Protein AF-A0A9Q0RPG6-F1 (afdb_monomer)

Nearest PDB structures (foldseek):
  2rcb-assembly2_B  TM=7.378E-01  e=3.682E-09  unclassified
  8p3w-assembly1_B  TM=7.250E-01  e=2.064E-06  Rattus norvegicus
  7tnp-assembly1_C  TM=8.045E-01  e=1.259E-05  Rattus norvegicus
  7ryz-assembly1_C  TM=7.297E-01  e=8.769E-06  Rattus norvegicus
  5weo-assembly1_C  TM=4.603E-01  e=5.222E-08  Rattus norvegicus

Solvent-accessible surface area (backbone atoms only — not comparable to full-atom values): 25113 Å² total; per-residue (Å²): 137,90,80,92,78,83,87,85,79,89,79,86,79,89,78,87,90,70,92,53,65,76,53,37,64,76,28,75,64,36,48,50,52,50,55,52,40,69,72,28,74,85,85,50,60,40,35,34,35,49,47,73,78,62,94,84,44,71,70,56,57,53,50,53,50,51,51,52,52,54,53,36,56,74,67,72,42,56,66,48,82,36,75,46,72,65,63,59,62,71,42,63,83,63,55,70,82,49,57,46,45,41,44,33,50,34,75,53,94,46,64,69,59,47,46,68,51,49,42,59,53,18,57,60,44,63,69,32,94,73,55,53,57,30,38,35,35,31,61,40,52,55,70,58,50,48,50,48,49,55,74,40,47,87,74,35,48,92,77,36,38,30,39,39,31,22,68,68,44,93,54,99,67,28,42,34,27,32,36,38,24,49,31,8,38,38,76,39,96,47,73,45,69,54,88,45,73,63,45,48,55,28,48,66,30,51,50,89,48,23,48,49,78,60,40,79,38,34,32,31,32,35,77,40,73,58,48,26,41,61,41,55,82,44,100,81,62,50,64,42,77,43,94,78,16,56,52,53,52,52,50,50,56,46,25,67,60,29,34,34,38,77,45,72,38,80,47,77,69,52,66,52,57,64,57,91,89,41,68,45,61,64,96,60,80,81,59,79,67,56,35,36,48,46,89,49,72,85,90,88,58,48,71,40,52,76,78,47,75,45,45,24,23,45,37,33,38,60,55,94,84,57,65,69,38,44,68,66,49,50,41,51,31,30,73,67,62,71,37,48,60,34,40,36,71,85,41,72,62,47,62,48,21,64,66,40,51,78,91,44,53,60,40,25,41,45,19,52,32,37,68,71,68,67,50,58,34,91,50,87,86,58,61,57,53,60,58,20,71,74,35,64,46,26,33,31,50,47,45,41,68,40,52,52,52,44,46,74,77,66,51,90,61,79,68,43,66,27,82,44,69,79,49,78,47,65,25,33,48,36,31,52,81,86,41,52,58,53,64,47,51,53,72,109

Secondary structure (DSSP, 8-state):
---------------SS-TTHHHHHTSHHHHHHHHHHHHHTTT-PEEEE---S-TT-HHHHHHHHHHHHHHHHHTT--EEEES-HHHHHHTTTSTTTS----EEEE---SHHHHHHHHHHHHHHHHT-TTPPPEEEEESS-HHHHHHHHHHHGGGS-TT--EEEEESS--STT-EEEES-EETTTEE-SSEE---SHHHHHHHHS-GGG---TTEEEEEEE--BTTTB-EE--STT-PPEEPTT-HHHHHHHHHHHHHTEEEEEEE-TT----EETTEE-S-S-TTS-EEEEESS--SSSSEE----EEEEEEEEE--BTTB---SHHHHHHHHHTT-SEEEEBTTSTHHHHHHT--TTSHHHHHHHHHHHHH---BS-TTS-HHHHHHH-TTEEEEEEHHHHHHHHHHH-SS--EE-SS-SEEEEE--EE-TT-TTHHHHHT-

Radius of gyration: 30.78 Å; Cα contacts (8 Å, |Δi|>4): 755; chains: 1; bounding box: 64×65×85 Å

Structure (mmCIF, N/CA/C/O backbone):
data_AF-A0A9Q0RPG6-F1
#
_entry.id   AF-A0A9Q0RPG6-F1
#
loop_
_atom_site.group_PDB
_atom_site.id
_atom_site.type_symbol
_atom_site.label_atom_id
_atom_site.label_alt_id
_atom_site.label_comp_id
_atom_site.label_asym_id
_atom_site.label_entity_id
_atom_site.label_seq_id
_atom_site.pdbx_PDB_ins_code
_atom_site.Cartn_x
_atom_site.Cartn_y
_atom_site.Cartn_z
_atom_site.occupancy
_atom_site.B_iso_or_equiv
_atom_site.auth_seq_id
_atom_site.auth_comp_id
_atom_site.auth_asym_id
_atom_site.auth_atom_id
_atom_site.pdbx_PDB_model_num
ATOM 1 N N . MET A 1 1 ? 25.225 -43.931 -5.237 1.00 30.73 1 MET A N 1
ATOM 2 C CA . MET A 1 1 ? 24.472 -44.362 -6.438 1.00 30.73 1 MET A CA 1
ATOM 3 C C . MET A 1 1 ? 23.625 -43.158 -6.847 1.00 30.73 1 MET A C 1
ATOM 5 O O . MET A 1 1 ? 22.599 -42.943 -6.233 1.00 30.73 1 MET A O 1
ATOM 9 N N . PHE A 1 2 ? 24.098 -42.138 -7.568 1.00 23.91 2 PHE A N 1
ATOM 10 C CA . PHE A 1 2 ? 24.735 -42.045 -8.893 1.00 23.91 2 PHE A CA 1
ATOM 11 C C . PHE A 1 2 ? 23.939 -42.670 -10.045 1.00 23.91 2 PHE A C 1
ATOM 13 O O . PHE A 1 2 ? 23.974 -43.887 -10.209 1.00 23.91 2 PHE A O 1
ATOM 20 N N . ARG A 1 3 ? 23.293 -41.779 -10.818 1.00 20.89 3 ARG A N 1
ATOM 21 C CA . ARG A 1 3 ? 23.078 -41.695 -12.289 1.00 20.89 3 ARG A CA 1
ATOM 22 C C . ARG A 1 3 ? 21.840 -40.797 -12.480 1.00 20.89 3 ARG A C 1
ATOM 24 O O . ARG A 1 3 ? 20.795 -41.134 -11.951 1.00 20.89 3 ARG A O 1
ATOM 31 N N . LEU A 1 4 ? 21.873 -39.574 -13.020 1.00 23.84 4 LEU A N 1
ATOM 32 C CA . LEU A 1 4 ? 22.545 -39.001 -14.197 1.00 23.84 4 LEU A CA 1
ATOM 33 C C . LEU A 1 4 ? 22.118 -39.682 -15.507 1.00 23.84 4 LEU A C 1
ATOM 35 O O . LEU A 1 4 ? 22.546 -40.794 -15.797 1.00 23.84 4 LEU A O 1
ATOM 39 N N . THR A 1 5 ? 21.257 -38.977 -16.244 1.00 22.33 5 THR A N 1
ATOM 40 C CA . THR A 1 5 ? 20.940 -39.026 -17.690 1.00 22.33 5 THR A CA 1
ATOM 41 C C . THR A 1 5 ? 20.112 -37.749 -17.919 1.00 22.33 5 THR A C 1
ATOM 43 O O . THR A 1 5 ? 19.009 -37.643 -17.405 1.00 22.33 5 THR A O 1
ATOM 46 N N . MET A 1 6 ? 20.669 -36.594 -18.295 1.00 22.53 6 MET A N 1
ATOM 47 C CA . MET A 1 6 ? 21.209 -36.153 -19.593 1.00 22.53 6 MET A CA 1
ATOM 48 C C . MET A 1 6 ? 20.828 -36.929 -20.862 1.00 22.53 6 MET A C 1
ATOM 50 O O . MET A 1 6 ? 20.834 -38.156 -20.862 1.00 22.53 6 MET A O 1
ATOM 54 N N . PHE A 1 7 ? 20.647 -36.125 -21.927 1.00 19.91 7 PHE A N 1
ATOM 55 C CA . PHE A 1 7 ? 20.151 -36.356 -23.299 1.00 19.91 7 PHE A CA 1
ATOM 56 C C . PHE A 1 7 ? 18.627 -36.253 -23.440 1.00 19.91 7 PHE A C 1
ATOM 58 O O . PHE A 1 7 ? 17.900 -36.840 -22.656 1.00 19.91 7 PHE A O 1
ATOM 65 N N . SER A 1 8 ? 18.041 -35.540 -24.404 1.00 19.81 8 SER A N 1
ATOM 66 C CA . SER A 1 8 ? 18.488 -34.824 -25.616 1.00 19.81 8 SER A CA 1
ATOM 67 C C . SER A 1 8 ? 17.253 -34.006 -26.063 1.00 19.81 8 SER A C 1
ATOM 69 O O . SER A 1 8 ? 16.136 -34.453 -25.827 1.00 19.81 8 SER A O 1
ATOM 71 N N . LEU A 1 9 ? 17.338 -32.801 -26.623 1.00 19.16 9 LEU A N 1
ATOM 72 C CA . LEU A 1 9 ? 17.483 -32.637 -28.070 1.00 19.16 9 LEU A CA 1
ATOM 73 C C . LEU A 1 9 ? 17.815 -31.177 -28.397 1.00 19.16 9 LEU A C 1
ATOM 75 O O . LEU A 1 9 ? 16.971 -30.290 -28.285 1.00 19.16 9 LEU A O 1
ATOM 79 N N . CYS A 1 10 ? 19.041 -30.963 -28.875 1.00 20.25 10 CYS A N 1
ATOM 80 C CA . CYS A 1 10 ? 19.288 -29.972 -29.912 1.00 20.25 10 CYS A CA 1
ATOM 81 C C . CYS A 1 10 ? 18.420 -30.346 -31.114 1.00 20.25 10 CYS A C 1
ATOM 83 O O . CYS A 1 10 ? 18.601 -31.424 -31.682 1.00 20.25 10 CYS A O 1
ATOM 85 N N . PHE A 1 11 ? 17.517 -29.462 -31.524 1.00 19.53 11 PHE A N 1
ATOM 86 C CA . PHE A 1 11 ? 16.996 -29.491 -32.882 1.00 19.53 11 PHE A CA 1
ATOM 87 C C . PHE A 1 11 ? 17.799 -28.504 -33.719 1.00 19.53 11 PHE A C 1
ATOM 89 O O . PHE A 1 11 ? 17.553 -27.303 -33.721 1.00 19.53 11 PHE A O 1
ATOM 96 N N . THR A 1 12 ? 18.778 -29.041 -34.441 1.00 21.41 12 THR A N 1
ATOM 97 C CA . THR A 1 12 ? 19.196 -28.471 -35.717 1.00 21.41 12 THR A CA 1
ATOM 98 C C . THR A 1 12 ? 18.293 -29.114 -36.764 1.00 21.41 12 THR A C 1
ATOM 100 O O . THR A 1 12 ? 18.516 -30.259 -37.151 1.00 21.41 12 THR A O 1
ATOM 103 N N . LEU A 1 13 ? 17.235 -28.415 -37.177 1.00 19.92 13 LEU A N 1
ATOM 104 C CA . LEU A 1 13 ? 16.495 -28.762 -38.387 1.00 19.92 13 LEU A CA 1
ATOM 105 C C . LEU A 1 13 ? 16.868 -27.734 -39.454 1.00 19.92 13 LEU A C 1
ATOM 107 O O . LEU A 1 13 ? 16.465 -26.576 -39.385 1.00 19.92 13 LEU A O 1
ATOM 111 N N . ALA A 1 14 ? 17.689 -28.161 -40.408 1.00 23.17 14 ALA A N 1
ATOM 112 C CA . ALA A 1 14 ? 17.950 -27.419 -41.627 1.00 23.17 14 ALA A CA 1
ATOM 113 C C . ALA A 1 14 ? 16.848 -27.743 -42.642 1.00 23.17 14 ALA A C 1
ATOM 115 O O . ALA A 1 14 ? 16.722 -28.894 -43.058 1.00 23.17 14 ALA A O 1
ATOM 116 N N . ILE A 1 15 ? 16.091 -26.729 -43.064 1.00 21.31 15 ILE A N 1
ATOM 117 C CA . ILE A 1 15 ? 15.502 -26.664 -44.405 1.00 21.31 15 ILE A CA 1
ATOM 118 C C . ILE A 1 15 ? 15.856 -25.291 -44.981 1.00 21.31 15 ILE A C 1
ATOM 120 O O . ILE A 1 15 ? 15.800 -24.269 -44.300 1.00 21.31 15 ILE A O 1
ATOM 124 N N . VAL A 1 16 ? 16.335 -25.355 -46.216 1.00 27.12 16 VAL A N 1
ATOM 125 C CA . VAL A 1 16 ? 16.981 -24.325 -47.027 1.00 27.12 16 VAL A CA 1
ATOM 126 C C . VAL A 1 16 ? 15.962 -23.284 -47.514 1.00 27.12 16 VAL A C 1
ATOM 128 O O . VAL A 1 16 ? 14.807 -23.618 -47.758 1.00 27.12 16 VAL A O 1
ATOM 131 N N . ASP A 1 17 ? 16.452 -22.047 -47.653 1.00 26.31 17 ASP A N 1
ATOM 132 C CA . ASP A 1 17 ? 15.816 -20.815 -48.155 1.00 26.31 17 ASP A CA 1
ATOM 133 C C . ASP A 1 17 ? 14.812 -20.094 -47.234 1.00 26.31 17 ASP A C 1
ATOM 135 O O . ASP A 1 17 ? 13.597 -20.145 -47.394 1.00 26.31 17 ASP A O 1
ATOM 139 N N . GLY A 1 18 ? 15.365 -19.332 -46.278 1.00 27.44 18 GLY A N 1
ATOM 140 C CA . GLY A 1 18 ? 14.621 -18.427 -45.390 1.00 27.44 18 GLY A CA 1
ATOM 141 C C . GLY A 1 18 ? 15.477 -17.883 -44.239 1.00 27.44 18 GLY A C 1
ATOM 142 O O . GLY A 1 18 ? 15.157 -18.073 -43.069 1.00 27.44 18 GLY A O 1
ATOM 143 N N . THR A 1 19 ? 16.604 -17.244 -44.549 1.00 26.98 19 THR A N 1
ATOM 144 C CA . THR A 1 19 ? 17.726 -16.916 -43.639 1.00 26.98 19 THR A CA 1
ATOM 145 C C . THR A 1 19 ? 17.467 -15.884 -42.527 1.00 26.98 19 THR A C 1
ATOM 147 O O . THR A 1 19 ? 18.423 -15.386 -41.942 1.00 26.98 19 THR A O 1
ATOM 150 N N . TRP A 1 20 ? 16.219 -15.582 -42.160 1.00 34.59 20 TRP A N 1
ATOM 151 C CA . TRP A 1 20 ? 15.928 -14.562 -41.137 1.00 34.59 20 TRP A CA 1
ATOM 152 C C . TRP A 1 20 ? 15.271 -15.087 -39.851 1.00 34.59 20 TRP A C 1
ATOM 154 O O . TRP A 1 20 ? 15.563 -14.560 -38.779 1.00 34.59 20 TRP A O 1
ATOM 164 N N . ILE A 1 21 ? 14.488 -16.172 -39.891 1.00 35.56 21 ILE A N 1
ATOM 165 C CA . ILE A 1 21 ? 13.749 -16.661 -38.704 1.00 35.56 21 ILE A CA 1
ATOM 166 C C . ILE A 1 21 ? 14.701 -17.219 -37.628 1.00 35.56 21 ILE A C 1
ATOM 168 O O . ILE A 1 21 ? 14.525 -16.943 -36.443 1.00 35.56 21 ILE A O 1
ATOM 172 N N . GLY A 1 22 ? 15.778 -17.907 -38.031 1.00 36.59 22 GLY A N 1
ATOM 173 C CA . GLY A 1 22 ? 16.827 -18.357 -37.105 1.00 36.59 22 GLY A CA 1
ATOM 174 C C . GLY A 1 22 ? 17.590 -17.203 -36.439 1.00 36.59 22 GLY A C 1
ATOM 175 O O . GLY A 1 22 ? 17.973 -17.312 -35.282 1.00 36.59 22 GLY A O 1
ATOM 176 N N . SER A 1 23 ? 17.747 -16.067 -37.132 1.00 51.50 23 SER A N 1
ATOM 177 C CA . SER A 1 23 ? 18.406 -14.879 -36.569 1.00 51.50 23 SER A CA 1
ATOM 178 C C . SER A 1 23 ? 17.528 -14.115 -35.579 1.00 51.50 23 SER A C 1
ATOM 180 O O . SER A 1 23 ? 18.055 -13.434 -34.705 1.00 51.50 23 SER A O 1
ATOM 182 N N . PHE A 1 24 ? 16.199 -14.237 -35.686 1.00 52.72 24 PHE A N 1
ATOM 183 C CA . PHE A 1 24 ? 15.280 -13.518 -34.809 1.00 52.72 24 PHE A CA 1
ATOM 184 C C . PHE A 1 24 ? 15.227 -14.136 -33.408 1.00 52.72 24 PHE A C 1
ATOM 186 O O . PHE A 1 24 ? 15.252 -13.385 -32.435 1.00 52.72 24 PHE A O 1
ATOM 193 N N . HIS A 1 25 ? 15.250 -15.474 -33.295 1.00 53.44 25 HIS A N 1
ATOM 194 C CA . HIS A 1 25 ? 15.317 -16.191 -32.009 1.00 53.44 25 HIS A CA 1
ATOM 195 C C . HIS A 1 25 ? 16.505 -15.752 -31.140 1.00 53.44 25 HIS A C 1
ATOM 197 O O . HIS A 1 25 ? 16.341 -15.577 -29.935 1.00 53.44 25 HIS A O 1
ATOM 203 N N . ASP A 1 26 ? 17.660 -15.519 -31.766 1.00 50.88 26 ASP A N 1
ATOM 204 C CA . ASP A 1 26 ? 18.897 -15.107 -31.090 1.00 50.88 26 ASP A CA 1
ATOM 205 C C . ASP A 1 26 ? 19.116 -13.584 -31.107 1.00 50.88 26 ASP A C 1
ATOM 207 O O . ASP A 1 26 ? 20.117 -13.077 -30.592 1.00 50.88 26 ASP A O 1
ATOM 211 N N . SER A 1 27 ? 18.187 -12.826 -31.696 1.00 67.88 27 SER A N 1
ATOM 212 C CA . SER A 1 27 ? 18.239 -11.367 -31.679 1.00 67.88 27 SER A CA 1
ATOM 213 C C . SER A 1 27 ? 17.802 -10.826 -30.318 1.00 67.88 27 SER A C 1
ATOM 215 O O . SER A 1 27 ? 16.919 -11.377 -29.659 1.00 67.88 27 SER A O 1
ATOM 217 N N . THR A 1 28 ? 18.350 -9.674 -29.926 1.00 65.25 28 THR A N 1
ATOM 218 C CA . THR A 1 28 ? 17.912 -8.929 -28.733 1.00 65.25 28 THR A CA 1
ATOM 219 C C . THR A 1 28 ? 16.392 -8.717 -28.714 1.00 65.25 28 THR A C 1
ATOM 221 O O . THR A 1 28 ? 15.777 -8.766 -27.654 1.00 65.25 28 THR A O 1
ATOM 224 N N . ILE A 1 29 ? 15.774 -8.534 -29.888 1.00 67.25 29 ILE A N 1
ATOM 225 C CA . ILE A 1 29 ? 14.325 -8.342 -30.039 1.00 67.25 29 ILE A CA 1
ATOM 226 C C . ILE A 1 29 ? 13.562 -9.629 -29.702 1.00 67.25 29 ILE A C 1
ATOM 228 O O . ILE A 1 29 ? 12.609 -9.581 -28.927 1.00 67.25 29 ILE A O 1
ATOM 232 N N . GLY A 1 30 ? 13.987 -10.774 -30.245 1.00 72.38 30 GLY A N 1
ATOM 233 C CA . GLY A 1 30 ? 13.361 -12.071 -29.977 1.00 72.38 30 GLY A CA 1
ATOM 234 C C . GLY A 1 30 ? 13.448 -12.464 -28.505 1.00 72.38 30 GLY A C 1
ATOM 235 O O . GLY A 1 30 ? 12.434 -12.826 -27.910 1.00 72.38 30 GLY A O 1
ATOM 236 N N . ILE A 1 31 ? 14.620 -12.297 -27.882 1.00 72.75 31 ILE A N 1
ATOM 237 C CA . ILE A 1 31 ? 14.824 -12.592 -26.454 1.00 72.75 31 ILE A CA 1
ATOM 238 C C . ILE A 1 31 ? 13.901 -11.733 -25.576 1.00 72.75 31 ILE A C 1
ATOM 240 O O . ILE A 1 31 ? 13.248 -1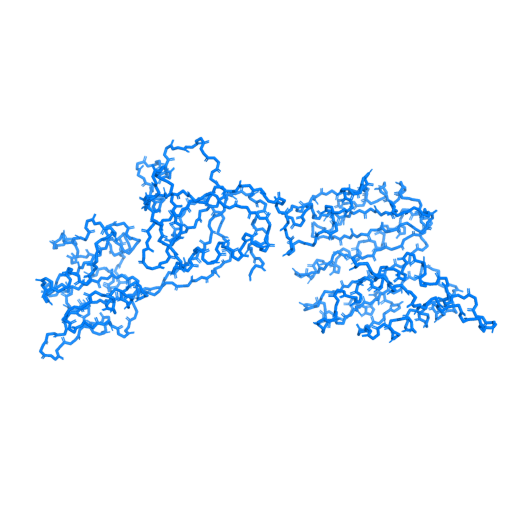2.257 -24.670 1.00 72.75 31 ILE A O 1
ATOM 244 N N . GLU A 1 32 ? 13.802 -10.427 -25.846 1.00 71.06 32 GLU A N 1
ATOM 245 C CA . GLU A 1 32 ? 12.888 -9.550 -25.107 1.00 71.06 32 GLU A CA 1
ATOM 246 C C . GLU A 1 32 ? 11.427 -9.957 -25.333 1.00 71.06 32 GLU A C 1
ATOM 248 O O . GLU A 1 32 ? 10.718 -10.193 -24.356 1.00 71.06 32 GLU A O 1
ATOM 253 N N . LEU A 1 33 ? 10.983 -10.153 -26.580 1.00 74.06 33 LEU A N 1
ATOM 254 C CA . LEU A 1 33 ? 9.620 -10.607 -26.892 1.00 74.06 33 LEU A CA 1
ATOM 255 C C . LEU A 1 33 ? 9.265 -11.922 -26.184 1.00 74.06 33 LEU A C 1
ATOM 257 O O . LEU A 1 33 ? 8.175 -12.040 -25.620 1.00 74.06 33 LEU A O 1
ATOM 261 N N . GLN A 1 34 ? 10.189 -12.882 -26.134 1.00 80.81 34 GLN A N 1
ATOM 262 C CA . GLN A 1 34 ? 10.000 -14.134 -25.404 1.00 80.81 34 GLN A CA 1
ATOM 263 C C . GLN A 1 34 ? 9.856 -13.906 -23.897 1.00 80.81 34 GLN A C 1
ATOM 265 O O . GLN A 1 34 ? 8.977 -14.488 -23.255 1.00 80.81 34 GLN A O 1
ATOM 270 N N . MET A 1 35 ? 10.691 -13.043 -23.310 1.00 74.06 35 MET A N 1
ATOM 271 C CA . MET A 1 35 ? 10.587 -12.685 -21.895 1.00 74.06 35 MET A CA 1
ATOM 272 C C . MET A 1 35 ? 9.275 -11.963 -21.577 1.00 74.06 35 MET A C 1
ATOM 274 O O . MET A 1 35 ? 8.675 -12.234 -20.532 1.00 74.06 35 MET A O 1
ATOM 278 N N . LEU A 1 36 ? 8.814 -11.064 -22.450 1.00 72.06 36 LEU A N 1
ATOM 279 C CA . LEU A 1 36 ? 7.520 -10.393 -22.305 1.00 72.06 36 LEU A CA 1
ATOM 280 C C . LEU A 1 36 ? 6.368 -11.391 -22.399 1.00 72.06 36 LEU A C 1
ATOM 282 O O . LEU A 1 36 ? 5.449 -11.356 -21.577 1.00 72.06 36 LEU A O 1
ATOM 286 N N . CYS A 1 37 ? 6.459 -12.329 -23.336 1.00 75.94 37 CYS A N 1
ATOM 287 C CA . CYS A 1 37 ? 5.462 -13.371 -23.498 1.00 75.94 37 CYS A CA 1
ATOM 288 C C . CYS A 1 37 ? 5.354 -14.271 -22.261 1.00 75.94 37 CYS A C 1
ATOM 290 O O . CYS A 1 37 ? 4.281 -14.455 -21.688 1.00 75.94 37 CYS A O 1
ATOM 292 N N . ASN A 1 38 ? 6.493 -14.725 -21.740 1.00 76.88 38 ASN A N 1
ATOM 293 C CA . ASN A 1 38 ? 6.533 -15.531 -20.521 1.00 76.88 38 ASN A CA 1
ATOM 294 C C . ASN A 1 38 ? 6.005 -14.772 -19.289 1.00 76.88 38 ASN A C 1
ATOM 296 O O . ASN A 1 38 ? 5.443 -15.375 -18.375 1.00 76.88 38 ASN A O 1
ATOM 300 N N . LYS A 1 39 ? 6.151 -13.440 -19.243 1.00 68.25 39 LYS A N 1
ATOM 301 C CA . LYS A 1 39 ? 5.589 -12.600 -18.169 1.00 68.25 39 LYS A CA 1
ATOM 302 C C . LYS A 1 39 ? 4.067 -12.424 -18.271 1.00 68.25 39 LYS A C 1
ATOM 304 O O . LYS A 1 39 ? 3.440 -12.115 -17.257 1.00 68.25 39 LYS A O 1
ATOM 309 N N . THR A 1 40 ? 3.479 -12.601 -19.454 1.00 63.66 40 THR A N 1
ATOM 310 C CA . THR A 1 40 ? 2.063 -12.310 -19.753 1.00 63.66 40 THR A CA 1
ATOM 311 C C . THR A 1 40 ? 1.165 -13.547 -19.850 1.00 63.66 40 THR A C 1
ATOM 313 O O . THR A 1 40 ? -0.048 -13.387 -19.998 1.00 63.66 40 THR A O 1
ATOM 316 N N . LEU A 1 41 ? 1.717 -14.751 -19.626 1.00 57.34 41 LEU A N 1
ATOM 317 C CA . LEU A 1 41 ? 1.027 -16.058 -19.619 1.00 57.34 41 LEU A CA 1
ATOM 318 C C . LEU A 1 41 ? -0.284 -16.114 -18.796 1.00 57.34 41 LEU A C 1
ATOM 320 O O . LEU A 1 41 ? -1.123 -16.974 -19.045 1.00 57.34 41 LEU A O 1
ATOM 324 N N . ASN A 1 42 ? -0.524 -15.167 -17.882 1.00 55.38 42 ASN A N 1
ATOM 325 C CA . ASN A 1 42 ? -1.796 -14.999 -17.167 1.00 55.38 42 ASN A CA 1
ATOM 326 C C . ASN A 1 42 ? -2.752 -13.981 -17.841 1.00 55.38 42 ASN A C 1
ATOM 328 O O . ASN A 1 42 ? -3.228 -13.054 -17.186 1.00 55.38 42 ASN A O 1
ATOM 332 N N . GLN A 1 43 ? -3.068 -14.183 -19.128 1.00 52.19 43 GLN A N 1
ATOM 333 C CA . GLN A 1 43 ? -4.161 -13.521 -19.878 1.00 52.19 43 GLN A CA 1
ATOM 334 C C . GLN A 1 43 ? -4.006 -12.022 -20.222 1.00 52.19 43 GLN A C 1
ATOM 336 O O . GLN A 1 43 ? -5.010 -11.317 -20.337 1.00 52.19 43 GLN A O 1
ATOM 341 N N . LYS A 1 44 ? -2.792 -11.495 -20.428 1.00 65.38 44 LYS A N 1
ATOM 342 C CA . LYS A 1 44 ? -2.626 -10.092 -20.870 1.00 65.38 44 LYS A CA 1
ATOM 343 C C . LYS A 1 44 ? -2.120 -10.012 -22.308 1.00 65.38 44 LYS A C 1
ATOM 345 O O . LYS A 1 44 ? -1.077 -10.567 -22.615 1.00 65.38 44 LYS A O 1
ATOM 350 N N . MET A 1 45 ? -2.858 -9.306 -23.164 1.00 71.25 45 MET A N 1
ATOM 351 C CA . MET A 1 45 ? -2.481 -9.041 -24.555 1.00 71.25 45 MET A CA 1
ATOM 352 C C . MET A 1 45 ? -1.306 -8.051 -24.621 1.00 71.25 45 MET A C 1
ATOM 354 O O . MET A 1 45 ? -1.367 -6.984 -24.004 1.00 71.25 45 MET A O 1
ATOM 358 N N . ILE A 1 46 ? -0.252 -8.391 -25.366 1.00 71.00 46 ILE A N 1
ATOM 359 C CA . ILE A 1 46 ? 0.892 -7.510 -25.648 1.00 71.00 46 ILE A CA 1
ATOM 360 C C . ILE A 1 46 ? 0.529 -6.590 -26.817 1.00 71.00 46 ILE A C 1
ATOM 362 O O . ILE A 1 46 ? 0.134 -7.068 -27.869 1.00 71.00 46 ILE A O 1
ATOM 366 N N . LYS A 1 47 ? 0.689 -5.273 -26.682 1.00 71.56 47 LYS A N 1
ATOM 367 C CA . LYS A 1 47 ? 0.509 -4.347 -27.812 1.00 71.56 47 LYS A CA 1
ATOM 368 C C . LYS A 1 47 ? 1.859 -3.879 -28.337 1.00 71.56 47 LYS A C 1
ATOM 370 O O . LYS A 1 47 ? 2.596 -3.236 -27.595 1.00 71.56 47 LYS A O 1
ATOM 375 N N . LEU A 1 48 ? 2.162 -4.177 -29.593 1.00 69.12 48 LEU A N 1
ATOM 376 C CA . LEU A 1 48 ? 3.430 -3.874 -30.256 1.00 69.12 48 LEU A CA 1
ATOM 377 C C . LEU A 1 48 ? 3.229 -2.765 -31.280 1.00 69.12 48 LEU A C 1
ATOM 379 O O . LEU A 1 48 ? 2.229 -2.767 -31.988 1.00 69.12 48 LEU A O 1
ATOM 383 N N . VAL A 1 49 ? 4.166 -1.821 -31.374 1.00 67.94 49 VAL A N 1
ATOM 384 C CA . VAL A 1 49 ? 4.056 -0.691 -32.307 1.00 67.94 49 VAL A CA 1
ATOM 385 C C . VAL A 1 49 ? 5.351 -0.549 -33.087 1.00 67.94 49 VAL A C 1
ATOM 387 O O . VAL A 1 49 ? 6.318 0.033 -32.601 1.00 67.94 49 VAL A O 1
ATOM 390 N N . LEU A 1 50 ? 5.362 -1.064 -34.309 1.00 68.19 50 LEU A N 1
ATOM 391 C CA . LEU A 1 50 ? 6.514 -0.973 -35.193 1.00 68.19 50 LEU A CA 1
ATOM 392 C C . LEU A 1 50 ? 6.468 0.368 -35.938 1.00 68.19 50 LEU A C 1
ATOM 394 O O . LEU A 1 50 ? 5.523 0.626 -36.678 1.00 68.19 50 LEU A O 1
ATOM 398 N N . ILE A 1 51 ? 7.470 1.228 -35.733 1.00 63.66 51 ILE A N 1
ATOM 399 C CA . ILE A 1 51 ? 7.546 2.553 -36.370 1.00 63.66 51 ILE A CA 1
ATOM 400 C C . ILE A 1 51 ? 8.880 2.683 -37.090 1.00 63.66 51 ILE A C 1
ATOM 402 O O . ILE A 1 51 ? 9.884 3.038 -36.479 1.00 63.66 51 ILE A O 1
ATOM 406 N N . GLU A 1 52 ? 8.887 2.450 -38.397 1.00 62.78 52 GLU A N 1
ATOM 407 C CA . GLU A 1 52 ? 10.050 2.757 -39.226 1.00 62.78 52 GLU A CA 1
ATOM 408 C C . GLU A 1 52 ? 9.982 4.197 -39.736 1.00 62.78 52 GLU A C 1
ATOM 410 O O . GLU A 1 52 ? 8.981 4.645 -40.287 1.00 62.78 52 GLU A O 1
ATOM 415 N N . ASN A 1 53 ? 11.078 4.937 -39.565 1.00 56.38 53 ASN A N 1
ATOM 416 C CA . ASN A 1 53 ? 11.156 6.351 -39.933 1.00 56.38 53 ASN A CA 1
ATOM 417 C C . ASN A 1 53 ? 11.439 6.579 -41.437 1.00 56.38 53 ASN A C 1
ATOM 419 O O . ASN A 1 53 ? 11.471 7.720 -41.891 1.00 56.38 53 ASN A O 1
ATOM 423 N N . ASN A 1 54 ? 11.653 5.512 -42.218 1.00 57.81 54 ASN A N 1
ATOM 424 C CA . ASN A 1 54 ? 11.863 5.596 -43.663 1.00 57.81 54 ASN A CA 1
ATOM 425 C C . ASN A 1 54 ? 10.571 5.259 -44.411 1.00 57.81 54 ASN A C 1
ATOM 427 O O . ASN A 1 54 ? 10.214 4.097 -44.587 1.00 57.81 54 ASN A O 1
ATOM 431 N N . SER A 1 55 ? 9.918 6.293 -44.937 1.00 50.00 55 SER A N 1
ATOM 432 C CA . SER A 1 55 ? 8.726 6.212 -45.794 1.00 50.00 55 SER A CA 1
ATOM 433 C C . SER A 1 55 ? 8.936 5.472 -47.128 1.00 50.00 55 SER A C 1
ATOM 435 O O . SER A 1 55 ? 8.011 5.369 -47.926 1.00 50.00 55 SER A O 1
ATOM 437 N N . SER A 1 56 ? 10.137 4.960 -47.397 1.00 51.53 56 SER A N 1
ATOM 438 C CA . SER A 1 56 ? 10.532 4.363 -48.674 1.00 51.53 56 SER A CA 1
ATOM 439 C C . SER A 1 56 ? 10.576 2.829 -48.692 1.00 51.53 56 SER A C 1
ATOM 441 O O . SER A 1 56 ? 10.889 2.272 -49.740 1.00 51.53 56 SER A O 1
ATOM 443 N N . ASN A 1 57 ? 10.245 2.131 -47.596 1.00 54.38 57 ASN A N 1
ATOM 444 C CA . ASN A 1 57 ? 10.416 0.671 -47.505 1.00 54.38 57 ASN A CA 1
ATOM 445 C C . ASN A 1 57 ? 9.213 -0.082 -46.891 1.00 54.38 57 ASN A C 1
ATOM 447 O O . ASN A 1 57 ? 9.372 -0.919 -46.007 1.00 54.38 57 ASN A O 1
ATOM 451 N N . GLU A 1 58 ? 7.997 0.129 -47.411 1.00 59.25 58 GLU A N 1
ATOM 452 C CA . GLU A 1 58 ? 6.794 -0.631 -46.995 1.00 59.25 58 GLU A CA 1
ATOM 453 C C . GLU A 1 58 ? 6.981 -2.164 -47.015 1.00 59.25 58 GLU A C 1
ATOM 455 O O . GLU A 1 58 ? 6.381 -2.887 -46.220 1.00 59.25 58 GLU A O 1
ATOM 460 N N . LEU A 1 59 ? 7.810 -2.672 -47.932 1.00 57.72 59 LEU A N 1
ATOM 461 C CA . LEU A 1 59 ? 8.152 -4.094 -48.042 1.00 57.72 59 LEU A CA 1
ATOM 462 C C . LEU A 1 59 ? 8.954 -4.608 -46.837 1.00 57.72 59 LEU A C 1
ATOM 464 O O . LEU A 1 59 ? 8.763 -5.756 -46.436 1.00 57.72 59 LEU A O 1
ATOM 468 N N . LEU A 1 60 ? 9.822 -3.775 -46.255 1.00 57.91 60 LEU A N 1
ATOM 469 C CA . LEU A 1 60 ? 10.630 -4.138 -45.091 1.00 57.91 60 LEU A CA 1
ATOM 470 C C . LEU A 1 60 ? 9.738 -4.256 -43.850 1.00 57.91 60 LEU A C 1
ATOM 472 O O . LEU A 1 60 ? 9.728 -5.304 -43.209 1.00 57.91 60 LEU A O 1
ATOM 476 N N . ILE A 1 61 ? 8.885 -3.251 -43.621 1.00 61.31 61 ILE A N 1
ATOM 477 C CA . ILE A 1 61 ? 7.902 -3.225 -42.527 1.00 61.31 61 ILE A CA 1
ATOM 478 C C . ILE A 1 61 ? 6.996 -4.455 -42.586 1.00 61.31 61 ILE A C 1
ATOM 480 O O . ILE A 1 61 ? 6.783 -5.111 -41.569 1.00 61.31 61 ILE A O 1
ATOM 484 N N . LYS A 1 62 ? 6.475 -4.805 -43.772 1.00 68.62 62 LYS A N 1
ATOM 485 C CA . LYS A 1 62 ? 5.619 -5.991 -43.953 1.00 68.62 62 LYS A CA 1
ATOM 486 C C . LYS A 1 62 ? 6.352 -7.290 -43.617 1.00 68.62 62 LYS A C 1
ATOM 488 O O . LYS A 1 62 ? 5.761 -8.168 -42.994 1.00 68.62 62 LYS A O 1
ATOM 493 N N . ASN A 1 63 ? 7.623 -7.408 -43.997 1.00 72.88 63 ASN A N 1
ATOM 494 C CA . ASN A 1 63 ? 8.428 -8.591 -43.703 1.00 72.88 63 ASN A CA 1
ATOM 495 C C . ASN A 1 63 ? 8.751 -8.702 -42.201 1.00 72.88 63 ASN A C 1
ATOM 497 O O . ASN A 1 63 ? 8.581 -9.767 -41.617 1.00 72.88 63 ASN A O 1
ATOM 501 N N . GLU A 1 64 ? 9.144 -7.604 -41.550 1.00 69.12 64 GLU A N 1
ATOM 502 C CA . GLU A 1 64 ? 9.409 -7.586 -40.102 1.00 69.12 64 GLU A CA 1
ATOM 503 C C . GLU A 1 64 ? 8.136 -7.835 -39.284 1.00 69.12 64 GLU A C 1
ATOM 505 O O . GLU A 1 64 ? 8.142 -8.631 -38.348 1.00 69.12 64 GLU A O 1
ATOM 510 N N . THR A 1 65 ? 7.019 -7.232 -39.696 1.00 74.12 65 THR A N 1
ATOM 511 C CA . THR A 1 65 ? 5.679 -7.477 -39.141 1.00 74.12 65 THR A CA 1
ATOM 512 C C . THR A 1 65 ? 5.324 -8.960 -39.216 1.00 74.12 65 THR A C 1
ATOM 514 O O . THR A 1 65 ? 4.957 -9.550 -38.203 1.00 74.12 65 THR A O 1
ATOM 517 N N . TYR A 1 66 ? 5.489 -9.581 -40.388 1.00 79.56 66 TYR A N 1
ATOM 518 C CA . TYR A 1 66 ? 5.214 -11.003 -40.587 1.00 79.56 66 TYR A CA 1
ATOM 519 C C . TYR A 1 66 ? 6.101 -11.900 -39.711 1.00 79.56 66 TYR A C 1
ATOM 521 O O . TYR A 1 66 ? 5.628 -12.893 -39.156 1.00 79.56 66 TYR A O 1
ATOM 529 N N . GLN A 1 67 ? 7.379 -11.552 -39.548 1.00 78.94 67 GLN A N 1
ATOM 530 C CA . GLN A 1 67 ? 8.302 -12.299 -38.690 1.00 78.94 67 GLN A CA 1
ATOM 531 C C . GLN A 1 67 ? 7.921 -12.198 -37.210 1.00 78.94 67 GLN A C 1
ATOM 533 O O . GLN A 1 67 ? 7.899 -13.221 -36.526 1.00 78.94 67 GLN A O 1
ATOM 538 N N . ILE A 1 68 ? 7.582 -10.999 -36.725 1.00 75.88 68 ILE A N 1
ATOM 539 C CA . ILE A 1 68 ? 7.128 -10.772 -35.344 1.00 75.88 68 ILE A CA 1
ATOM 540 C C . ILE A 1 68 ? 5.821 -11.528 -35.075 1.00 75.88 68 ILE A C 1
ATOM 542 O O . ILE A 1 68 ? 5.716 -12.213 -34.057 1.00 75.88 68 ILE A O 1
ATOM 546 N N . ASP A 1 69 ? 4.857 -11.444 -35.995 1.00 81.12 69 ASP A N 1
ATOM 547 C CA . ASP A 1 69 ? 3.571 -12.147 -35.925 1.00 81.12 69 ASP A CA 1
ATOM 548 C C . ASP A 1 69 ? 3.776 -13.667 -35.860 1.00 81.12 69 ASP A C 1
ATOM 550 O O . ASP A 1 69 ? 3.345 -14.330 -34.915 1.00 81.12 69 ASP A O 1
ATOM 554 N N . THR A 1 70 ? 4.558 -14.212 -36.795 1.00 82.81 70 THR A N 1
ATOM 555 C CA . THR A 1 70 ? 4.909 -15.639 -36.822 1.00 82.81 70 THR A CA 1
ATOM 556 C C . THR A 1 70 ? 5.580 -16.079 -35.518 1.00 82.81 70 THR A C 1
ATOM 558 O O . THR A 1 70 ? 5.208 -17.106 -34.949 1.00 82.81 70 THR A O 1
ATOM 561 N N . TYR A 1 71 ? 6.542 -15.300 -35.020 1.00 82.50 71 TYR A N 1
ATOM 562 C CA . TYR A 1 71 ? 7.284 -15.606 -33.798 1.00 82.50 71 TYR A CA 1
ATOM 563 C C . TYR A 1 71 ? 6.390 -15.620 -32.550 1.00 82.50 71 TYR A C 1
ATOM 565 O O . TYR A 1 71 ? 6.450 -16.546 -31.742 1.00 82.50 71 TYR A O 1
ATOM 573 N N . LEU A 1 72 ? 5.525 -14.619 -32.385 1.00 82.25 72 LEU A N 1
ATOM 574 C CA . LEU A 1 72 ? 4.646 -14.526 -31.216 1.00 82.25 72 LEU A CA 1
ATOM 575 C C . LEU A 1 72 ? 3.524 -15.560 -31.240 1.00 82.25 72 LEU A C 1
ATOM 577 O O . LEU A 1 72 ? 3.186 -16.106 -30.186 1.00 82.25 72 LEU A O 1
ATOM 581 N N . ASN A 1 73 ? 3.014 -15.896 -32.426 1.00 85.25 73 ASN A N 1
ATOM 582 C CA . ASN A 1 73 ? 2.072 -16.999 -32.593 1.00 85.25 73 ASN A CA 1
ATOM 583 C C . ASN A 1 73 ? 2.708 -18.343 -32.211 1.00 85.25 73 ASN A C 1
ATOM 585 O O . ASN A 1 73 ? 2.071 -19.142 -31.527 1.00 85.25 73 ASN A O 1
ATOM 589 N N . GLN A 1 74 ? 3.980 -18.582 -32.559 1.00 87.06 74 GLN A N 1
ATOM 590 C CA . GLN A 1 74 ? 4.711 -19.785 -32.126 1.00 87.06 74 GLN A CA 1
ATOM 591 C C . GLN A 1 74 ? 4.862 -19.874 -30.600 1.00 87.06 74 GLN A C 1
ATOM 593 O O . GLN A 1 74 ? 4.855 -20.971 -30.041 1.00 87.06 74 GLN A O 1
ATOM 598 N N . LEU A 1 75 ? 4.970 -18.733 -29.916 1.00 83.56 75 LEU A N 1
ATOM 599 C CA . LEU A 1 75 ? 5.028 -18.660 -28.454 1.00 83.56 75 LEU A CA 1
ATOM 600 C C . LEU A 1 75 ? 3.648 -18.749 -27.775 1.00 83.56 75 LEU A C 1
ATOM 602 O O . LEU A 1 75 ? 3.585 -18.700 -26.546 1.00 83.56 75 LEU A O 1
ATOM 606 N N . ASN A 1 76 ? 2.553 -18.886 -28.536 1.00 86.62 76 ASN A N 1
ATOM 607 C CA . ASN A 1 76 ? 1.171 -18.772 -28.049 1.00 86.62 76 ASN A CA 1
ATOM 608 C C . ASN A 1 76 ? 0.924 -17.465 -27.273 1.00 86.62 76 ASN A C 1
ATOM 610 O O . ASN A 1 76 ? 0.238 -17.446 -26.247 1.00 86.62 76 ASN A O 1
ATOM 614 N N . CYS A 1 77 ? 1.508 -16.368 -27.754 1.00 82.31 77 CYS A N 1
ATOM 615 C CA . CYS A 1 77 ? 1.391 -15.066 -27.123 1.00 82.31 77 CYS A CA 1
ATOM 616 C C . CYS A 1 77 ? 0.183 -14.293 -27.650 1.00 82.31 77 CYS A C 1
ATOM 618 O O . CYS A 1 77 ? 0.140 -14.033 -28.848 1.00 82.31 77 CYS A O 1
ATOM 620 N N . PRO A 1 78 ? -0.774 -13.844 -26.820 1.00 82.81 78 PRO A N 1
ATOM 621 C CA . PRO A 1 78 ? -1.798 -12.921 -27.292 1.00 82.81 78 PRO A CA 1
ATOM 622 C C . PRO A 1 78 ? -1.173 -11.543 -27.541 1.00 82.81 78 PRO A C 1
ATOM 624 O O . PRO A 1 78 ? -0.640 -10.932 -26.610 1.00 82.81 78 PRO A O 1
ATOM 627 N N . PHE A 1 79 ? -1.257 -11.024 -28.768 1.00 82.56 79 PHE A N 1
ATOM 628 C CA . PHE A 1 79 ? -0.739 -9.695 -29.091 1.00 82.56 79 PHE A CA 1
ATOM 629 C C . PHE A 1 79 ? -1.597 -8.929 -30.111 1.00 82.56 79 PHE A C 1
ATOM 631 O O . PHE A 1 79 ? -2.437 -9.503 -30.798 1.00 82.56 79 PHE A O 1
ATOM 638 N N . GLU A 1 80 ? -1.375 -7.619 -30.184 1.00 79.69 80 GLU A N 1
ATOM 639 C CA . GLU A 1 80 ? -1.940 -6.700 -31.173 1.00 79.69 80 GLU A CA 1
ATOM 640 C C . GLU A 1 80 ? -0.796 -5.854 -31.740 1.00 79.69 80 GLU A C 1
ATOM 642 O O . GLU A 1 80 ? -0.022 -5.267 -30.981 1.00 79.69 80 GLU A O 1
ATOM 647 N N . LEU A 1 81 ? -0.652 -5.824 -33.063 1.00 78.62 81 LEU A N 1
ATOM 648 C CA . LEU A 1 81 ? 0.437 -5.127 -33.740 1.00 78.62 81 LEU A CA 1
ATOM 649 C C . LEU A 1 81 ? -0.091 -3.894 -34.471 1.00 78.62 81 LEU A C 1
ATOM 651 O O . LEU A 1 81 ? -1.025 -3.977 -35.264 1.00 78.62 81 LEU A O 1
ATOM 655 N N . PHE A 1 82 ? 0.559 -2.762 -34.231 1.00 74.44 82 PHE A N 1
ATOM 656 C CA . PHE A 1 82 ? 0.290 -1.487 -34.876 1.00 74.44 82 PHE A CA 1
ATOM 657 C C . PHE A 1 82 ? 1.500 -1.078 -35.713 1.00 74.44 82 PHE A C 1
ATOM 659 O O . PHE A 1 82 ? 2.639 -1.178 -35.260 1.00 74.44 82 PHE A O 1
ATOM 666 N N . THR A 1 83 ? 1.254 -0.575 -36.916 1.00 73.75 83 THR A N 1
ATOM 667 C CA . THR A 1 83 ? 2.296 -0.038 -37.810 1.00 73.75 83 THR A CA 1
ATOM 668 C C . THR A 1 83 ? 2.292 1.492 -37.868 1.00 73.75 83 THR A C 1
ATOM 670 O O . THR A 1 83 ? 3.092 2.085 -38.582 1.00 73.75 83 THR A O 1
ATOM 673 N N . ASP A 1 84 ? 1.371 2.142 -37.149 1.00 73.12 84 ASP A N 1
ATOM 674 C CA . ASP A 1 84 ? 1.203 3.596 -37.121 1.00 73.12 84 ASP A CA 1
ATOM 675 C C . ASP A 1 84 ? 0.949 4.077 -35.685 1.00 73.12 84 ASP A C 1
ATOM 677 O O . ASP A 1 84 ? 0.042 3.597 -35.000 1.00 73.12 84 ASP A O 1
ATOM 681 N N . MET A 1 85 ? 1.736 5.061 -35.235 1.00 68.44 85 MET A N 1
ATOM 682 C CA . MET A 1 85 ? 1.576 5.698 -33.925 1.00 68.44 85 MET A CA 1
ATOM 683 C C . MET A 1 85 ? 0.226 6.418 -33.801 1.00 68.44 85 MET A C 1
ATOM 685 O O . MET A 1 85 ? -0.344 6.479 -32.713 1.00 68.44 85 MET A O 1
ATOM 689 N N . THR A 1 86 ? -0.316 6.930 -34.905 1.00 71.94 86 THR A N 1
ATOM 690 C CA . THR A 1 86 ? -1.604 7.632 -34.935 1.00 71.94 86 THR A CA 1
ATOM 691 C C . THR A 1 86 ? -2.748 6.692 -34.579 1.00 71.94 86 THR A C 1
ATOM 693 O O . THR A 1 86 ? -3.594 7.043 -33.758 1.00 71.94 86 THR A O 1
ATOM 696 N N . ALA A 1 87 ? -2.725 5.468 -35.113 1.00 71.25 87 ALA A N 1
ATOM 697 C CA . ALA A 1 87 ? -3.707 4.434 -34.794 1.00 71.25 87 ALA A CA 1
ATOM 698 C C . ALA A 1 87 ? -3.671 4.055 -33.303 1.00 71.25 87 ALA A C 1
ATOM 700 O O . ALA A 1 87 ? -4.708 3.839 -32.679 1.00 71.25 87 ALA A O 1
ATOM 701 N N . VAL A 1 88 ? -2.474 4.046 -32.709 1.00 68.56 88 VAL A N 1
ATOM 702 C CA . VAL A 1 88 ? -2.274 3.785 -31.278 1.00 68.56 88 VAL A CA 1
ATOM 703 C C . VAL A 1 88 ? -2.861 4.917 -30.436 1.00 68.56 88 VAL A C 1
ATOM 705 O O . VAL A 1 88 ? -3.616 4.646 -29.504 1.00 68.56 88 VAL A O 1
ATOM 708 N N . ILE A 1 89 ? -2.564 6.173 -30.784 1.00 65.56 89 ILE A N 1
ATOM 709 C CA . ILE A 1 89 ? -3.060 7.363 -30.073 1.00 65.56 89 ILE A CA 1
ATOM 710 C C . ILE A 1 89 ? -4.585 7.467 -30.171 1.00 65.56 89 ILE A C 1
ATOM 712 O O . ILE A 1 89 ? -5.239 7.747 -29.175 1.00 65.56 89 ILE A O 1
ATOM 716 N N . GLN A 1 90 ? -5.168 7.196 -31.340 1.00 68.81 90 GLN A N 1
ATOM 717 C CA . GLN A 1 90 ? -6.619 7.256 -31.547 1.00 68.81 90 GLN A CA 1
ATOM 718 C C . GLN A 1 90 ? -7.385 6.137 -30.823 1.00 68.81 90 GLN A C 1
ATOM 720 O O . GLN A 1 90 ? -8.593 6.248 -30.630 1.00 68.81 90 GLN A O 1
ATOM 725 N N . SER A 1 91 ? -6.701 5.084 -30.364 1.00 65.75 91 SER A N 1
ATOM 726 C CA . SER A 1 91 ? -7.296 3.977 -29.604 1.00 65.75 91 SER A CA 1
ATOM 727 C C . SER A 1 91 ? -7.475 4.275 -28.099 1.00 65.75 91 SER A C 1
ATOM 729 O O . SER A 1 91 ? -7.419 3.354 -27.284 1.00 65.75 91 SER A O 1
ATOM 731 N N . GLU A 1 92 ? -7.692 5.542 -27.707 1.00 57.53 92 GLU A N 1
ATOM 732 C CA . GLU A 1 92 ? -7.656 6.059 -26.317 1.00 57.53 92 GLU A CA 1
ATOM 733 C C . GLU A 1 92 ? -8.414 5.216 -25.263 1.00 57.53 92 GLU A C 1
ATOM 735 O O . GLU A 1 92 ? -8.029 5.193 -24.090 1.00 57.53 92 GLU A O 1
ATOM 740 N N . GLU A 1 93 ? -9.465 4.481 -25.642 1.00 55.97 93 GLU A N 1
ATOM 741 C CA . GLU A 1 93 ? -10.206 3.593 -24.731 1.00 55.97 93 GLU A CA 1
ATOM 742 C C . GLU A 1 93 ? -9.389 2.379 -24.241 1.00 55.97 93 GLU A C 1
ATOM 744 O O . GLU A 1 93 ? -9.649 1.849 -23.158 1.00 55.97 93 GLU A O 1
ATOM 749 N N . TYR A 1 94 ? -8.353 1.959 -24.973 1.00 53.16 94 TYR A N 1
ATOM 750 C CA . TYR A 1 94 ? -7.662 0.685 -24.745 1.00 53.16 94 TYR A CA 1
ATOM 751 C C . TYR A 1 94 ? -6.406 0.770 -23.862 1.00 53.16 94 TYR A C 1
ATOM 753 O O . TYR A 1 94 ? -5.994 -0.243 -23.289 1.00 53.16 94 TYR A O 1
ATOM 761 N N . PHE A 1 95 ? -5.801 1.954 -23.704 1.00 54.50 95 PHE A N 1
ATOM 762 C CA . PHE A 1 95 ? -4.610 2.150 -22.853 1.00 54.50 95 PHE A CA 1
ATOM 763 C C . PHE A 1 95 ? -4.924 2.204 -21.354 1.00 54.50 95 PHE A C 1
ATOM 765 O O . PHE A 1 95 ? -4.022 2.101 -20.524 1.00 54.50 95 PHE A O 1
ATOM 772 N N . ARG A 1 96 ? -6.205 2.325 -20.988 1.00 50.78 96 ARG A N 1
ATOM 773 C CA . ARG A 1 96 ? -6.622 2.539 -19.598 1.00 50.78 96 ARG A CA 1
ATOM 774 C C . ARG A 1 96 ? -6.468 1.314 -18.690 1.00 50.78 96 ARG A C 1
ATOM 776 O O . ARG A 1 96 ? -6.477 1.486 -17.474 1.00 50.78 96 ARG A O 1
ATOM 783 N N . TYR A 1 97 ? -6.302 0.100 -19.235 1.00 43.78 97 TYR A N 1
ATOM 784 C CA . TYR A 1 97 ? -6.455 -1.125 -18.429 1.00 43.78 97 TYR A CA 1
ATOM 785 C C . TYR A 1 97 ? -5.387 -2.217 -18.593 1.00 43.78 97 TYR A C 1
ATOM 787 O O . TYR A 1 97 ? -5.353 -3.133 -17.772 1.00 43.78 97 TYR A O 1
ATOM 795 N N . ASN A 1 98 ? -4.472 -2.128 -19.565 1.00 47.97 98 ASN A N 1
ATOM 796 C CA . ASN A 1 98 ? -3.490 -3.190 -19.823 1.00 47.97 98 ASN A CA 1
ATOM 797 C C . ASN A 1 98 ? -2.042 -2.684 -19.796 1.00 47.97 98 ASN A C 1
ATOM 799 O O . ASN A 1 98 ? -1.760 -1.548 -20.162 1.00 47.97 98 ASN A O 1
ATOM 803 N N . MET A 1 99 ? -1.112 -3.544 -19.354 1.00 53.25 99 MET A N 1
ATOM 804 C CA . MET A 1 99 ? 0.331 -3.289 -19.438 1.00 53.25 99 MET A CA 1
ATOM 805 C C . MET A 1 99 ? 0.745 -3.299 -20.912 1.00 53.25 99 MET A C 1
ATOM 807 O O . MET A 1 99 ? 1.150 -4.329 -21.441 1.00 53.25 99 MET A O 1
ATOM 811 N N . VAL A 1 100 ? 0.599 -2.166 -21.589 1.00 53.22 100 VAL A N 1
ATOM 812 C CA . VAL A 1 100 ? 1.037 -2.008 -22.973 1.00 53.22 100 VAL A CA 1
ATOM 813 C C . VAL A 1 100 ? 2.557 -1.863 -22.990 1.00 53.22 100 VAL A C 1
ATOM 815 O O . VAL A 1 100 ? 3.109 -0.977 -22.339 1.00 53.22 100 VAL A O 1
ATOM 818 N N . GLN A 1 101 ? 3.235 -2.744 -23.722 1.00 60.72 101 GLN A N 1
ATOM 819 C CA . GLN A 1 101 ? 4.671 -2.663 -23.974 1.00 60.72 101 GLN A CA 1
ATOM 820 C C . GLN A 1 101 ? 4.904 -2.378 -25.448 1.00 60.72 101 GLN A C 1
ATOM 822 O O . GLN A 1 101 ? 5.072 -3.277 -26.261 1.00 60.72 101 GLN A O 1
ATOM 827 N N . VAL A 1 102 ? 4.917 -1.090 -25.766 1.00 59.31 102 VAL A N 1
ATOM 828 C CA . VAL A 1 102 ? 5.274 -0.588 -27.090 1.00 59.31 102 VAL A CA 1
ATOM 829 C C . VAL A 1 102 ? 6.745 -0.929 -27.337 1.00 59.31 102 VAL A C 1
ATOM 831 O O . VAL A 1 102 ? 7.589 -0.436 -26.590 1.00 59.31 102 VAL A O 1
ATOM 834 N N . ILE A 1 103 ? 7.033 -1.767 -28.342 1.00 60.94 103 ILE A N 1
ATOM 835 C CA . ILE A 1 103 ? 8.387 -2.005 -28.869 1.00 60.94 103 ILE A CA 1
ATOM 836 C C . ILE A 1 103 ? 8.563 -1.214 -30.151 1.00 60.94 103 ILE A C 1
ATOM 838 O O . ILE A 1 103 ? 7.952 -1.573 -31.149 1.00 60.94 103 ILE A O 1
ATOM 842 N N . ILE A 1 104 ? 9.418 -0.193 -30.137 1.00 63.25 104 ILE A N 1
ATOM 843 C CA . ILE A 1 104 ? 9.652 0.665 -31.306 1.00 63.25 104 ILE A CA 1
ATOM 844 C C . ILE A 1 104 ? 11.064 0.444 -31.814 1.00 63.25 104 ILE A C 1
ATOM 846 O O . ILE A 1 104 ? 12.007 0.754 -31.093 1.00 63.25 104 ILE A O 1
ATOM 850 N N . LYS A 1 105 ? 11.218 -0.043 -33.044 1.00 65.19 105 LYS A N 1
ATOM 851 C CA . LYS A 1 105 ? 12.510 -0.105 -33.729 1.00 65.19 105 LYS A CA 1
ATOM 852 C C . LYS A 1 105 ? 12.724 1.175 -34.527 1.00 65.19 105 LYS A C 1
ATOM 854 O O . LYS A 1 105 ? 11.923 1.458 -35.403 1.00 65.19 105 LYS A O 1
ATOM 859 N N . ILE A 1 106 ? 13.788 1.927 -34.252 1.00 65.19 106 ILE A N 1
ATOM 860 C CA . ILE A 1 106 ? 14.030 3.209 -34.921 1.00 65.19 106 ILE A CA 1
ATOM 861 C C . ILE A 1 106 ? 15.436 3.289 -35.498 1.00 65.19 106 ILE A C 1
ATOM 863 O O . ILE A 1 106 ? 16.438 3.230 -34.778 1.00 65.19 106 ILE A O 1
ATOM 867 N N . ASP A 1 107 ? 15.495 3.558 -36.795 1.00 66.56 107 ASP A N 1
ATOM 868 C CA . ASP A 1 107 ? 16.688 4.062 -37.460 1.00 66.56 107 ASP A CA 1
ATOM 869 C C . ASP A 1 107 ? 16.695 5.598 -37.357 1.00 66.56 107 ASP A C 1
ATOM 871 O O . ASP A 1 107 ? 16.293 6.314 -38.275 1.00 66.56 107 ASP A O 1
ATOM 875 N N . THR A 1 108 ? 17.078 6.135 -36.190 1.00 64.12 108 THR A N 1
ATOM 876 C CA . THR A 1 108 ? 17.212 7.592 -35.991 1.00 64.12 108 THR A CA 1
ATOM 877 C C . THR A 1 108 ? 18.621 8.068 -36.351 1.00 64.12 108 THR A C 1
ATOM 879 O O . THR A 1 108 ? 19.550 7.799 -35.586 1.00 64.12 108 THR A O 1
ATOM 882 N N . PRO A 1 109 ? 18.818 8.851 -37.428 1.00 67.56 109 PRO A N 1
ATOM 883 C CA . PRO A 1 109 ? 20.147 9.352 -37.775 1.00 67.56 109 PRO A CA 1
ATOM 884 C C . PRO A 1 109 ? 20.590 10.540 -36.903 1.00 67.56 109 PRO A C 1
ATOM 886 O O . PRO A 1 109 ? 21.768 10.890 -36.901 1.00 67.56 109 PRO A O 1
ATOM 889 N N . ASN A 1 110 ? 19.671 11.205 -36.185 1.00 85.94 110 ASN A N 1
ATOM 890 C CA . ASN A 1 110 ? 19.972 12.417 -35.419 1.00 85.94 110 ASN A CA 1
ATOM 891 C C . ASN A 1 110 ? 19.063 12.629 -34.191 1.00 85.94 110 ASN A C 1
ATOM 893 O O . ASN A 1 110 ? 17.985 12.044 -34.067 1.00 85.94 110 ASN A O 1
ATOM 897 N N . TYR A 1 111 ? 19.501 13.540 -33.315 1.00 88.00 111 TYR A N 1
ATOM 898 C CA . TYR A 1 111 ? 18.815 13.920 -32.078 1.00 88.00 111 TYR A CA 1
ATOM 899 C C . TYR A 1 111 ? 17.402 14.480 -32.296 1.00 88.00 111 TYR A C 1
ATOM 901 O O . TYR A 1 111 ? 16.495 14.141 -31.544 1.00 88.00 111 TYR A O 1
ATOM 909 N N . THR A 1 112 ? 17.192 15.320 -33.315 1.00 88.94 112 THR A N 1
ATOM 910 C CA . THR A 1 112 ? 15.882 15.945 -33.573 1.00 88.94 112 THR A CA 1
ATOM 911 C C . THR A 1 112 ? 14.811 14.892 -33.834 1.00 88.94 112 THR A C 1
ATOM 913 O O . THR A 1 112 ? 13.725 14.953 -33.265 1.00 88.94 112 THR A O 1
ATOM 916 N N . THR A 1 113 ? 15.145 13.887 -34.641 1.00 83.62 113 THR A N 1
ATOM 917 C CA . THR A 1 113 ? 14.261 12.753 -34.938 1.00 83.62 113 THR A CA 1
ATOM 918 C C . THR A 1 113 ? 13.966 11.945 -33.675 1.00 83.62 113 THR A C 1
ATOM 920 O O . THR A 1 113 ? 12.812 11.634 -33.391 1.00 83.62 113 THR A O 1
ATOM 923 N N . PHE A 1 114 ? 15.000 11.657 -32.880 1.00 86.56 114 PHE A N 1
ATOM 924 C CA . PHE A 1 114 ? 14.864 10.949 -31.607 1.00 86.56 114 PHE A CA 1
ATOM 925 C C . PHE A 1 114 ? 13.941 11.687 -30.625 1.00 86.56 114 PHE A C 1
ATOM 927 O O . PHE A 1 114 ? 13.051 11.081 -30.030 1.00 86.56 114 PHE A O 1
ATOM 934 N N . LEU A 1 115 ? 14.099 13.007 -30.494 1.00 87.44 115 LEU A N 1
ATOM 935 C CA . LEU A 1 115 ? 13.264 13.826 -29.620 1.00 87.44 115 LEU A CA 1
ATOM 936 C C . LEU A 1 115 ? 11.807 13.894 -30.099 1.00 87.44 115 LEU A C 1
ATOM 938 O O . LEU A 1 115 ? 10.898 13.721 -29.285 1.00 87.44 115 LEU A O 1
ATOM 942 N N . ASN A 1 116 ? 11.593 14.127 -31.397 1.00 84.62 116 ASN A N 1
ATOM 943 C CA . ASN A 1 116 ? 10.256 14.208 -31.992 1.00 84.62 116 ASN A CA 1
ATOM 944 C C . ASN A 1 116 ? 9.463 12.908 -31.818 1.00 84.62 116 ASN A C 1
ATOM 946 O O . ASN A 1 116 ? 8.237 12.940 -31.823 1.00 84.62 116 ASN A O 1
ATOM 950 N N . LEU A 1 117 ? 10.151 11.781 -31.631 1.00 80.88 117 LEU A N 1
ATOM 951 C CA . LEU A 1 117 ? 9.531 10.501 -31.324 1.00 80.88 117 LEU A CA 1
ATOM 952 C C . LEU A 1 117 ? 9.312 10.289 -29.818 1.00 80.88 117 LEU A C 1
ATOM 954 O O . LEU A 1 117 ? 8.251 9.812 -29.416 1.00 80.88 117 LEU A O 1
ATOM 958 N N . LEU A 1 118 ? 10.275 10.647 -28.963 1.00 86.56 118 LEU A N 1
ATOM 959 C CA . LEU A 1 118 ? 10.124 10.455 -27.516 1.00 86.56 118 LEU A CA 1
ATOM 960 C C . LEU A 1 118 ? 9.006 11.308 -26.905 1.00 86.56 118 LEU A C 1
ATOM 962 O O . LEU A 1 118 ? 8.368 10.869 -25.948 1.00 86.56 118 LEU A O 1
ATOM 966 N N . GLN A 1 119 ? 8.760 12.513 -27.423 1.00 86.75 119 GLN A N 1
ATOM 967 C CA . GLN A 1 119 ? 7.748 13.415 -26.865 1.00 86.75 119 GLN A CA 1
ATOM 968 C C . GLN A 1 119 ? 6.314 12.854 -26.971 1.00 86.75 119 GLN A C 1
ATOM 970 O O . GLN A 1 119 ? 5.674 12.727 -25.925 1.00 86.75 119 GLN A O 1
ATOM 975 N N . PRO A 1 120 ? 5.811 12.440 -28.152 1.00 82.75 120 PRO A N 1
ATOM 976 C CA . PRO A 1 120 ? 4.496 11.806 -28.264 1.00 82.75 120 PRO A CA 1
ATOM 977 C C . PRO A 1 120 ? 4.354 10.544 -27.409 1.00 82.75 120 PRO A C 1
ATOM 979 O O . PRO A 1 120 ? 3.334 10.360 -26.750 1.00 82.75 120 PRO A O 1
ATOM 982 N N . LEU A 1 121 ? 5.392 9.701 -27.351 1.00 82.19 121 LEU A N 1
ATOM 983 C CA . LEU A 1 121 ? 5.390 8.503 -26.502 1.00 82.19 121 LEU A CA 1
ATOM 984 C C . LEU A 1 121 ? 5.298 8.848 -25.025 1.00 82.19 121 LEU A C 1
ATOM 986 O O . LEU A 1 121 ? 4.622 8.164 -24.260 1.00 82.19 121 LEU A O 1
ATOM 990 N N . SER A 1 122 ? 5.971 9.921 -24.625 1.00 86.94 122 SER A N 1
ATOM 991 C CA . SER A 1 122 ? 5.880 10.431 -23.273 1.00 86.94 122 SER A CA 1
ATOM 992 C C . SER A 1 122 ? 4.487 10.950 -22.940 1.00 86.94 122 SER A C 1
ATOM 994 O O . SER A 1 122 ? 4.053 10.760 -21.805 1.00 86.94 122 SER A O 1
ATOM 996 N N . SER A 1 123 ? 3.799 11.590 -23.884 1.00 83.69 123 SER A N 1
ATOM 997 C CA . SER A 1 123 ? 2.411 12.025 -23.711 1.00 83.69 123 SER A CA 1
ATOM 998 C C . SER A 1 123 ? 1.448 10.840 -23.646 1.00 83.69 123 SER A C 1
ATOM 1000 O O . SER A 1 123 ? 0.575 10.821 -22.784 1.00 83.69 123 SER A O 1
ATOM 1002 N N . LEU A 1 124 ? 1.645 9.826 -24.494 1.00 76.06 124 LEU A N 1
ATOM 1003 C CA . LEU A 1 124 ? 0.867 8.584 -24.473 1.00 76.06 124 LEU A CA 1
ATOM 1004 C C . LEU A 1 124 ? 1.026 7.848 -23.135 1.00 76.06 124 LEU A C 1
ATOM 1006 O O . LEU A 1 124 ? 0.050 7.380 -22.554 1.00 76.06 124 LEU A O 1
ATOM 1010 N N . TYR A 1 125 ? 2.255 7.777 -22.619 1.00 78.06 125 TYR A N 1
ATOM 1011 C CA . TYR A 1 125 ? 2.549 7.107 -21.354 1.00 78.06 125 TYR A CA 1
ATOM 1012 C C . TYR A 1 125 ? 1.874 7.778 -20.152 1.00 78.06 125 TYR A C 1
ATOM 1014 O O . TYR A 1 125 ? 1.464 7.088 -19.223 1.00 78.06 125 TYR A O 1
ATOM 1022 N N . ASP A 1 126 ? 1.738 9.107 -20.161 1.00 77.25 126 ASP A N 1
ATOM 1023 C CA . ASP A 1 126 ? 1.140 9.855 -19.048 1.00 77.25 126 ASP A CA 1
ATOM 1024 C C . ASP A 1 126 ? -0.338 9.519 -18.817 1.00 77.25 126 ASP A C 1
ATOM 1026 O O . ASP A 1 126 ? -0.844 9.596 -17.700 1.00 77.25 126 ASP A O 1
ATOM 1030 N N . GLN A 1 127 ? -1.028 9.074 -19.866 1.00 70.19 127 GLN A N 1
ATOM 1031 C CA . GLN A 1 127 ? -2.419 8.640 -19.773 1.00 70.19 127 GLN A CA 1
ATOM 1032 C C . GLN A 1 127 ? -2.569 7.253 -19.119 1.00 70.19 127 GLN A C 1
ATOM 1034 O O . GLN A 1 127 ? -3.688 6.815 -18.848 1.00 70.19 127 GLN A O 1
ATOM 1039 N N . CYS A 1 128 ? -1.464 6.553 -18.838 1.00 68.25 128 CYS A N 1
ATOM 1040 C CA . CYS A 1 128 ? -1.473 5.203 -18.296 1.00 68.25 128 CYS A CA 1
ATOM 1041 C C . CYS A 1 128 ? -1.105 5.157 -16.806 1.00 68.25 128 CYS A C 1
ATOM 1043 O O . CYS A 1 128 ? 0.036 5.390 -16.410 1.00 68.25 128 CYS A O 1
ATOM 1045 N N . SER A 1 129 ? -2.053 4.753 -15.956 1.00 58.47 129 SER A N 1
ATOM 1046 C CA . SER A 1 129 ? -1.846 4.715 -14.499 1.00 58.47 129 SER A CA 1
ATOM 1047 C C . SER A 1 129 ? -0.987 3.537 -14.003 1.00 58.47 129 SER A C 1
ATOM 1049 O O . SER A 1 129 ? -0.480 3.591 -12.884 1.00 58.47 129 SER A O 1
ATOM 1051 N N . PHE A 1 130 ? -0.801 2.478 -14.809 1.00 61.72 130 PHE A N 1
ATOM 1052 C CA . PHE A 1 130 ? -0.110 1.238 -14.399 1.00 61.72 130 PHE A CA 1
ATOM 1053 C C . PHE A 1 130 ? 0.779 0.612 -15.486 1.00 61.72 130 PHE A C 1
ATOM 1055 O O . PHE A 1 130 ? 0.987 -0.606 -15.502 1.00 61.72 130 PHE A O 1
ATOM 1062 N N . CYS A 1 131 ? 1.306 1.417 -16.407 1.00 69.19 131 CYS A N 1
ATOM 1063 C CA . CYS A 1 131 ? 2.125 0.888 -17.493 1.00 69.19 131 CYS A CA 1
ATOM 1064 C C . CYS A 1 131 ? 3.477 0.359 -16.998 1.00 69.19 131 CYS A C 1
ATOM 1066 O O . CYS A 1 131 ? 4.100 0.891 -16.073 1.00 69.19 131 CYS A O 1
ATOM 1068 N N . SER A 1 132 ? 3.927 -0.717 -17.642 1.00 72.62 132 SER A N 1
ATOM 1069 C CA . SER A 1 132 ? 5.333 -1.117 -17.580 1.00 72.62 132 SER A CA 1
ATOM 1070 C C . SER A 1 132 ? 6.167 -0.117 -18.391 1.00 72.62 132 SER A C 1
ATOM 1072 O O . SER A 1 132 ? 5.617 0.496 -19.306 1.00 72.62 132 SER A O 1
ATOM 1074 N N . PRO A 1 133 ? 7.471 0.058 -18.098 1.00 79.62 133 PRO A N 1
ATOM 1075 C CA . PRO A 1 133 ? 8.345 0.889 -18.924 1.00 79.62 133 PRO A CA 1
ATOM 1076 C C . PRO A 1 133 ? 8.233 0.511 -20.406 1.00 79.62 133 PRO A C 1
ATOM 1078 O O . PRO A 1 133 ? 8.191 -0.679 -20.730 1.00 79.62 133 PRO A O 1
ATOM 1081 N N . LEU A 1 134 ? 8.186 1.510 -21.294 1.00 82.69 134 LEU A N 1
ATOM 1082 C CA . LEU A 1 134 ? 8.202 1.255 -22.738 1.00 82.69 134 LEU A CA 1
ATOM 1083 C C . LEU A 1 134 ? 9.546 0.667 -23.152 1.00 82.69 134 LEU A C 1
ATOM 1085 O O . LEU A 1 134 ? 10.574 1.067 -22.613 1.00 82.69 134 LEU A O 1
ATOM 1089 N N . ILE A 1 135 ? 9.554 -0.224 -24.135 1.00 82.06 135 ILE A N 1
ATOM 1090 C CA . ILE A 1 135 ? 10.789 -0.795 -24.668 1.00 82.06 135 ILE A CA 1
ATOM 1091 C C . ILE A 1 135 ? 11.064 -0.120 -26.008 1.00 82.06 135 ILE A C 1
ATOM 1093 O O . ILE A 1 135 ? 10.304 -0.232 -26.956 1.00 82.06 135 ILE A O 1
ATOM 1097 N N . ILE A 1 136 ? 12.145 0.632 -26.108 1.00 83.75 136 ILE A N 1
ATOM 1098 C CA . ILE A 1 136 ? 12.512 1.338 -27.337 1.00 83.75 136 ILE A CA 1
ATOM 1099 C C . ILE A 1 136 ? 13.790 0.697 -27.842 1.00 83.75 136 ILE A C 1
ATOM 1101 O O . ILE A 1 136 ? 14.690 0.427 -27.064 1.00 83.75 136 ILE A O 1
ATOM 1105 N N . ILE A 1 137 ? 13.887 0.427 -29.130 1.00 79.81 137 ILE A N 1
ATOM 1106 C CA . ILE A 1 137 ? 15.028 -0.230 -29.751 1.00 79.81 137 ILE A CA 1
ATOM 1107 C C . ILE A 1 137 ? 15.530 0.703 -30.841 1.00 79.81 137 ILE A C 1
ATOM 1109 O O . ILE A 1 137 ? 14.799 1.050 -31.761 1.00 79.81 137 ILE A O 1
ATOM 1113 N N . VAL A 1 138 ? 16.773 1.155 -30.746 1.00 82.88 138 VAL A N 1
ATOM 1114 C CA . VAL A 1 138 ? 17.330 2.122 -31.693 1.00 82.88 138 VAL A CA 1
ATOM 1115 C C . VAL A 1 138 ? 18.660 1.652 -32.245 1.00 82.88 138 VAL A C 1
ATOM 1117 O O . VAL A 1 138 ? 19.481 1.042 -31.556 1.00 82.88 138 VAL A O 1
ATOM 1120 N N . ASN A 1 139 ? 18.895 1.972 -33.508 1.00 82.25 139 ASN A N 1
ATOM 1121 C CA . ASN A 1 139 ? 20.124 1.628 -34.206 1.00 82.25 139 ASN A CA 1
ATOM 1122 C C . ASN A 1 139 ? 21.199 2.713 -34.030 1.00 82.25 139 ASN A C 1
ATOM 1124 O O . ASN A 1 139 ? 21.673 3.321 -34.986 1.00 82.25 139 ASN A O 1
ATOM 1128 N N . VAL A 1 140 ? 21.533 3.015 -32.773 1.00 84.62 140 VAL A N 1
ATOM 1129 C CA . VAL A 1 140 ? 22.454 4.095 -32.387 1.00 84.62 140 VAL A CA 1
ATOM 1130 C C . VAL A 1 140 ? 23.358 3.612 -31.242 1.00 84.62 140 VAL A C 1
ATOM 1132 O O . VAL A 1 140 ? 22.872 2.871 -30.383 1.00 84.62 140 VAL A O 1
ATOM 1135 N N . PRO A 1 141 ? 24.643 4.023 -31.165 1.00 88.50 141 PRO A N 1
ATOM 1136 C CA . PRO A 1 141 ? 25.520 3.678 -30.045 1.00 88.50 141 PRO A CA 1
ATOM 1137 C C . PRO A 1 141 ? 24.954 4.092 -28.686 1.00 88.50 141 PRO A C 1
ATOM 1139 O O . PRO A 1 141 ? 24.388 5.176 -28.536 1.00 88.50 141 PRO A O 1
ATOM 1142 N N . ILE A 1 142 ? 25.164 3.257 -27.665 1.00 89.00 142 ILE A N 1
ATOM 1143 C CA . ILE A 1 142 ? 24.578 3.457 -26.332 1.00 89.00 142 ILE A CA 1
ATOM 1144 C C . ILE A 1 142 ? 24.967 4.791 -25.677 1.00 89.00 142 ILE A C 1
ATOM 1146 O O . ILE A 1 142 ? 24.141 5.423 -25.023 1.00 89.00 142 ILE A O 1
ATOM 1150 N N . SER A 1 143 ? 26.198 5.259 -25.898 1.00 90.00 143 SER A N 1
ATOM 1151 C CA . SER A 1 143 ? 26.685 6.554 -25.405 1.00 90.00 143 SER A CA 1
ATOM 1152 C C . SER A 1 143 ? 25.902 7.723 -26.003 1.00 90.00 143 SER A C 1
ATOM 1154 O O . SER A 1 143 ? 25.523 8.653 -25.290 1.00 90.00 143 SER A O 1
ATOM 1156 N N . THR A 1 144 ? 25.600 7.648 -27.298 1.00 91.81 144 THR A N 1
ATOM 1157 C CA . THR A 1 144 ? 24.790 8.634 -28.012 1.00 91.81 144 THR A CA 1
ATOM 1158 C C . THR A 1 144 ? 23.343 8.604 -27.533 1.00 91.81 144 THR A C 1
ATOM 1160 O O . THR A 1 144 ? 22.791 9.665 -27.249 1.00 91.81 144 THR A O 1
ATOM 1163 N N . ILE A 1 145 ? 22.751 7.415 -27.346 1.00 91.25 145 ILE A N 1
ATOM 1164 C CA . ILE A 1 145 ? 21.404 7.276 -26.765 1.00 91.25 145 ILE A CA 1
ATOM 1165 C C . ILE A 1 145 ? 21.361 7.915 -25.379 1.00 91.25 145 ILE A C 1
ATOM 1167 O O . ILE A 1 145 ? 20.472 8.719 -25.106 1.00 91.25 145 ILE A O 1
ATOM 1171 N N . ALA A 1 146 ? 22.316 7.589 -24.505 1.00 92.94 146 ALA A N 1
ATOM 1172 C CA . ALA A 1 146 ? 22.372 8.122 -23.148 1.00 92.94 146 ALA A CA 1
ATOM 1173 C C . ALA A 1 146 ? 22.446 9.654 -23.156 1.00 92.94 146 ALA A C 1
ATOM 1175 O O . ALA A 1 146 ? 21.685 10.316 -22.448 1.00 92.94 146 ALA A O 1
ATOM 1176 N N . HIS A 1 147 ? 23.308 10.217 -24.007 1.00 94.50 147 HIS A N 1
ATOM 1177 C CA . HIS A 1 147 ? 23.452 11.660 -24.167 1.00 94.50 147 HIS A CA 1
ATOM 1178 C C . HIS A 1 147 ? 22.165 12.320 -24.685 1.00 94.50 147 HIS A C 1
ATOM 1180 O O . HIS A 1 147 ? 21.666 13.260 -24.068 1.00 94.50 147 HIS A O 1
ATOM 1186 N N . TRP A 1 148 ? 21.583 11.809 -25.771 1.00 95.06 148 TRP A N 1
ATOM 1187 C CA . TRP A 1 148 ? 20.336 12.332 -26.339 1.00 95.06 148 TRP A CA 1
ATOM 1188 C C . TRP A 1 148 ? 19.170 12.238 -25.359 1.00 95.06 148 TRP A C 1
ATOM 1190 O O . TRP A 1 148 ? 18.405 13.186 -25.207 1.00 95.06 148 TRP A O 1
ATOM 1200 N N . THR A 1 149 ? 19.060 11.123 -24.644 1.00 93.94 149 THR A N 1
ATOM 1201 C CA . THR A 1 149 ? 18.018 10.916 -23.637 1.00 93.94 149 THR A CA 1
ATOM 1202 C C . THR A 1 149 ? 18.176 11.893 -22.476 1.00 93.94 149 THR A C 1
ATOM 1204 O O . THR A 1 149 ? 17.184 12.437 -22.000 1.00 93.94 149 THR A O 1
ATOM 1207 N N . HIS A 1 150 ? 19.412 12.176 -22.052 1.00 94.31 150 HIS A N 1
ATOM 1208 C CA . HIS A 1 150 ? 19.686 13.186 -21.032 1.00 94.31 150 HIS A CA 1
ATOM 1209 C C . HIS A 1 150 ? 19.294 14.597 -21.498 1.00 94.31 150 HIS A C 1
ATOM 1211 O O . HIS A 1 150 ? 18.714 15.351 -20.723 1.00 94.31 150 HIS A O 1
ATOM 1217 N N . LEU A 1 151 ? 19.569 14.964 -22.755 1.00 94.56 151 LEU A N 1
ATOM 1218 C CA . LEU A 1 151 ? 19.152 16.258 -23.319 1.00 94.56 151 LEU A CA 1
ATOM 1219 C C . LEU A 1 151 ? 17.627 16.378 -23.465 1.00 94.56 151 LEU A C 1
ATOM 1221 O O . LEU A 1 151 ? 17.069 17.465 -23.311 1.00 94.56 151 LEU A O 1
ATOM 1225 N N . ALA A 1 152 ? 16.955 15.266 -23.761 1.00 93.06 152 ALA A N 1
ATOM 1226 C CA . ALA A 1 152 ? 15.506 15.213 -23.894 1.00 93.06 152 ALA A CA 1
ATOM 1227 C C . ALA A 1 152 ? 14.779 15.184 -22.540 1.00 93.06 152 ALA A C 1
ATOM 1229 O O . ALA A 1 152 ? 13.603 15.530 -22.496 1.00 93.06 152 ALA A O 1
ATOM 1230 N N . PHE A 1 153 ? 15.451 14.781 -21.456 1.00 93.88 153 PHE A N 1
ATOM 1231 C CA . PHE A 1 153 ? 14.839 14.363 -20.190 1.00 93.88 153 PHE A CA 1
ATOM 1232 C C . PHE A 1 153 ? 13.827 15.362 -19.610 1.00 93.88 153 PHE A C 1
ATOM 1234 O O . PHE A 1 153 ? 12.716 14.968 -19.257 1.00 93.88 153 PHE A O 1
ATOM 1241 N N . ASP A 1 154 ? 14.178 16.649 -19.586 1.00 91.50 154 ASP A N 1
ATOM 1242 C CA . ASP A 1 154 ? 13.327 17.719 -19.041 1.00 91.50 154 ASP A CA 1
ATOM 1243 C C . ASP A 1 154 ? 12.109 18.038 -19.923 1.00 91.50 154 ASP A C 1
ATOM 1245 O O . ASP A 1 154 ? 11.162 18.683 -19.479 1.00 91.50 154 ASP A O 1
ATOM 1249 N N . ARG A 1 155 ? 12.120 17.588 -21.184 1.00 92.75 155 ARG A N 1
ATOM 1250 C CA . ARG A 1 155 ? 10.997 17.721 -22.125 1.00 92.75 155 ARG A CA 1
ATOM 1251 C C . ARG A 1 155 ? 10.039 16.533 -22.068 1.00 92.75 155 ARG A C 1
ATOM 1253 O O . ARG A 1 155 ? 8.989 16.586 -22.704 1.00 92.75 155 ARG A O 1
ATOM 1260 N N . LEU A 1 156 ? 10.411 15.460 -21.370 1.00 91.88 156 LEU A N 1
ATOM 1261 C CA . LEU A 1 156 ? 9.571 14.282 -21.175 1.00 91.88 156 LEU A CA 1
ATOM 1262 C C . LEU A 1 156 ? 8.698 14.492 -19.941 1.00 91.88 156 LEU A C 1
ATOM 1264 O O . LEU A 1 156 ? 9.146 15.044 -18.937 1.00 91.88 156 LEU A O 1
ATOM 1268 N N . ASN A 1 157 ? 7.477 13.972 -19.981 1.00 89.44 157 ASN A N 1
ATOM 1269 C CA . ASN A 1 157 ? 6.599 13.918 -18.823 1.00 89.44 157 ASN A CA 1
ATOM 1270 C C . ASN A 1 157 ? 7.323 13.273 -17.631 1.00 89.44 157 ASN A C 1
ATOM 1272 O O . ASN A 1 157 ? 8.048 12.290 -17.791 1.00 89.44 157 ASN A O 1
ATOM 1276 N N . ASN A 1 158 ? 7.102 13.802 -16.430 1.00 86.38 158 ASN A N 1
ATOM 1277 C CA . ASN A 1 158 ? 7.692 13.322 -15.182 1.00 86.38 158 ASN A CA 1
ATOM 1278 C C . ASN A 1 158 ? 7.343 11.862 -14.848 1.00 86.38 158 ASN A C 1
ATOM 1280 O O . ASN A 1 158 ? 8.070 11.224 -14.085 1.00 86.38 158 ASN A O 1
ATOM 1284 N N . THR A 1 159 ? 6.259 11.326 -15.410 1.00 83.31 159 THR A N 1
ATOM 1285 C CA . THR A 1 159 ? 5.829 9.933 -15.234 1.00 83.31 159 THR A CA 1
ATOM 1286 C C . THR A 1 159 ? 6.437 8.983 -16.265 1.00 83.31 159 THR A C 1
ATOM 1288 O O . THR A 1 159 ? 6.410 7.774 -16.047 1.00 83.31 159 THR A O 1
ATOM 1291 N N . PHE A 1 160 ? 7.022 9.500 -17.354 1.00 87.75 160 PHE A N 1
ATOM 1292 C CA . PHE A 1 160 ? 7.512 8.692 -18.469 1.00 87.75 160 PHE A CA 1
ATOM 1293 C C . PHE A 1 160 ? 8.681 7.793 -18.074 1.00 87.75 160 PHE A C 1
ATOM 1295 O O . PHE A 1 160 ? 9.689 8.266 -17.530 1.00 87.75 160 PHE A O 1
ATOM 1302 N N . ARG A 1 161 ? 8.545 6.503 -18.396 1.00 87.44 161 ARG A N 1
ATOM 1303 C CA . ARG A 1 161 ? 9.530 5.456 -18.120 1.00 87.44 161 ARG A CA 1
ATOM 1304 C C . ARG A 1 161 ? 9.772 4.617 -19.363 1.00 87.44 161 ARG A C 1
ATOM 1306 O O . ARG A 1 161 ? 8.823 4.188 -20.021 1.00 87.44 161 ARG A O 1
ATOM 1313 N N . SER A 1 162 ? 11.036 4.321 -19.637 1.00 89.25 162 SER A N 1
ATOM 1314 C CA . SER A 1 162 ? 11.410 3.460 -20.756 1.00 89.25 162 SER A CA 1
ATOM 1315 C C . SER A 1 162 ? 12.732 2.727 -20.536 1.00 89.25 162 SER A C 1
ATOM 1317 O O . SER A 1 162 ? 13.558 3.113 -19.706 1.00 89.25 162 SER A O 1
ATOM 1319 N N . GLU A 1 163 ? 12.916 1.657 -21.299 1.00 89.56 163 GLU A N 1
ATOM 1320 C CA . GLU A 1 163 ? 14.158 0.924 -21.506 1.00 89.56 163 GLU A CA 1
ATOM 1321 C C . GLU A 1 163 ? 14.535 1.072 -22.985 1.00 89.56 163 GLU A C 1
ATOM 1323 O O . GLU A 1 163 ? 13.813 0.592 -23.854 1.00 89.56 163 GLU A O 1
ATOM 1328 N N . ILE A 1 164 ? 15.628 1.773 -23.284 1.00 89.69 164 ILE A N 1
ATOM 1329 C CA . ILE A 1 164 ? 16.067 2.072 -24.651 1.00 89.69 164 ILE A CA 1
ATOM 1330 C C . ILE A 1 164 ? 17.284 1.212 -24.995 1.00 89.69 164 ILE A C 1
ATOM 1332 O O . ILE A 1 164 ? 18.364 1.438 -24.458 1.00 89.69 164 ILE A O 1
ATOM 1336 N N . TYR A 1 165 ? 17.115 0.246 -25.889 1.00 85.94 165 TYR A N 1
ATOM 1337 C CA . TYR A 1 165 ? 18.118 -0.704 -26.351 1.00 85.94 165 TYR A CA 1
ATOM 1338 C C . TYR A 1 165 ? 18.858 -0.183 -27.587 1.00 85.94 165 TYR A C 1
ATOM 1340 O O . TYR A 1 165 ? 18.253 0.384 -28.493 1.00 85.94 165 TYR A O 1
ATOM 1348 N N . SER A 1 166 ? 20.165 -0.418 -27.644 1.00 85.81 166 SER A N 1
ATOM 1349 C CA . SER A 1 166 ? 21.031 -0.150 -28.794 1.00 85.81 166 SER A CA 1
ATOM 1350 C C . SER A 1 166 ? 21.219 -1.423 -29.621 1.00 85.81 166 SER A C 1
ATOM 1352 O O . SER A 1 166 ? 21.665 -2.435 -29.084 1.00 85.81 166 SER A O 1
ATOM 1354 N N . LEU A 1 167 ? 20.938 -1.374 -30.928 1.00 77.62 167 LEU A N 1
ATOM 1355 C CA . LEU A 1 167 ? 21.221 -2.482 -31.859 1.00 77.62 167 LEU A CA 1
ATOM 1356 C C . LEU A 1 167 ? 22.680 -2.520 -32.333 1.00 77.62 167 LEU A C 1
ATOM 1358 O O . LEU A 1 167 ? 23.162 -3.558 -32.778 1.00 77.62 167 LEU A O 1
ATOM 1362 N N . THR A 1 168 ? 23.404 -1.402 -32.240 1.00 74.31 168 THR A N 1
ATOM 1363 C CA . THR A 1 168 ? 24.787 -1.299 -32.737 1.00 74.31 168 THR A CA 1
ATOM 1364 C C . THR A 1 168 ? 25.802 -1.986 -31.829 1.00 74.31 168 THR A C 1
ATOM 1366 O O . THR A 1 168 ? 26.948 -2.195 -32.218 1.00 74.31 168 THR A O 1
ATOM 1369 N N . THR A 1 169 ? 25.404 -2.303 -30.600 1.00 65.75 169 THR A N 1
ATOM 1370 C CA . THR A 1 169 ? 26.297 -2.790 -29.554 1.00 65.75 169 THR A CA 1
ATOM 1371 C C . THR A 1 169 ? 25.918 -4.246 -29.267 1.00 65.75 169 THR A C 1
ATOM 1373 O O . THR A 1 169 ? 24.807 -4.520 -28.831 1.00 65.75 169 THR A O 1
ATOM 1376 N N . ARG A 1 170 ? 26.809 -5.204 -29.571 1.00 60.94 170 ARG A N 1
ATOM 1377 C CA . ARG A 1 170 ? 26.524 -6.655 -29.448 1.00 60.94 170 ARG A CA 1
ATOM 1378 C C . ARG A 1 170 ? 26.524 -7.174 -28.004 1.00 60.94 170 ARG A C 1
ATOM 1380 O O . ARG A 1 170 ? 26.255 -8.350 -27.779 1.00 60.94 170 ARG A O 1
ATOM 1387 N N . ASP A 1 171 ? 26.824 -6.317 -27.037 1.00 59.25 171 ASP A N 1
ATOM 1388 C CA . ASP A 1 171 ? 26.901 -6.699 -25.635 1.00 59.25 171 ASP A CA 1
ATOM 1389 C C . ASP A 1 171 ? 25.527 -6.659 -24.954 1.00 59.25 171 ASP A C 1
ATOM 1391 O O . ASP A 1 171 ? 24.668 -5.836 -25.264 1.00 59.25 171 ASP A O 1
ATOM 1395 N N . GLN A 1 172 ? 25.337 -7.495 -23.932 1.00 53.09 172 GLN A N 1
ATOM 1396 C CA . GLN A 1 172 ? 24.131 -7.503 -23.085 1.00 53.09 172 GLN A CA 1
ATOM 1397 C C . GLN A 1 172 ? 23.934 -6.191 -22.282 1.00 53.09 172 GLN A C 1
ATOM 1399 O O . GLN A 1 172 ? 22.905 -5.997 -21.639 1.00 53.09 172 GLN A O 1
ATOM 1404 N N . TRP A 1 173 ? 24.906 -5.271 -22.342 1.00 57.00 173 TRP A N 1
ATOM 1405 C CA . TRP A 1 173 ? 24.969 -3.973 -21.647 1.00 57.00 173 TRP A CA 1
ATOM 1406 C C . TRP A 1 173 ? 24.309 -2.815 -22.402 1.00 57.00 173 TRP A C 1
ATOM 1408 O O . TRP A 1 173 ? 24.468 -1.647 -22.053 1.00 57.00 173 TRP A O 1
ATOM 1418 N N . SER A 1 174 ? 23.567 -3.123 -23.455 1.00 72.56 174 SER A N 1
ATOM 1419 C CA . SER A 1 174 ? 23.204 -2.159 -24.491 1.00 72.56 174 SER A CA 1
ATOM 1420 C C . SER A 1 174 ? 21.884 -1.451 -24.226 1.00 72.56 174 SER A C 1
ATOM 1422 O O . SER A 1 174 ? 21.116 -1.259 -25.163 1.00 72.56 174 SER A O 1
ATOM 1424 N N . LYS A 1 175 ? 21.586 -1.067 -22.976 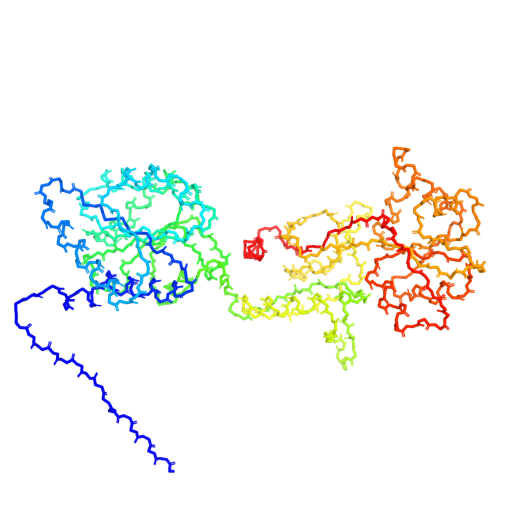1.00 86.94 175 LYS A N 1
AT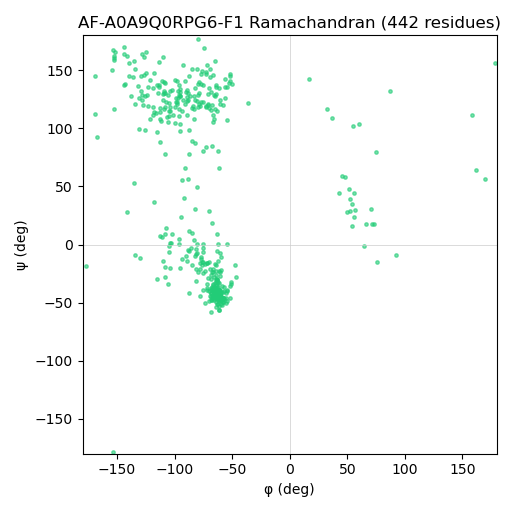OM 1425 C CA . LYS A 1 175 ? 20.351 -0.326 -22.680 1.00 86.94 175 LYS A CA 1
ATOM 1426 C C . LYS A 1 175 ? 20.496 0.859 -21.738 1.00 86.94 175 LYS A C 1
ATOM 1428 O O . LYS A 1 175 ? 21.262 0.839 -20.782 1.00 86.94 175 LYS A O 1
ATOM 1433 N N . VAL A 1 176 ? 19.712 1.891 -22.025 1.00 91.31 176 VAL A N 1
ATOM 1434 C CA . VAL A 1 176 ? 19.533 3.104 -21.230 1.00 91.31 176 VAL A CA 1
ATOM 1435 C C . VAL A 1 176 ? 18.170 3.030 -20.559 1.00 91.31 176 VAL A C 1
ATOM 1437 O O . VAL A 1 176 ? 17.154 2.834 -21.217 1.00 91.31 176 VAL A O 1
ATOM 1440 N N . TYR A 1 177 ? 18.131 3.229 -19.251 1.00 92.50 177 TYR A N 1
ATOM 1441 C CA . TYR A 1 177 ? 16.890 3.326 -18.501 1.00 92.50 177 TYR A CA 1
ATOM 1442 C C . TYR A 1 177 ? 16.486 4.785 -18.310 1.00 92.50 177 TYR A C 1
ATOM 1444 O O . TYR A 1 177 ? 17.260 5.585 -17.780 1.00 92.50 177 TYR A O 1
ATOM 1452 N N . VAL A 1 178 ? 15.245 5.116 -18.656 1.00 92.94 178 VAL A N 1
ATOM 1453 C CA . VAL A 1 178 ? 14.611 6.400 -18.343 1.00 92.94 178 VAL A CA 1
ATOM 1454 C C . VAL A 1 178 ? 13.711 6.215 -17.140 1.00 92.94 178 VAL A C 1
ATOM 1456 O O . VAL A 1 178 ? 12.760 5.433 -17.171 1.00 92.94 178 VAL A O 1
ATOM 1459 N N . ARG A 1 179 ? 14.032 6.937 -16.068 1.00 91.06 179 ARG A N 1
ATOM 1460 C CA . ARG A 1 179 ? 13.362 6.845 -14.770 1.00 91.06 179 ARG A CA 1
ATOM 1461 C C . ARG A 1 179 ? 13.190 5.398 -14.273 1.00 91.06 179 ARG A C 1
ATOM 1463 O O . ARG A 1 179 ? 12.063 4.937 -14.046 1.00 91.06 179 ARG A O 1
ATOM 1470 N N . PRO A 1 180 ? 14.291 4.635 -14.120 1.00 90.62 180 PRO A N 1
ATOM 1471 C CA . PRO A 1 180 ? 14.198 3.264 -13.641 1.00 90.62 180 PRO A CA 1
ATOM 1472 C C . PRO A 1 180 ? 13.692 3.197 -12.200 1.00 90.62 180 PRO A C 1
ATOM 1474 O O . PRO A 1 180 ? 13.847 4.131 -11.409 1.00 90.62 180 PRO A O 1
ATOM 1477 N N . THR A 1 181 ? 13.155 2.035 -11.832 1.00 84.38 181 THR A N 1
ATOM 1478 C CA . THR A 1 181 ? 12.906 1.693 -10.431 1.00 84.38 181 THR A CA 1
ATOM 1479 C C . THR A 1 181 ? 14.057 0.869 -9.889 1.00 84.38 181 THR A C 1
ATOM 1481 O O . THR A 1 181 ? 14.235 -0.281 -10.269 1.00 84.38 181 THR A O 1
ATOM 1484 N N . SER A 1 182 ? 14.840 1.458 -8.991 1.00 86.19 182 SER A N 1
ATOM 1485 C CA . SER A 1 182 ? 15.918 0.774 -8.281 1.00 86.19 182 SER A CA 1
ATOM 1486 C C . SER A 1 182 ? 15.329 -0.212 -7.273 1.00 86.19 182 SER A C 1
ATOM 1488 O O . SER A 1 182 ? 14.542 0.174 -6.396 1.00 86.19 182 SER A O 1
ATOM 1490 N N . SER A 1 183 ? 15.668 -1.489 -7.463 1.00 82.44 183 SER A N 1
ATOM 1491 C CA . SER A 1 183 ? 15.175 -2.643 -6.703 1.00 82.44 183 SER A CA 1
ATOM 1492 C C . SER A 1 183 ? 13.650 -2.698 -6.628 1.00 82.44 183 SER A C 1
ATOM 1494 O O . SER A 1 183 ? 13.095 -3.121 -5.625 1.00 82.44 183 SER A O 1
ATOM 1496 N N . GLY A 1 184 ? 12.942 -2.163 -7.626 1.00 78.00 184 GLY A N 1
ATOM 1497 C CA . GLY A 1 184 ? 11.481 -2.034 -7.595 1.00 78.00 184 GLY A CA 1
ATOM 1498 C C . GLY A 1 184 ? 10.909 -1.102 -6.511 1.00 78.00 184 GLY A C 1
ATOM 1499 O O . GLY A 1 184 ? 9.700 -0.924 -6.457 1.00 78.00 184 GLY A O 1
ATOM 1500 N N . CYS A 1 185 ? 11.721 -0.478 -5.655 1.00 80.06 185 CYS A N 1
ATOM 1501 C CA . CYS A 1 185 ? 11.224 0.325 -4.527 1.00 80.06 185 CYS A CA 1
ATOM 1502 C C . CYS A 1 185 ? 11.364 1.831 -4.761 1.00 80.06 185 CYS A C 1
ATOM 1504 O O . CYS A 1 185 ? 10.555 2.626 -4.286 1.00 80.06 185 CYS A O 1
ATOM 1506 N N . ARG A 1 186 ? 12.418 2.255 -5.469 1.00 83.44 186 ARG A N 1
ATOM 1507 C CA . ARG A 1 186 ? 12.742 3.675 -5.639 1.00 83.44 186 ARG A CA 1
ATOM 1508 C C . ARG A 1 186 ? 12.709 4.065 -7.104 1.00 83.44 186 ARG A C 1
ATOM 1510 O O . ARG A 1 186 ? 13.602 3.690 -7.855 1.00 83.44 186 ARG A O 1
ATOM 1517 N N . LEU A 1 187 ? 11.735 4.884 -7.485 1.00 84.19 187 LEU A N 1
ATOM 1518 C CA . LEU A 1 187 ? 11.771 5.564 -8.775 1.00 84.19 187 LEU A CA 1
ATOM 1519 C C . LEU A 1 187 ? 12.913 6.591 -8.766 1.00 84.19 187 LEU A C 1
ATOM 1521 O O . LEU A 1 187 ? 12.954 7.481 -7.912 1.00 84.19 187 LEU A O 1
ATOM 1525 N N . LEU A 1 188 ? 13.864 6.438 -9.680 1.00 89.44 188 LEU A N 1
ATOM 1526 C CA . LEU A 1 188 ? 14.930 7.408 -9.899 1.00 89.44 188 LEU A CA 1
ATOM 1527 C C . LEU A 1 188 ? 14.452 8.414 -10.941 1.00 89.44 188 LEU A C 1
ATOM 1529 O O . LEU A 1 188 ? 13.956 8.015 -11.983 1.00 89.44 188 LEU A O 1
ATOM 1533 N N . ASN A 1 189 ? 14.597 9.713 -10.686 1.00 90.00 189 ASN A N 1
ATOM 1534 C CA . ASN A 1 189 ? 14.315 10.734 -11.695 1.00 90.00 189 ASN A CA 1
ATOM 1535 C C . ASN A 1 189 ? 15.593 11.043 -12.484 1.00 90.00 189 ASN A C 1
ATOM 1537 O O . ASN A 1 189 ? 16.172 12.115 -12.335 1.00 90.00 189 ASN A O 1
ATOM 1541 N N . SER A 1 190 ? 16.079 10.061 -13.242 1.00 94.06 190 SER A N 1
ATOM 1542 C CA . SER A 1 190 ? 17.326 10.166 -14.000 1.00 94.06 190 SER A CA 1
ATOM 1543 C C . SER A 1 190 ? 17.334 9.247 -15.219 1.00 94.06 190 SER A C 1
ATOM 1545 O O . SER A 1 190 ? 16.511 8.335 -15.341 1.00 94.06 190 SER A O 1
ATOM 1547 N N . VAL A 1 191 ? 18.313 9.472 -16.092 1.00 94.12 191 VAL A N 1
ATOM 1548 C CA . VAL A 1 191 ? 18.719 8.549 -17.155 1.00 94.12 191 VAL A CA 1
ATOM 1549 C C . VAL A 1 191 ? 19.885 7.717 -16.630 1.00 94.12 191 VAL A C 1
ATOM 1551 O O . VAL A 1 191 ? 20.844 8.282 -16.105 1.00 94.12 191 VAL A O 1
ATOM 1554 N N . VAL A 1 192 ? 19.799 6.390 -16.715 1.00 93.94 192 VAL A N 1
ATOM 1555 C CA . VAL A 1 192 ? 20.821 5.488 -16.162 1.00 93.94 192 VAL A CA 1
ATOM 1556 C C . VAL A 1 192 ? 21.289 4.494 -17.212 1.00 93.94 192 VAL A C 1
ATOM 1558 O O . VAL A 1 192 ? 20.481 3.793 -17.814 1.00 93.94 192 VAL A O 1
ATOM 1561 N N . VAL A 1 193 ? 22.606 4.404 -17.384 1.00 92.06 193 VAL A N 1
ATOM 1562 C CA . VAL A 1 193 ? 23.261 3.313 -18.109 1.00 92.06 193 VAL A CA 1
ATOM 1563 C C . VAL A 1 193 ? 23.775 2.317 -17.063 1.00 92.06 193 VAL A C 1
ATOM 1565 O O . VAL A 1 193 ? 24.505 2.736 -16.162 1.00 92.06 193 VAL A O 1
ATOM 1568 N N . PRO A 1 194 ? 23.369 1.038 -17.103 1.00 88.25 194 PRO A N 1
ATOM 1569 C CA . PRO A 1 194 ? 23.884 0.015 -16.199 1.00 88.25 194 PRO A CA 1
ATOM 1570 C C . PRO A 1 194 ? 25.376 -0.195 -16.436 1.00 88.25 194 PRO A C 1
ATOM 1572 O O . PRO A 1 194 ? 25.789 -0.443 -17.566 1.00 88.25 194 PRO A O 1
ATOM 1575 N N . ASN A 1 195 ? 26.168 -0.160 -15.368 1.00 86.94 195 ASN A N 1
ATOM 1576 C CA . ASN A 1 195 ? 27.614 -0.374 -15.448 1.00 86.94 195 ASN A CA 1
ATOM 1577 C C . ASN A 1 195 ? 28.021 -1.763 -14.929 1.00 86.94 195 ASN A C 1
ATOM 1579 O O . ASN A 1 195 ? 29.191 -2.133 -14.993 1.00 86.94 195 ASN A O 1
ATOM 1583 N N . SER A 1 196 ? 27.075 -2.522 -14.366 1.00 86.12 196 SER A N 1
ATOM 1584 C CA . SER A 1 196 ? 27.318 -3.822 -13.739 1.00 86.12 196 SER A CA 1
ATOM 1585 C C . SER A 1 196 ? 26.095 -4.742 -13.784 1.00 86.12 196 SER A C 1
ATOM 1587 O O . SER A 1 196 ? 24.955 -4.296 -13.936 1.00 86.12 196 SER A O 1
ATOM 1589 N N . THR A 1 197 ? 26.304 -6.049 -13.586 1.00 82.81 197 THR A N 1
ATOM 1590 C CA . THR A 1 197 ? 25.219 -7.064 -13.593 1.00 82.81 197 THR A CA 1
ATOM 1591 C C . THR A 1 197 ? 24.228 -6.812 -12.475 1.00 82.81 197 THR A C 1
ATOM 1593 O O . THR A 1 197 ? 23.031 -7.059 -12.623 1.00 82.81 197 THR A O 1
ATOM 1596 N N . ASN A 1 198 ? 24.724 -6.249 -11.379 1.00 83.44 198 ASN A N 1
ATOM 1597 C CA . ASN A 1 198 ? 23.913 -5.809 -10.264 1.00 83.44 198 ASN A CA 1
ATOM 1598 C C . ASN A 1 198 ? 23.007 -4.637 -10.645 1.00 83.44 198 ASN A C 1
ATOM 1600 O O . ASN A 1 198 ? 21.846 -4.658 -10.249 1.00 83.44 198 ASN A O 1
ATOM 1604 N N . ASP A 1 199 ? 23.474 -3.671 -11.443 1.00 83.56 199 ASP A N 1
ATOM 1605 C CA . ASP A 1 199 ? 22.628 -2.568 -11.919 1.00 83.56 199 ASP A CA 1
ATOM 1606 C C . ASP A 1 199 ? 21.495 -3.089 -12.807 1.00 83.56 199 ASP A C 1
ATOM 1608 O O . ASP A 1 199 ? 20.334 -2.733 -12.603 1.00 83.56 199 ASP A O 1
ATOM 1612 N N . LEU A 1 200 ? 21.807 -3.997 -13.741 1.00 81.50 200 LEU A N 1
ATOM 1613 C CA . LEU A 1 200 ? 20.795 -4.648 -14.580 1.00 81.50 200 LEU A CA 1
ATOM 1614 C C . LEU A 1 200 ? 19.762 -5.389 -13.733 1.00 81.50 200 LEU A C 1
ATOM 1616 O O . LEU A 1 200 ? 18.559 -5.187 -13.904 1.00 81.50 200 LEU A O 1
ATOM 1620 N N . LYS A 1 201 ? 20.220 -6.207 -12.778 1.00 81.31 201 LYS A N 1
ATOM 1621 C CA . LYS A 1 201 ? 19.330 -6.923 -11.861 1.00 81.31 201 LYS A CA 1
ATOM 1622 C C . LYS A 1 201 ? 18.463 -5.938 -11.077 1.00 81.31 201 LYS A C 1
ATOM 1624 O O . LYS A 1 201 ? 17.249 -6.104 -11.035 1.00 81.31 201 LYS A O 1
ATOM 1629 N N . MET A 1 202 ? 19.061 -4.888 -10.526 1.00 82.19 202 MET A N 1
ATOM 1630 C CA . MET A 1 202 ? 18.386 -3.875 -9.720 1.00 82.19 202 MET A CA 1
ATOM 1631 C C . MET A 1 202 ? 17.293 -3.133 -10.497 1.00 82.19 202 MET A C 1
ATOM 1633 O O . MET A 1 202 ? 16.219 -2.902 -9.942 1.00 82.19 202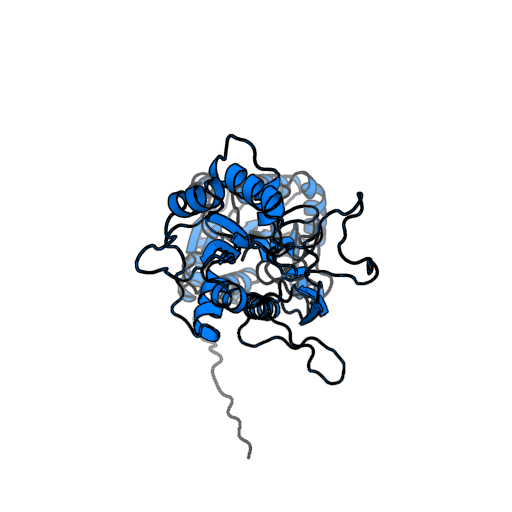 MET 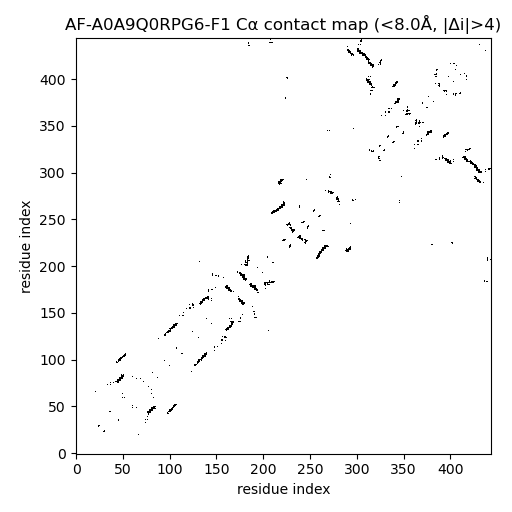A O 1
ATOM 1637 N N . PHE A 1 203 ? 17.541 -2.765 -11.754 1.00 83.31 203 PHE A N 1
ATOM 1638 C CA . PHE A 1 203 ? 16.573 -2.035 -12.581 1.00 83.31 203 PHE A CA 1
ATOM 1639 C C . PHE A 1 203 ? 15.566 -2.937 -13.300 1.00 83.31 203 PHE A C 1
ATOM 1641 O O . PHE A 1 203 ? 14.508 -2.458 -13.698 1.00 83.31 203 PHE A O 1
ATOM 1648 N N . SER A 1 204 ? 15.852 -4.237 -13.424 1.00 76.31 204 SER A N 1
ATOM 1649 C CA . SER A 1 204 ? 14.915 -5.228 -13.974 1.00 76.31 204 SER A CA 1
ATOM 1650 C C . SER A 1 204 ? 13.763 -5.586 -13.027 1.00 76.31 204 SER A C 1
ATOM 1652 O O . SER A 1 204 ? 12.758 -6.153 -13.462 1.00 76.31 204 SER A O 1
ATOM 1654 N N . ILE A 1 205 ? 13.896 -5.273 -11.731 1.00 75.25 205 ILE A N 1
ATOM 1655 C CA . ILE A 1 205 ? 12.867 -5.563 -10.732 1.00 75.25 205 ILE A CA 1
ATOM 1656 C C . ILE A 1 205 ? 11.699 -4.587 -10.940 1.00 75.25 205 ILE A C 1
ATOM 1658 O O . ILE A 1 205 ? 11.872 -3.369 -10.798 1.00 75.25 205 ILE A O 1
ATOM 1662 N N . PRO A 1 206 ? 10.493 -5.091 -11.260 1.00 69.62 206 PRO A N 1
ATOM 1663 C CA . PRO A 1 206 ? 9.347 -4.234 -11.491 1.00 69.62 206 PRO A CA 1
ATOM 1664 C C . PRO A 1 206 ? 8.901 -3.590 -10.178 1.00 69.62 206 PRO A C 1
ATOM 1666 O O . PRO A 1 206 ? 9.046 -4.150 -9.092 1.00 69.62 206 PRO A O 1
ATOM 1669 N N . PHE A 1 207 ? 8.314 -2.402 -10.280 1.00 69.38 207 PHE A N 1
ATOM 1670 C CA . PHE A 1 207 ? 7.957 -1.584 -9.119 1.00 69.38 207 PHE A CA 1
ATOM 1671 C C . PHE A 1 207 ? 6.945 -2.243 -8.162 1.00 69.38 207 PHE A C 1
ATOM 1673 O O . PHE A 1 207 ? 6.879 -1.919 -6.981 1.00 69.38 207 PHE A O 1
ATOM 1680 N N . ASN A 1 208 ? 6.158 -3.199 -8.662 1.00 68.06 208 ASN A N 1
ATOM 1681 C CA . ASN A 1 208 ? 5.201 -3.977 -7.875 1.00 68.06 208 ASN A CA 1
ATOM 1682 C C . ASN A 1 208 ? 5.837 -5.156 -7.110 1.00 68.06 208 ASN A C 1
ATOM 1684 O O . ASN A 1 208 ? 5.153 -5.778 -6.293 1.00 68.06 208 ASN A O 1
ATOM 1688 N N . ARG A 1 209 ? 7.119 -5.457 -7.363 1.00 74.88 209 ARG A N 1
ATOM 1689 C CA . ARG A 1 209 ? 7.933 -6.485 -6.694 1.00 74.88 209 ARG A CA 1
ATOM 1690 C C . ARG A 1 209 ? 9.134 -5.866 -5.972 1.00 74.88 209 ARG A C 1
ATOM 1692 O O . ARG A 1 209 ? 10.213 -6.444 -6.009 1.00 74.88 209 ARG A O 1
ATOM 1699 N N . CYS A 1 210 ? 8.953 -4.677 -5.386 1.00 83.94 210 CYS A N 1
ATOM 1700 C CA . CYS A 1 210 ? 9.963 -4.006 -4.560 1.00 83.94 210 CYS A CA 1
ATOM 1701 C C . CYS A 1 210 ? 10.758 -5.025 -3.731 1.00 83.94 210 CYS A C 1
ATOM 1703 O O . CYS A 1 210 ? 10.171 -5.791 -2.984 1.00 83.94 210 CYS A O 1
ATOM 1705 N N . ASP A 1 211 ? 12.074 -5.047 -3.897 1.00 86.19 211 ASP A N 1
ATOM 1706 C CA . ASP A 1 211 ? 12.987 -5.965 -3.235 1.00 86.19 211 ASP A CA 1
ATOM 1707 C C . ASP A 1 211 ? 13.853 -5.172 -2.258 1.00 86.19 211 ASP A C 1
ATOM 1709 O O . ASP A 1 211 ? 14.762 -4.428 -2.640 1.00 86.19 211 ASP A O 1
ATOM 1713 N N . LEU A 1 212 ? 13.563 -5.324 -0.970 1.00 85.38 212 LEU A N 1
ATOM 1714 C CA . LEU A 1 212 ? 14.343 -4.711 0.095 1.00 85.38 212 LEU A CA 1
ATOM 1715 C C . LEU A 1 212 ? 15.563 -5.547 0.498 1.00 85.38 212 LEU A C 1
ATOM 1717 O O . LEU A 1 212 ? 16.214 -5.213 1.488 1.00 85.38 212 LEU A O 1
ATOM 1721 N N . ASN A 1 213 ? 15.906 -6.597 -0.249 1.00 87.00 213 ASN A N 1
ATOM 1722 C CA . ASN A 1 213 ? 17.110 -7.403 -0.073 1.00 87.00 213 ASN A CA 1
ATOM 1723 C C . 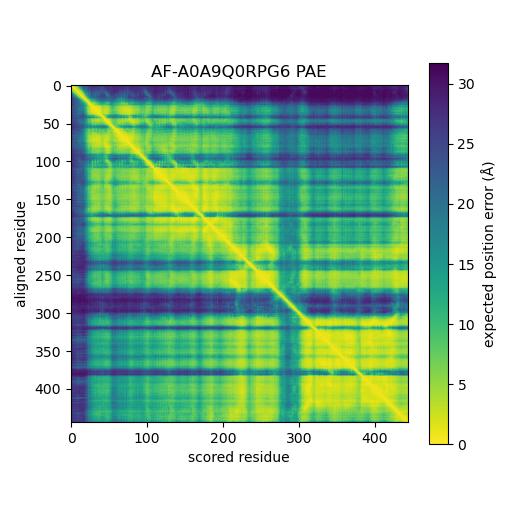ASN A 1 213 ? 17.295 -7.900 1.373 1.00 87.00 213 ASN A C 1
ATOM 1725 O O . ASN A 1 213 ? 18.347 -7.724 1.989 1.00 87.00 213 ASN A O 1
ATOM 1729 N N . SER A 1 214 ? 16.227 -8.450 1.954 1.00 87.75 214 SER A N 1
ATOM 1730 C CA . SER A 1 214 ? 16.166 -8.918 3.344 1.00 87.75 214 SER A CA 1
ATOM 1731 C C . SER A 1 214 ? 16.521 -7.855 4.399 1.00 87.75 214 SER A C 1
ATOM 1733 O O . SER A 1 214 ? 16.897 -8.197 5.524 1.00 87.75 214 SER A O 1
ATOM 1735 N N . THR A 1 215 ? 16.382 -6.562 4.076 1.00 86.88 215 THR A N 1
ATOM 1736 C CA . THR A 1 215 ? 16.637 -5.464 5.023 1.00 86.88 215 THR A CA 1
ATOM 1737 C C . THR A 1 215 ? 15.776 -5.633 6.274 1.00 86.88 215 THR A C 1
ATOM 1739 O O . THR A 1 215 ? 14.576 -5.887 6.187 1.00 86.88 215 THR A O 1
ATOM 1742 N N . MET A 1 216 ? 16.374 -5.447 7.452 1.00 87.81 216 MET A N 1
ATOM 1743 C CA . MET A 1 216 ? 15.632 -5.434 8.710 1.00 87.81 216 MET A CA 1
ATOM 1744 C C . MET A 1 216 ? 14.939 -4.079 8.915 1.00 87.81 216 MET A C 1
ATOM 1746 O O . MET A 1 216 ? 15.592 -3.034 8.960 1.00 87.81 216 MET A O 1
ATOM 1750 N N . LEU A 1 217 ? 13.613 -4.086 9.043 1.00 85.81 217 LEU A N 1
ATOM 1751 C CA . LEU A 1 217 ? 12.782 -2.911 9.292 1.00 85.81 217 LEU A CA 1
ATOM 1752 C C . LEU A 1 217 ? 12.222 -2.938 10.710 1.00 85.81 217 LEU A C 1
ATOM 1754 O O . LEU A 1 217 ? 11.629 -3.924 11.129 1.00 85.81 217 LEU A O 1
ATOM 1758 N N . ASN A 1 218 ? 12.341 -1.824 11.427 1.00 84.19 218 ASN A N 1
ATOM 1759 C CA . ASN A 1 218 ? 11.647 -1.649 12.698 1.00 84.19 218 ASN A CA 1
ATOM 1760 C C . ASN A 1 218 ? 10.179 -1.302 12.441 1.00 84.19 218 ASN A C 1
ATOM 1762 O O . ASN A 1 218 ? 9.890 -0.266 11.823 1.00 84.19 218 ASN A O 1
ATOM 1766 N N . VAL A 1 219 ? 9.287 -2.162 12.927 1.00 84.06 219 VAL A N 1
ATOM 1767 C CA . VAL A 1 219 ? 7.837 -2.043 12.791 1.00 84.06 219 VAL A CA 1
ATOM 1768 C C . VAL A 1 219 ? 7.241 -1.795 14.166 1.00 84.06 219 VAL A C 1
ATOM 1770 O O . VAL A 1 219 ? 7.221 -2.690 15.006 1.00 84.06 219 VAL A O 1
ATOM 1773 N N . ALA A 1 220 ? 6.775 -0.577 14.415 1.00 82.69 220 ALA A N 1
ATOM 1774 C CA . ALA A 1 220 ? 6.087 -0.287 15.663 1.00 82.69 220 ALA A CA 1
ATOM 1775 C C . ALA A 1 220 ? 4.643 -0.791 15.571 1.00 82.69 220 ALA A C 1
ATOM 1777 O O . ALA A 1 220 ? 3.955 -0.474 14.601 1.00 82.69 220 ALA A O 1
ATOM 1778 N N . VAL A 1 221 ? 4.198 -1.566 16.554 1.00 80.88 221 VAL A N 1
ATOM 1779 C CA . VAL A 1 221 ? 2.855 -2.149 16.615 1.00 80.88 221 VAL A CA 1
ATOM 1780 C C . VAL A 1 221 ? 2.193 -1.807 17.938 1.00 80.88 221 VAL A C 1
ATOM 1782 O O . VAL A 1 221 ? 2.858 -1.738 18.969 1.00 80.88 221 VAL A O 1
ATOM 1785 N N . ASN A 1 222 ? 0.879 -1.615 17.937 1.00 79.19 222 ASN A N 1
ATOM 1786 C CA . ASN A 1 222 ? 0.123 -1.491 19.179 1.00 79.19 222 ASN A CA 1
ATOM 1787 C C . ASN A 1 222 ? -0.458 -2.847 19.573 1.00 79.19 222 ASN A C 1
ATOM 1789 O O . ASN A 1 222 ? -1.150 -3.478 18.782 1.00 79.19 222 ASN A O 1
ATOM 1793 N N . ASN A 1 223 ? -0.219 -3.279 20.810 1.00 79.69 223 ASN A N 1
ATOM 1794 C CA . ASN A 1 223 ? -0.777 -4.522 21.336 1.00 79.69 223 ASN A CA 1
ATOM 1795 C C . ASN A 1 223 ? -2.289 -4.357 21.617 1.00 79.69 223 ASN A C 1
ATOM 1797 O O . ASN A 1 223 ? -2.684 -4.012 22.729 1.00 79.69 223 ASN A O 1
ATOM 1801 N N . ILE A 1 224 ? -3.139 -4.518 20.596 1.00 79.50 224 ILE A N 1
ATOM 1802 C CA . ILE A 1 224 ? -4.604 -4.571 20.708 1.00 79.50 224 ILE A CA 1
ATOM 1803 C C . ILE A 1 224 ? -5.113 -5.898 20.154 1.00 79.50 224 ILE A C 1
ATOM 1805 O O . ILE A 1 224 ? -5.243 -6.086 18.944 1.00 79.50 224 ILE A O 1
ATOM 1809 N N . PHE A 1 225 ? -5.561 -6.773 21.044 1.00 77.69 225 PHE A N 1
ATOM 1810 C CA . PHE A 1 225 ? -6.304 -7.964 20.654 1.00 77.69 225 PHE A CA 1
ATOM 1811 C C . PHE A 1 225 ? -7.714 -7.604 20.122 1.00 77.69 225 PHE A C 1
ATOM 1813 O O . PHE A 1 225 ? -8.410 -6.806 20.762 1.00 77.69 225 PHE A O 1
ATOM 1820 N N . PRO A 1 226 ? -8.180 -8.175 18.989 1.00 76.94 226 PRO A N 1
ATOM 1821 C CA . PRO A 1 226 ? -7.561 -9.236 18.178 1.00 76.94 226 PRO A CA 1
ATOM 1822 C C . PRO A 1 226 ? -6.745 -8.746 16.961 1.00 76.94 226 PRO A C 1
ATOM 1824 O O . PRO A 1 226 ? -6.282 -9.563 16.171 1.00 76.94 226 PRO A O 1
ATOM 1827 N N . TYR A 1 227 ? -6.576 -7.436 16.770 1.00 80.62 227 TYR A N 1
ATOM 1828 C CA . TYR A 1 227 ? -5.901 -6.873 15.591 1.00 80.62 227 TYR A CA 1
ATOM 1829 C C . TYR A 1 227 ? -4.406 -7.200 15.575 1.00 80.62 227 TYR A C 1
ATOM 1831 O O . TYR A 1 227 ? -3.913 -7.864 14.658 1.00 80.62 227 TYR A O 1
ATOM 1839 N N . CYS A 1 228 ? -3.704 -6.797 16.632 1.00 82.12 228 CYS A N 1
ATOM 1840 C CA . CYS A 1 228 ? -2.289 -7.041 16.843 1.00 82.12 228 CYS A CA 1
ATOM 1841 C C . CYS A 1 228 ? -2.049 -7.520 18.267 1.00 82.12 228 CYS A C 1
ATOM 1843 O O . CYS A 1 228 ? -2.376 -6.828 19.226 1.00 82.12 228 CYS A O 1
ATOM 1845 N N . SER A 1 229 ? -1.479 -8.716 18.407 1.00 81.31 229 SER A N 1
ATOM 1846 C CA . SER A 1 229 ? -1.089 -9.247 19.706 1.00 81.31 229 SER A CA 1
ATOM 1847 C C . SER A 1 229 ? 0.360 -9.695 19.676 1.00 81.31 229 SER A C 1
ATOM 1849 O O . SER A 1 229 ? 0.738 -10.563 18.888 1.00 81.31 229 SER A O 1
ATOM 1851 N N . ILE A 1 230 ? 1.159 -9.085 20.544 1.00 79.56 230 ILE A N 1
ATOM 1852 C CA . ILE A 1 230 ? 2.548 -9.456 20.796 1.00 79.56 230 ILE A CA 1
ATOM 1853 C C . ILE A 1 230 ? 2.655 -9.972 22.232 1.00 79.56 230 ILE A C 1
ATOM 1855 O O . ILE A 1 230 ? 2.147 -9.352 23.167 1.00 79.56 230 ILE A O 1
ATOM 1859 N N . ARG A 1 231 ? 3.283 -11.135 22.408 1.00 76.06 231 ARG A N 1
ATOM 1860 C CA . ARG A 1 231 ? 3.625 -11.703 23.718 1.00 76.06 231 ARG A CA 1
ATOM 1861 C C . ARG A 1 231 ? 5.054 -11.311 24.048 1.00 76.06 231 ARG A C 1
ATOM 1863 O O . ARG A 1 231 ? 5.925 -11.465 23.205 1.00 76.06 231 ARG A O 1
ATOM 1870 N N . THR A 1 232 ? 5.328 -10.846 25.256 1.00 66.69 232 THR A N 1
ATOM 1871 C CA . THR A 1 232 ? 6.696 -10.513 25.702 1.00 66.69 232 THR A CA 1
ATOM 1872 C C . THR A 1 232 ? 7.357 -11.677 26.442 1.00 66.69 232 THR A C 1
ATOM 1874 O O . THR A 1 232 ? 8.244 -11.466 27.259 1.00 66.69 232 THR A O 1
ATOM 1877 N N . ASP A 1 233 ? 6.898 -12.903 26.190 1.00 61.41 233 ASP A N 1
ATOM 1878 C CA . ASP A 1 233 ? 7.167 -14.071 27.038 1.00 61.41 233 ASP A CA 1
ATOM 1879 C C . ASP A 1 233 ? 8.514 -14.747 26.748 1.00 61.41 233 ASP A C 1
ATOM 1881 O O . ASP A 1 233 ? 8.814 -15.797 27.316 1.00 61.41 233 ASP A O 1
ATOM 1885 N N . ASP A 1 234 ? 9.326 -14.195 25.846 1.00 63.72 234 ASP A N 1
ATOM 1886 C CA . ASP A 1 234 ? 10.668 -14.718 25.635 1.00 63.72 234 ASP A CA 1
ATOM 1887 C C . ASP A 1 234 ? 11.568 -14.332 26.830 1.00 63.72 234 ASP A C 1
ATOM 1889 O O . ASP A 1 234 ? 11.410 -13.278 27.450 1.00 63.72 234 ASP A O 1
ATOM 1893 N N . ALA A 1 235 ? 12.521 -15.198 27.186 1.00 58.81 235 ALA A N 1
ATOM 1894 C CA . ALA A 1 235 ? 13.427 -14.979 28.321 1.00 58.81 235 ALA A CA 1
ATOM 1895 C C . ALA A 1 235 ? 14.294 -13.703 28.192 1.00 58.81 235 ALA A C 1
ATOM 1897 O O . ALA A 1 235 ? 14.987 -13.327 29.134 1.00 58.81 235 ALA A O 1
ATOM 1898 N N . ASN A 1 236 ? 14.248 -13.039 27.033 1.00 64.31 236 ASN A N 1
ATOM 1899 C CA . ASN A 1 236 ? 14.998 -11.842 26.678 1.00 64.31 236 ASN A CA 1
ATOM 1900 C C . ASN A 1 236 ? 14.092 -10.597 26.510 1.00 64.31 236 ASN A C 1
ATOM 1902 O O . ASN A 1 236 ? 14.577 -9.559 26.055 1.00 64.31 236 ASN A O 1
ATOM 1906 N N . GLY A 1 237 ? 12.795 -10.684 26.839 1.00 66.38 237 GLY A N 1
ATOM 1907 C CA . GLY A 1 237 ? 11.800 -9.620 26.678 1.00 66.38 237 GLY A CA 1
ATOM 1908 C C . GLY A 1 237 ? 11.467 -9.211 25.234 1.00 66.38 237 GLY A C 1
ATOM 1909 O O . GLY A 1 237 ? 10.934 -8.118 25.027 1.00 66.38 237 GLY A O 1
ATOM 1910 N N . ARG A 1 238 ? 11.782 -10.020 24.215 1.00 64.81 238 ARG A N 1
ATOM 1911 C CA . ARG A 1 238 ? 11.447 -9.726 22.814 1.00 64.81 238 ARG A CA 1
ATOM 1912 C C . ARG A 1 238 ? 9.979 -10.054 22.521 1.00 64.81 238 ARG A C 1
ATOM 1914 O O . ARG A 1 238 ? 9.471 -11.089 22.956 1.00 64.81 238 ARG A O 1
ATOM 1921 N N . PRO A 1 239 ? 9.295 -9.202 21.742 1.00 65.12 239 PRO A N 1
ATOM 1922 C CA . PRO A 1 239 ? 7.917 -9.442 21.347 1.00 65.12 239 PRO A CA 1
ATOM 1923 C C . PRO A 1 239 ? 7.825 -10.610 20.355 1.00 65.12 239 PRO A C 1
ATOM 1925 O O . PRO A 1 239 ? 8.332 -10.541 19.236 1.00 65.12 239 PRO A O 1
ATOM 1928 N N . ILE A 1 240 ? 7.134 -11.672 20.759 1.00 69.44 240 ILE A N 1
ATOM 1929 C CA . ILE A 1 240 ? 6.756 -12.809 19.923 1.00 69.44 240 ILE A CA 1
ATOM 1930 C C . ILE A 1 240 ? 5.360 -12.538 19.337 1.00 69.44 240 ILE A C 1
ATOM 1932 O O . ILE A 1 240 ? 4.413 -12.307 20.098 1.00 69.44 240 ILE A O 1
ATOM 1936 N N . PRO A 1 241 ? 5.192 -12.580 18.005 1.00 69.31 241 PRO A N 1
ATOM 1937 C CA . PRO A 1 241 ? 3.884 -12.437 17.380 1.00 69.31 241 PRO A CA 1
ATOM 1938 C C . PRO A 1 241 ? 2.925 -13.553 17.809 1.00 69.31 241 PRO A C 1
ATOM 1940 O O . PRO A 1 241 ? 3.280 -14.732 17.787 1.00 69.31 241 PRO A O 1
ATOM 1943 N N . HIS A 1 242 ? 1.684 -13.207 18.149 1.00 72.88 242 HIS A N 1
ATOM 1944 C CA . HIS A 1 242 ? 0.633 -14.202 18.343 1.00 72.88 242 HIS A CA 1
ATOM 1945 C C . HIS A 1 242 ? 0.086 -14.661 16.981 1.00 72.88 242 HIS A C 1
ATOM 1947 O O . HIS A 1 242 ? -0.327 -13.834 16.169 1.00 72.88 242 HIS A O 1
ATOM 1953 N N . TYR A 1 243 ? -0.008 -15.976 16.754 1.00 66.81 243 TYR A N 1
ATOM 1954 C CA . TYR A 1 243 ? -0.413 -16.577 15.466 1.00 66.81 243 TYR A CA 1
ATOM 1955 C C . TYR A 1 243 ? -1.812 -16.189 14.946 1.00 66.81 243 TYR A C 1
ATOM 1957 O O . TYR A 1 243 ? -2.132 -16.469 13.799 1.00 66.81 243 TYR A O 1
ATOM 1965 N N . PHE A 1 244 ? -2.647 -15.540 15.762 1.00 69.81 244 PHE A N 1
ATOM 1966 C CA . PHE A 1 244 ? -4.028 -15.172 15.415 1.00 69.81 244 PHE A CA 1
ATOM 1967 C C . PHE A 1 244 ? -4.217 -13.669 15.165 1.00 69.81 244 PHE A C 1
ATOM 1969 O O . PHE A 1 244 ? -5.343 -13.179 15.160 1.00 69.81 244 PHE A O 1
ATOM 1976 N N . SER A 1 245 ? -3.130 -12.916 14.988 1.00 80.31 245 SER A N 1
ATOM 1977 C CA . SER A 1 245 ? -3.205 -11.485 14.698 1.00 80.31 245 SER A CA 1
ATOM 1978 C C . SER A 1 245 ? -3.340 -11.215 13.198 1.00 80.31 245 SER A C 1
ATOM 1980 O O . SER A 1 245 ? -2.524 -11.659 12.382 1.00 80.31 245 SER A O 1
ATOM 1982 N N . VAL A 1 246 ? -4.353 -10.417 12.855 1.00 81.38 246 VAL A N 1
ATOM 1983 C CA . VAL A 1 246 ? -4.608 -9.957 11.483 1.00 81.38 246 VAL A CA 1
ATOM 1984 C C . VAL A 1 246 ? -3.451 -9.094 10.974 1.00 81.38 246 VAL A C 1
ATOM 1986 O O . VAL A 1 246 ? -2.949 -9.329 9.877 1.00 81.38 246 VAL A O 1
ATOM 1989 N N . GLU A 1 247 ? -2.982 -8.134 11.776 1.00 83.50 247 GLU A N 1
ATOM 1990 C CA . GLU A 1 247 ? -1.897 -7.228 11.373 1.00 83.50 247 GLU A CA 1
ATOM 1991 C C . GLU A 1 247 ? -0.553 -7.954 11.218 1.00 83.50 247 GLU A C 1
ATOM 1993 O O . GLU A 1 247 ? 0.192 -7.660 10.286 1.00 83.50 247 GLU A O 1
ATOM 1998 N N . ILE A 1 248 ? -0.257 -8.946 12.065 1.00 84.88 248 ILE A N 1
ATOM 1999 C CA . ILE A 1 248 ? 0.947 -9.782 11.928 1.00 84.88 248 ILE A CA 1
ATOM 2000 C C . ILE A 1 248 ? 0.882 -10.622 10.651 1.00 84.88 248 ILE A C 1
ATOM 2002 O O . ILE A 1 248 ? 1.876 -10.732 9.937 1.00 84.88 248 ILE A O 1
ATOM 2006 N N . SER A 1 249 ? -0.285 -11.187 10.330 1.00 85.38 249 SER A N 1
ATOM 2007 C CA . SER A 1 249 ? -0.468 -11.953 9.091 1.00 85.38 249 SER A CA 1
ATOM 2008 C C . SER A 1 249 ? -0.248 -11.070 7.860 1.00 85.38 249 SER A C 1
ATOM 2010 O O . SER A 1 249 ? 0.467 -11.461 6.938 1.00 85.38 249 SER A O 1
ATOM 2012 N N . LEU A 1 250 ? -0.790 -9.847 7.874 1.00 85.31 250 LEU A N 1
ATOM 2013 C CA . LEU A 1 250 ? -0.537 -8.844 6.839 1.00 85.31 250 LEU A CA 1
ATOM 2014 C C . LEU A 1 250 ? 0.949 -8.479 6.746 1.00 85.31 250 LEU A C 1
ATOM 2016 O O . LEU A 1 250 ? 1.499 -8.427 5.646 1.00 85.31 250 LEU A O 1
ATOM 2020 N N . LEU A 1 251 ? 1.615 -8.272 7.883 1.00 86.44 251 LEU A N 1
ATOM 2021 C CA . LEU A 1 251 ? 3.043 -7.970 7.929 1.00 86.44 251 LEU A CA 1
ATOM 2022 C C . LEU A 1 251 ? 3.893 -9.105 7.342 1.00 86.44 251 LEU A C 1
ATOM 2024 O O . LEU A 1 251 ? 4.829 -8.821 6.601 1.00 86.44 251 LEU A O 1
ATOM 2028 N N . ASN A 1 252 ? 3.564 -10.366 7.622 1.00 87.31 252 ASN A N 1
ATOM 2029 C CA . ASN A 1 252 ? 4.272 -11.519 7.058 1.00 87.31 252 ASN A CA 1
ATOM 2030 C C . ASN A 1 252 ? 4.094 -11.594 5.535 1.00 87.31 252 ASN A C 1
ATOM 2032 O O . ASN A 1 252 ? 5.079 -11.694 4.811 1.00 87.31 252 ASN A O 1
ATOM 2036 N N . MET A 1 253 ? 2.864 -11.421 5.032 1.00 86.75 253 MET A N 1
ATOM 2037 C CA . MET A 1 253 ? 2.620 -11.352 3.582 1.00 86.75 253 MET A CA 1
ATOM 2038 C C . MET A 1 253 ? 3.435 -10.236 2.914 1.00 86.75 253 MET A C 1
ATOM 2040 O O . MET A 1 253 ? 3.915 -10.386 1.792 1.00 86.75 253 MET A O 1
ATOM 2044 N N . LEU A 1 254 ? 3.603 -9.107 3.602 1.00 86.62 254 LEU A N 1
ATOM 2045 C CA . LEU A 1 254 ? 4.406 -7.985 3.130 1.00 86.62 254 LEU A CA 1
ATOM 2046 C C . LEU A 1 254 ? 5.908 -8.258 3.166 1.00 86.62 254 LEU A C 1
ATOM 2048 O O . LEU A 1 254 ? 6.605 -7.849 2.239 1.00 86.62 254 LEU A O 1
ATOM 2052 N N . GLN A 1 255 ? 6.403 -8.930 4.205 1.00 87.94 255 GLN A N 1
ATOM 2053 C CA . GLN A 1 255 ? 7.796 -9.376 4.287 1.00 87.94 255 GLN A CA 1
ATOM 2054 C C . GLN A 1 255 ? 8.149 -10.285 3.119 1.00 87.94 255 GLN A C 1
ATOM 2056 O O . GLN A 1 255 ? 9.169 -10.057 2.470 1.00 87.94 255 GLN A O 1
ATOM 2061 N N . ASP A 1 256 ? 7.277 -11.248 2.821 1.00 87.31 256 ASP A N 1
ATOM 2062 C CA . ASP A 1 256 ? 7.455 -12.178 1.711 1.00 87.31 256 ASP A CA 1
ATOM 2063 C C . ASP A 1 256 ? 7.385 -11.444 0.370 1.00 87.31 256 ASP A C 1
ATOM 2065 O O . ASP A 1 256 ? 8.262 -11.598 -0.482 1.00 87.31 256 ASP A O 1
ATOM 2069 N N . ARG A 1 257 ? 6.371 -10.585 0.189 1.00 84.88 257 ARG A N 1
ATOM 2070 C CA . ARG A 1 257 ? 6.168 -9.842 -1.062 1.00 84.88 257 ARG A CA 1
ATOM 2071 C C . ARG A 1 257 ? 7.299 -8.862 -1.360 1.00 84.88 257 ARG A C 1
ATOM 2073 O O . ARG A 1 257 ? 7.643 -8.700 -2.529 1.00 84.88 257 ARG A O 1
ATOM 2080 N N . TYR A 1 258 ? 7.831 -8.192 -0.336 1.00 85.81 258 TYR A N 1
ATOM 2081 C CA . TYR A 1 258 ? 8.829 -7.131 -0.498 1.00 85.81 258 TYR A CA 1
ATOM 2082 C C . TYR A 1 258 ? 10.245 -7.509 -0.044 1.00 85.81 258 TYR A C 1
ATOM 2084 O O . TYR A 1 258 ? 11.121 -6.645 0.037 1.00 85.81 258 TYR A O 1
ATOM 2092 N N . ASN A 1 259 ? 10.469 -8.790 0.261 1.00 87.38 259 ASN A N 1
ATOM 2093 C CA . ASN A 1 259 ? 11.735 -9.354 0.728 1.00 87.38 259 ASN A CA 1
ATOM 2094 C C . ASN A 1 259 ? 12.404 -8.497 1.821 1.00 87.38 259 ASN A C 1
ATOM 2096 O O . ASN A 1 259 ? 13.528 -8.016 1.662 1.00 87.38 259 ASN A O 1
ATOM 2100 N N . PHE A 1 260 ? 11.715 -8.274 2.939 1.00 89.12 260 PHE A N 1
ATOM 2101 C CA . PHE A 1 260 ? 12.294 -7.636 4.128 1.00 89.12 260 PHE A CA 1
ATOM 2102 C C . PHE A 1 260 ? 12.048 -8.478 5.373 1.00 89.12 260 PHE A C 1
ATOM 2104 O O . PHE A 1 260 ? 11.193 -9.355 5.389 1.00 89.12 260 PHE A O 1
ATOM 2111 N N . ARG A 1 261 ? 12.785 -8.194 6.447 1.00 90.19 261 ARG A N 1
ATOM 2112 C CA . ARG A 1 261 ? 12.554 -8.790 7.771 1.00 90.19 261 ARG A CA 1
ATOM 2113 C C . ARG A 1 261 ? 12.029 -7.718 8.710 1.00 90.19 261 ARG A C 1
ATOM 2115 O O . ARG A 1 261 ? 12.533 -6.600 8.665 1.00 90.19 261 ARG A O 1
ATOM 2122 N N . SER A 1 262 ? 11.068 -8.012 9.582 1.00 86.88 262 SER A N 1
ATOM 2123 C CA . SER A 1 262 ? 10.654 -7.039 10.604 1.00 86.88 262 SER A CA 1
ATOM 2124 C C . SER A 1 262 ? 11.279 -7.314 11.964 1.00 86.88 262 SER A C 1
ATOM 2126 O O . SER A 1 262 ? 11.316 -8.456 12.414 1.00 86.88 262 SER A O 1
ATOM 2128 N N . ASN A 1 263 ? 11.642 -6.246 12.659 1.00 84.31 263 ASN A N 1
ATOM 2129 C CA . ASN A 1 263 ? 11.800 -6.212 14.102 1.00 84.31 263 ASN A CA 1
ATOM 2130 C C . ASN A 1 263 ? 10.595 -5.467 14.692 1.00 84.31 263 ASN A C 1
ATOM 2132 O O . ASN A 1 263 ? 10.442 -4.266 14.454 1.00 84.31 263 ASN A O 1
ATOM 2136 N N . MET A 1 264 ? 9.714 -6.171 15.402 1.00 82.12 264 MET A N 1
ATOM 2137 C CA . MET A 1 264 ? 8.524 -5.554 15.988 1.00 82.12 264 MET A CA 1
ATOM 2138 C C . MET A 1 264 ? 8.870 -4.815 17.279 1.00 82.12 264 MET A C 1
ATOM 2140 O O . MET A 1 264 ? 9.626 -5.313 18.109 1.00 82.12 264 MET A O 1
ATOM 2144 N N . ILE A 1 265 ? 8.292 -3.632 17.456 1.00 81.81 265 ILE A N 1
ATOM 2145 C CA . ILE A 1 265 ? 8.474 -2.785 18.634 1.00 81.81 265 ILE A CA 1
ATOM 2146 C C . ILE A 1 265 ? 7.090 -2.471 19.192 1.00 81.81 265 ILE A C 1
ATOM 2148 O O . ILE A 1 265 ? 6.232 -1.995 18.456 1.00 81.81 265 ILE A O 1
ATOM 2152 N N . ASP A 1 266 ? 6.864 -2.705 20.482 1.00 79.50 266 ASP A N 1
ATOM 2153 C CA . ASP A 1 266 ? 5.620 -2.278 21.123 1.00 79.50 266 ASP A CA 1
ATOM 2154 C C . ASP A 1 266 ? 5.570 -0.745 21.206 1.00 79.50 266 ASP A C 1
ATOM 2156 O O . ASP A 1 266 ? 6.372 -0.114 21.900 1.00 79.50 266 ASP A O 1
ATOM 2160 N N . ALA A 1 267 ? 4.611 -0.140 20.509 1.00 75.88 267 ALA A N 1
ATOM 2161 C CA . ALA A 1 267 ? 4.345 1.294 20.545 1.00 75.88 267 ALA A CA 1
ATOM 2162 C C . ALA A 1 267 ? 3.622 1.738 21.833 1.00 75.88 267 ALA A C 1
ATOM 2164 O O . ALA A 1 267 ? 3.336 2.927 22.008 1.00 75.88 267 ALA A O 1
ATOM 2165 N N . ARG A 1 268 ? 3.334 0.802 22.751 1.00 75.00 268 ARG A N 1
ATOM 2166 C CA . ARG A 1 268 ? 2.714 1.029 24.065 1.00 75.00 268 ARG A CA 1
ATOM 2167 C C . ARG A 1 268 ? 1.397 1.792 23.974 1.00 75.00 268 ARG A C 1
ATOM 2169 O O . ARG A 1 268 ? 1.099 2.625 24.831 1.00 75.00 268 ARG A O 1
ATOM 2176 N N . GLN A 1 269 ? 0.634 1.550 22.905 1.00 64.75 269 GLN A N 1
ATOM 2177 C CA . GLN A 1 269 ? -0.666 2.182 22.670 1.00 64.75 269 GLN A CA 1
ATOM 2178 C C . GLN A 1 269 ? -0.578 3.720 22.652 1.00 64.75 269 GLN A C 1
ATOM 2180 O O . GLN A 1 269 ? -1.528 4.421 23.007 1.00 64.75 269 GLN A O 1
ATOM 2185 N N . GLN A 1 270 ? 0.566 4.279 22.240 1.00 65.06 270 GLN A N 1
ATOM 2186 C CA . GLN A 1 270 ? 0.700 5.715 22.015 1.00 65.06 270 GLN A CA 1
ATOM 2187 C C . GLN A 1 270 ? 0.158 6.066 20.628 1.00 65.06 270 GLN A C 1
ATOM 2189 O O . GLN A 1 270 ? 0.896 6.150 19.651 1.00 65.06 270 GLN A O 1
ATOM 2194 N N . TRP A 1 271 ? -1.152 6.318 20.559 1.00 62.88 271 TRP A N 1
ATOM 2195 C CA . TRP A 1 271 ? -1.902 6.648 19.337 1.00 62.88 271 TRP A CA 1
ATOM 2196 C C . TRP A 1 271 ? -1.596 8.047 18.750 1.00 62.88 271 TRP A C 1
ATOM 2198 O O . TRP A 1 271 ? -2.444 8.650 18.103 1.00 62.88 271 TRP A O 1
ATOM 2208 N N . GLY A 1 272 ? -0.389 8.593 18.951 1.00 56.06 272 GLY A N 1
ATOM 2209 C CA . GLY A 1 272 ? 0.045 9.850 18.323 1.00 56.06 272 GLY A CA 1
ATOM 2210 C C . GLY A 1 272 ? -0.599 11.118 18.897 1.00 56.06 272 GLY A C 1
ATOM 2211 O O . GLY A 1 272 ? -0.551 12.179 18.270 1.00 56.06 272 GLY A O 1
ATOM 2212 N N . VAL A 1 273 ? -1.187 11.042 20.096 1.00 54.00 273 VAL A N 1
ATOM 2213 C CA . VAL A 1 273 ? -1.817 12.190 20.761 1.00 54.00 273 VAL A CA 1
ATOM 2214 C C . VAL A 1 273 ? -0.772 13.286 21.007 1.00 54.00 273 VAL A C 1
ATOM 2216 O O . VAL A 1 273 ? 0.221 13.082 21.708 1.00 54.00 273 VAL A O 1
ATOM 2219 N N . LYS A 1 274 ? -1.001 14.485 20.458 1.00 49.34 274 LYS A N 1
ATOM 2220 C CA . LYS A 1 274 ? -0.233 15.682 20.831 1.00 49.34 274 LYS A CA 1
ATOM 2221 C C . LYS A 1 274 ? -0.538 16.026 22.291 1.00 49.34 274 LYS A C 1
ATOM 2223 O O . LYS A 1 274 ? -1.620 16.531 22.583 1.00 49.34 274 LYS A O 1
ATOM 2228 N N . LYS A 1 275 ? 0.410 15.795 23.199 1.00 46.91 275 LYS A N 1
ATOM 2229 C CA . LYS A 1 275 ? 0.370 16.353 24.558 1.00 46.91 275 LYS A CA 1
ATOM 2230 C C . LYS A 1 275 ? 1.255 17.599 24.578 1.00 46.91 275 LYS A C 1
ATOM 2232 O O . LYS A 1 275 ? 2.438 17.516 24.278 1.00 46.91 275 LYS A O 1
ATOM 2237 N N . ASN A 1 276 ? 0.674 18.753 24.912 1.00 38.81 276 ASN A N 1
ATOM 2238 C CA . ASN A 1 276 ? 1.389 20.026 25.102 1.00 38.81 276 ASN A CA 1
ATOM 2239 C C . ASN A 1 276 ? 2.236 20.476 23.892 1.00 38.81 276 ASN A C 1
ATOM 2241 O O . ASN A 1 276 ? 3.389 20.862 24.040 1.00 38.81 276 ASN A O 1
ATOM 2245 N N . GLY A 1 277 ? 1.697 20.379 22.672 1.00 38.16 277 GLY A N 1
ATOM 2246 C CA . GLY A 1 277 ? 2.407 20.794 21.449 1.00 38.16 277 GLY A CA 1
ATOM 2247 C C . GLY A 1 277 ? 3.500 19.826 20.973 1.00 38.16 277 GLY A C 1
ATOM 2248 O O . GLY A 1 277 ? 3.868 19.865 19.799 1.00 38.16 277 GLY A O 1
ATOM 2249 N N . VAL A 1 278 ? 3.937 18.892 21.821 1.00 39.38 278 VAL A N 1
ATOM 2250 C CA . VAL A 1 278 ? 4.850 17.804 21.462 1.00 39.38 278 VAL A CA 1
ATOM 2251 C C . VAL A 1 278 ? 4.027 16.614 20.971 1.00 39.38 278 VAL A C 1
ATOM 2253 O O . VAL A 1 278 ? 3.114 16.128 21.645 1.00 39.38 278 VAL A O 1
ATOM 2256 N N . LYS A 1 279 ? 4.316 16.137 19.756 1.00 45.44 279 LYS A N 1
ATOM 2257 C CA . LYS A 1 279 ? 3.771 14.859 19.281 1.00 45.44 279 LYS A CA 1
ATOM 2258 C C . LYS A 1 279 ? 4.389 13.757 20.137 1.00 45.44 279 LYS A C 1
ATOM 2260 O O . LYS A 1 279 ? 5.562 13.448 19.969 1.00 45.44 279 LYS A O 1
ATOM 2265 N N . SER A 1 280 ? 3.610 13.190 21.057 1.00 40.81 280 SER A N 1
ATOM 2266 C CA . SER A 1 280 ? 4.024 12.021 21.829 1.00 40.81 280 SER A CA 1
ATOM 2267 C C . SER A 1 280 ? 3.933 10.793 20.930 1.00 40.81 280 SER A C 1
ATOM 2269 O O . SER A 1 280 ? 2.957 10.050 20.961 1.00 40.81 280 SER A O 1
ATOM 2271 N N . MET A 1 281 ? 4.944 10.608 20.097 1.00 46.31 281 MET A N 1
ATOM 2272 C CA . MET A 1 281 ? 5.332 9.296 19.606 1.00 46.31 281 MET A CA 1
ATOM 2273 C C . MET A 1 281 ? 6.714 9.084 20.187 1.00 46.31 281 MET A C 1
ATOM 2275 O O . MET A 1 281 ? 7.640 9.691 19.669 1.00 46.31 281 MET A O 1
ATOM 2279 N N . THR A 1 282 ? 6.802 8.366 21.313 1.00 40.72 282 THR A N 1
ATOM 2280 C CA . THR A 1 282 ? 8.043 7.872 21.939 1.00 40.72 282 THR A CA 1
ATOM 2281 C C . THR A 1 282 ? 9.250 8.820 21.835 1.00 40.72 282 THR A C 1
ATOM 2283 O O . THR A 1 282 ? 9.883 8.917 20.788 1.00 40.72 282 THR A O 1
ATOM 2286 N N . ASN A 1 283 ? 9.668 9.432 22.949 1.00 36.06 283 ASN A N 1
ATOM 2287 C CA . ASN A 1 283 ? 10.930 10.191 23.057 1.00 36.06 283 ASN A CA 1
ATOM 2288 C C . ASN A 1 283 ? 12.204 9.406 22.631 1.00 36.06 283 ASN A C 1
ATOM 2290 O O . ASN A 1 283 ? 13.292 9.973 22.635 1.00 36.06 283 ASN A O 1
ATOM 2294 N N . ASP A 1 284 ? 12.084 8.149 22.198 1.00 36.97 284 ASP A N 1
ATOM 2295 C CA . ASP A 1 284 ? 13.117 7.336 21.552 1.0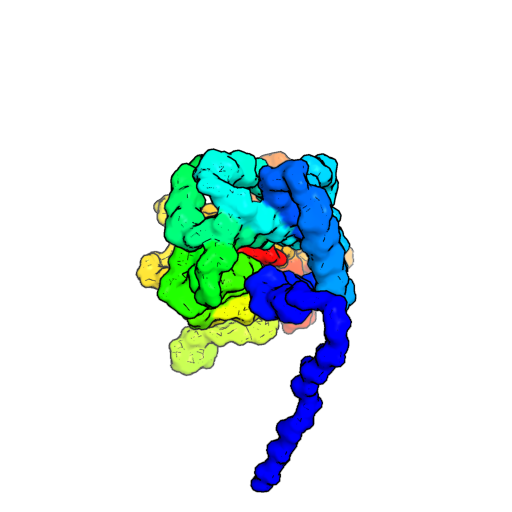0 36.97 284 ASP A CA 1
ATOM 2296 C C . ASP A 1 284 ? 13.284 7.652 20.053 1.00 36.97 284 ASP A C 1
ATOM 2298 O O . ASP A 1 284 ? 13.380 6.767 19.200 1.00 36.97 284 ASP A O 1
ATOM 2302 N N . THR A 1 285 ? 13.414 8.936 19.715 1.00 35.28 285 THR A N 1
ATOM 2303 C CA . THR A 1 285 ? 13.744 9.439 18.364 1.00 35.28 285 THR A CA 1
ATOM 2304 C C . THR A 1 285 ? 15.132 9.010 17.851 1.00 35.28 285 THR A C 1
ATOM 2306 O O . THR A 1 285 ? 15.568 9.464 16.794 1.00 35.28 285 THR A O 1
ATOM 2309 N N . LYS A 1 286 ? 15.825 8.100 18.550 1.00 33.41 286 LYS A N 1
ATOM 2310 C CA . LYS A 1 286 ? 17.049 7.429 18.082 1.00 33.41 286 LYS A CA 1
ATOM 2311 C C . LYS A 1 286 ? 16.807 6.080 17.401 1.00 33.41 286 LYS A C 1
ATOM 2313 O O . LYS A 1 286 ? 17.722 5.577 16.752 1.00 33.41 286 LYS A O 1
ATOM 2318 N N . ILE A 1 287 ? 15.609 5.501 17.489 1.00 34.78 287 ILE A N 1
ATOM 2319 C CA . ILE A 1 287 ? 15.285 4.277 16.751 1.00 34.78 287 ILE A CA 1
ATOM 2320 C C . ILE A 1 287 ? 14.638 4.698 15.433 1.00 34.78 287 ILE A C 1
ATOM 2322 O O . ILE A 1 287 ? 13.563 5.287 15.411 1.00 34.78 287 ILE A O 1
ATOM 2326 N N . SER A 1 288 ? 15.306 4.410 14.313 1.00 36.56 288 SER A N 1
ATOM 2327 C CA . SER A 1 288 ? 14.753 4.547 12.959 1.00 36.56 288 SER A CA 1
ATOM 2328 C C . SER A 1 288 ? 13.545 3.604 12.812 1.00 36.56 288 SER A C 1
ATOM 2330 O O . SER A 1 288 ? 13.681 2.499 12.280 1.00 36.56 288 SER A O 1
ATOM 2332 N N . ILE A 1 289 ? 12.377 4.011 13.310 1.00 44.38 289 ILE A N 1
ATOM 2333 C CA . ILE A 1 289 ? 11.089 3.348 13.087 1.00 44.38 289 ILE A CA 1
ATOM 2334 C C . ILE A 1 289 ? 10.691 3.631 11.637 1.00 44.38 289 ILE A C 1
ATOM 2336 O O . ILE A 1 289 ? 10.588 4.788 11.229 1.00 44.38 289 ILE A O 1
ATOM 2340 N N . ARG A 1 290 ? 10.537 2.573 10.834 1.00 45.47 290 ARG A N 1
ATOM 2341 C CA . ARG A 1 290 ? 10.337 2.687 9.377 1.00 45.47 290 ARG A CA 1
ATOM 2342 C C . ARG A 1 290 ? 8.920 2.345 8.933 1.00 45.47 290 ARG A C 1
ATOM 2344 O O . ARG A 1 290 ? 8.533 2.764 7.847 1.00 45.47 290 ARG A O 1
ATOM 2351 N N . ILE A 1 291 ? 8.155 1.637 9.759 1.00 40.12 291 ILE A N 1
ATOM 2352 C CA . ILE A 1 291 ? 6.736 1.345 9.541 1.00 40.12 291 ILE A CA 1
ATOM 2353 C C . ILE A 1 291 ? 6.039 1.380 10.902 1.00 40.12 291 ILE A C 1
ATOM 2355 O O . ILE A 1 291 ? 6.588 0.878 11.883 1.00 40.12 291 ILE A O 1
ATOM 2359 N N . ILE A 1 292 ? 4.850 1.970 10.975 1.00 48.91 292 ILE A N 1
ATOM 2360 C CA . ILE A 1 292 ? 3.985 1.871 12.152 1.00 48.91 292 ILE A CA 1
ATOM 2361 C C . ILE A 1 292 ? 2.690 1.200 11.708 1.00 48.91 292 ILE A C 1
ATOM 2363 O O . ILE A 1 292 ? 1.982 1.709 10.836 1.00 48.91 292 ILE A O 1
ATOM 2367 N N . TYR A 1 293 ? 2.417 0.046 12.303 1.00 40.59 293 TYR A N 1
ATOM 2368 C CA . TYR A 1 293 ? 1.161 -0.675 12.190 1.00 40.59 293 TYR A CA 1
ATOM 2369 C C . TYR A 1 293 ? 0.303 -0.354 13.405 1.00 40.59 293 TYR A C 1
ATOM 2371 O O . TYR A 1 293 ? 0.699 -0.531 14.557 1.00 40.59 293 TYR A O 1
ATOM 2379 N N . GLY A 1 294 ? -0.880 0.169 13.140 1.00 44.31 294 GLY A N 1
ATOM 2380 C CA . GLY A 1 294 ? -1.888 0.325 14.160 1.00 44.31 294 GLY A CA 1
ATOM 2381 C C . GLY A 1 294 ? -3.123 0.995 13.596 1.00 44.31 294 GLY A C 1
ATOM 2382 O O . GLY A 1 294 ? -3.065 1.751 12.629 1.00 44.31 294 GLY A O 1
ATOM 2383 N N . THR A 1 295 ? -4.237 0.747 14.264 1.00 41.50 295 THR A N 1
ATOM 2384 C CA . THR A 1 295 ? -5.513 1.461 14.160 1.00 41.50 295 THR A CA 1
ATOM 2385 C C . THR A 1 295 ? -5.365 2.946 14.547 1.00 41.50 295 THR A C 1
ATOM 2387 O O . THR A 1 295 ? -5.822 3.366 15.607 1.00 41.50 295 THR A O 1
ATOM 2390 N N . MET A 1 296 ? -4.612 3.734 13.774 1.00 44.16 296 MET A N 1
ATOM 2391 C CA . MET A 1 296 ? -4.313 5.142 14.066 1.00 44.16 296 MET A CA 1
ATOM 2392 C C . MET A 1 296 ? -5.053 6.095 13.121 1.00 44.16 296 MET A C 1
ATOM 2394 O O . MET A 1 296 ? -4.905 6.009 11.905 1.00 44.16 296 MET A O 1
ATOM 2398 N N . MET A 1 297 ? -5.721 7.100 13.701 1.00 37.09 297 MET A N 1
ATOM 2399 C CA . MET A 1 297 ? -6.175 8.307 13.003 1.00 37.09 297 MET A CA 1
ATOM 2400 C C . MET A 1 297 ? -5.167 9.461 13.163 1.00 37.09 297 MET A C 1
ATOM 2402 O O . MET A 1 297 ? -4.745 9.794 14.266 1.00 37.09 297 MET A O 1
ATOM 2406 N N . PHE A 1 298 ? -4.835 10.072 12.023 1.00 35.75 298 PHE A N 1
ATOM 2407 C CA . PHE A 1 298 ? -4.297 11.418 11.759 1.00 35.75 298 PHE A CA 1
ATOM 2408 C C . PHE A 1 298 ? -3.358 12.100 12.778 1.00 35.75 298 PHE A C 1
ATOM 2410 O O . PHE A 1 298 ? -3.783 12.571 13.828 1.00 35.75 298 PHE A O 1
ATOM 2417 N N . ALA A 1 299 ? -2.108 12.353 12.340 1.00 31.73 299 ALA A N 1
ATOM 2418 C CA . ALA A 1 299 ? -1.555 13.714 12.146 1.00 31.73 299 ALA A CA 1
ATOM 2419 C C . ALA A 1 299 ? -0.007 13.752 12.069 1.00 31.73 299 ALA A C 1
ATOM 2421 O O . ALA A 1 299 ? 0.609 14.396 12.913 1.00 31.73 299 ALA A O 1
ATOM 2422 N N . ALA A 1 300 ? 0.670 13.152 11.074 1.00 32.44 300 ALA A N 1
ATOM 2423 C CA . ALA A 1 300 ? 2.085 13.486 10.752 1.00 32.44 300 ALA A CA 1
ATOM 2424 C C . ALA A 1 300 ? 2.699 12.762 9.538 1.00 32.44 300 ALA A C 1
ATOM 2426 O O . ALA A 1 300 ? 3.763 13.176 9.080 1.00 32.44 300 ALA A O 1
ATOM 2427 N N . LEU A 1 301 ? 2.105 11.657 9.090 1.00 49.62 301 LEU A N 1
ATOM 2428 C CA . LEU A 1 301 ? 2.729 10.666 8.205 1.00 49.62 301 LEU A CA 1
ATOM 2429 C C . LEU A 1 301 ? 1.857 10.426 6.964 1.00 49.62 301 LEU A C 1
ATOM 2431 O O . LEU A 1 301 ? 0.676 10.773 6.979 1.00 49.62 301 LEU A O 1
ATOM 2435 N N . ILE A 1 302 ? 2.445 9.870 5.898 1.00 50.56 302 ILE A N 1
ATOM 2436 C CA . ILE A 1 302 ? 1.698 9.487 4.691 1.00 50.56 302 ILE A CA 1
ATOM 2437 C C . ILE A 1 302 ? 0.966 8.181 5.015 1.00 50.56 302 ILE A C 1
ATOM 2439 O O . ILE A 1 302 ? 1.599 7.210 5.438 1.00 50.56 302 ILE A O 1
ATOM 2443 N N . LEU A 1 303 ? -0.360 8.189 4.872 1.00 52.44 303 LEU A N 1
ATOM 2444 C CA . LEU A 1 303 ? -1.173 6.980 4.960 1.00 52.44 303 LEU A CA 1
ATOM 2445 C C . LEU A 1 303 ? -1.031 6.200 3.658 1.00 52.44 303 LEU A C 1
ATOM 2447 O O . LEU A 1 303 ? -1.023 6.788 2.575 1.00 52.44 303 LEU A O 1
ATOM 2451 N N . THR A 1 304 ? -0.903 4.888 3.794 1.00 63.31 304 THR A N 1
ATOM 2452 C CA . THR A 1 304 ? -0.984 3.966 2.660 1.00 63.31 304 THR A CA 1
ATOM 2453 C C . THR A 1 304 ? -2.440 3.696 2.278 1.00 63.31 304 THR A C 1
ATOM 2455 O O . THR A 1 304 ? -3.355 4.190 2.946 1.00 63.31 304 THR A O 1
ATOM 2458 N N . THR A 1 305 ? -2.672 2.927 1.210 1.00 65.81 305 THR A N 1
ATOM 2459 C CA . THR A 1 305 ? -4.014 2.449 0.852 1.00 65.81 305 THR A CA 1
ATOM 2460 C C . THR A 1 305 ? -4.684 1.760 2.045 1.00 65.81 305 THR A C 1
ATOM 2462 O O . THR A 1 305 ? -4.059 1.040 2.827 1.00 65.81 305 THR A O 1
ATOM 2465 N N . ILE A 1 306 ? -5.977 2.033 2.202 1.00 71.25 306 ILE A N 1
ATOM 2466 C CA . ILE A 1 306 ? -6.829 1.477 3.251 1.00 71.25 306 ILE A CA 1
ATOM 2467 C C . ILE A 1 306 ? -6.867 -0.042 3.103 1.00 71.25 306 ILE A C 1
ATOM 2469 O O . ILE A 1 306 ? -7.270 -0.532 2.052 1.00 71.25 306 ILE A O 1
ATOM 2473 N N . TYR A 1 307 ? -6.511 -0.779 4.156 1.00 74.44 307 TYR A N 1
ATOM 2474 C CA . TYR A 1 307 ? -6.570 -2.246 4.130 1.00 74.44 307 TYR A CA 1
ATOM 2475 C C . TYR A 1 307 ? -7.678 -2.826 5.017 1.00 74.44 307 TYR A C 1
ATOM 2477 O O . TYR A 1 307 ? -7.996 -4.008 4.907 1.00 74.44 307 TYR A O 1
ATOM 2485 N N . CYS A 1 308 ? -8.259 -2.030 5.921 1.00 79.25 308 CYS A N 1
ATOM 2486 C CA . CYS A 1 308 ? -9.329 -2.478 6.809 1.00 79.25 308 CYS A CA 1
ATOM 2487 C C . CYS A 1 308 ? -10.208 -1.303 7.263 1.00 79.25 308 CYS A C 1
ATOM 2489 O O . CYS A 1 308 ? -9.733 -0.177 7.413 1.00 79.25 308 CYS A O 1
ATOM 2491 N N . SER A 1 309 ? -11.485 -1.581 7.522 1.00 83.44 309 SER A N 1
ATOM 2492 C CA . SER A 1 309 ? -12.410 -0.660 8.185 1.00 83.44 309 SER A CA 1
ATOM 2493 C C . SER A 1 309 ? -12.815 -1.220 9.544 1.00 83.44 309 SER A C 1
ATOM 2495 O O . SER A 1 309 ? -13.107 -2.409 9.683 1.00 83.44 309 SER A O 1
ATOM 2497 N N . ILE A 1 310 ? -12.854 -0.358 10.554 1.00 85.94 310 ILE A N 1
ATOM 2498 C CA . ILE A 1 310 ? -13.282 -0.696 11.907 1.00 85.94 310 ILE A CA 1
ATOM 2499 C C . ILE A 1 310 ? -14.669 -0.127 12.136 1.00 85.94 310 ILE A C 1
ATOM 2501 O O . ILE A 1 310 ? -14.883 1.078 12.107 1.00 85.94 310 ILE A O 1
ATOM 2505 N N . PHE A 1 311 ? -15.604 -1.008 12.452 1.00 91.69 311 PHE A N 1
ATOM 2506 C CA . PHE A 1 311 ? -16.952 -0.629 12.849 1.00 91.69 311 PHE A CA 1
ATOM 2507 C C . PHE A 1 311 ? -17.041 -0.613 14.368 1.00 91.69 311 PHE A C 1
ATOM 2509 O O . PHE A 1 311 ? -16.626 -1.576 15.012 1.00 91.69 311 PHE A O 1
ATOM 2516 N N . TYR A 1 312 ? -17.587 0.445 14.955 1.00 93.38 312 TYR A N 1
ATOM 2517 C CA . TYR A 1 312 ? -17.808 0.548 16.396 1.00 93.38 312 TYR A CA 1
ATOM 2518 C C . TYR A 1 312 ? -19.241 0.185 16.757 1.00 93.38 312 TYR A C 1
ATOM 2520 O O . TYR A 1 312 ? -20.181 0.542 16.052 1.00 93.38 312 TYR A O 1
ATOM 2528 N N . SER A 1 313 ? -19.399 -0.524 17.869 1.00 96.31 313 SER A N 1
ATOM 2529 C CA . SER A 1 313 ? -20.687 -1.026 18.346 1.00 96.31 313 SER A CA 1
ATOM 2530 C C . SER A 1 313 ? -20.745 -0.968 19.870 1.00 96.31 313 SER A C 1
ATOM 2532 O O . SER A 1 313 ? -19.730 -0.727 20.533 1.00 96.31 313 SER A O 1
ATOM 2534 N N . THR A 1 314 ? -21.928 -1.204 20.431 1.00 96.19 314 THR A N 1
ATOM 2535 C CA . THR A 1 314 ? -22.105 -1.416 21.871 1.00 96.19 314 THR A CA 1
ATOM 2536 C C . THR A 1 314 ? -22.049 -2.901 22.234 1.00 96.19 314 THR A C 1
ATOM 2538 O O . THR A 1 314 ? -22.368 -3.765 21.414 1.00 96.19 314 THR A O 1
ATOM 2541 N N . LEU A 1 315 ? -21.672 -3.183 23.481 1.00 95.75 315 LEU A N 1
ATOM 2542 C CA . LEU A 1 315 ? -21.807 -4.469 24.165 1.00 95.75 315 LEU A CA 1
ATOM 2543 C C . LEU A 1 315 ? -22.590 -4.255 25.466 1.00 95.75 315 LEU A C 1
ATOM 2545 O O . LEU A 1 315 ? -22.232 -3.383 26.263 1.00 95.75 315 LEU A O 1
ATOM 2549 N N . THR A 1 316 ? -23.639 -5.048 25.684 1.00 95.19 316 THR A N 1
ATOM 2550 C CA . THR A 1 316 ? -24.539 -4.942 26.848 1.00 95.19 316 THR A CA 1
ATOM 2551 C C . THR A 1 316 ? -24.969 -6.310 27.376 1.00 95.19 316 THR A C 1
ATOM 2553 O O . THR A 1 316 ? -24.869 -7.314 26.671 1.00 95.19 316 THR A O 1
ATOM 2556 N N . ILE A 1 317 ? -25.477 -6.358 28.613 1.00 93.88 317 ILE A N 1
ATOM 2557 C CA . ILE A 1 317 ? -26.320 -7.471 29.076 1.00 93.88 317 ILE A CA 1
ATOM 2558 C C . ILE A 1 317 ? -27.777 -7.117 28.753 1.00 93.88 317 ILE A C 1
ATOM 2560 O O . ILE A 1 317 ? -28.238 -6.063 29.191 1.00 93.88 317 ILE A O 1
ATOM 2564 N N . PRO A 1 318 ? -28.534 -7.978 28.053 1.00 86.44 318 PRO A N 1
ATOM 2565 C CA . PRO A 1 318 ? -29.957 -7.759 27.839 1.00 86.44 318 PRO A CA 1
ATOM 2566 C C . PRO A 1 318 ? -30.704 -7.872 29.178 1.00 86.44 318 PRO A C 1
ATOM 2568 O O . PRO A 1 318 ? -30.800 -8.948 29.769 1.00 86.44 318 PRO A O 1
ATOM 2571 N N . ALA A 1 319 ? -31.239 -6.759 29.680 1.00 73.31 319 ALA A N 1
ATOM 2572 C CA . ALA A 1 319 ? -32.027 -6.749 30.908 1.00 73.31 319 ALA A CA 1
ATOM 2573 C C . ALA A 1 319 ? -33.477 -7.140 30.591 1.00 73.31 319 ALA A C 1
ATOM 2575 O O . ALA A 1 319 ? -34.194 -6.356 29.976 1.00 73.31 319 ALA A O 1
ATOM 2576 N N . GLN A 1 320 ? -33.903 -8.347 30.990 1.00 66.44 320 GLN A N 1
ATOM 2577 C CA . GLN A 1 320 ? -35.313 -8.794 30.978 1.00 66.44 320 GLN A CA 1
ATOM 2578 C C . GLN A 1 320 ? -36.093 -8.393 29.698 1.00 66.44 320 GLN A C 1
ATOM 2580 O O . GLN A 1 320 ? -37.212 -7.895 29.766 1.00 66.44 320 GLN A O 1
ATOM 2585 N N . GLY A 1 321 ? -35.475 -8.562 28.522 1.00 61.88 321 GLY A N 1
ATOM 2586 C CA . GLY A 1 321 ? -36.092 -8.290 27.215 1.00 61.88 321 GLY A CA 1
ATOM 2587 C C . GLY A 1 321 ? -35.883 -6.886 26.625 1.00 61.88 321 GLY A C 1
ATOM 2588 O O . GLY A 1 321 ? -36.178 -6.695 25.449 1.00 61.88 321 GLY A O 1
ATOM 2589 N N . LYS A 1 322 ? -35.328 -5.911 27.360 1.00 77.19 322 LYS A N 1
ATOM 2590 C CA . LYS A 1 322 ? -34.965 -4.593 26.800 1.00 77.19 322 LYS A CA 1
ATOM 2591 C C . LYS A 1 322 ? -33.494 -4.575 26.389 1.00 77.19 322 LYS A C 1
ATOM 2593 O O . LYS A 1 322 ? -32.604 -4.482 27.233 1.00 77.19 322 LYS A O 1
ATOM 2598 N N . MET A 1 323 ? -33.245 -4.678 25.085 1.00 85.38 323 MET A N 1
ATOM 2599 C CA . MET A 1 323 ? -31.900 -4.640 24.502 1.00 85.38 323 MET A CA 1
ATOM 2600 C C . MET A 1 323 ? -31.560 -3.231 24.009 1.00 85.38 323 MET A C 1
ATOM 2602 O O . MET A 1 323 ? -32.375 -2.571 23.358 1.00 85.38 323 MET A O 1
ATOM 2606 N N . ILE A 1 324 ? -30.336 -2.775 24.274 1.00 91.81 324 ILE A N 1
ATOM 2607 C CA . ILE A 1 324 ? -29.789 -1.578 23.626 1.00 91.81 324 ILE A CA 1
ATOM 2608 C C . ILE A 1 324 ? -29.197 -2.023 22.291 1.00 91.81 324 ILE A C 1
ATOM 2610 O O . ILE A 1 324 ? -28.037 -2.424 22.222 1.00 91.81 324 ILE A O 1
ATOM 2614 N N . ASP A 1 325 ? -30.044 -2.018 21.263 1.00 94.50 325 ASP A N 1
ATOM 2615 C CA . ASP A 1 325 ? -29.714 -2.520 19.927 1.00 94.50 325 ASP A CA 1
ATOM 2616 C C . ASP A 1 325 ? -29.545 -1.412 18.878 1.00 94.50 325 ASP A C 1
ATOM 2618 O O . ASP A 1 325 ? -28.762 -1.566 17.946 1.00 94.50 325 ASP A O 1
ATOM 2622 N N . THR A 1 326 ? -30.231 -0.280 19.061 1.00 95.94 326 THR A N 1
ATOM 2623 C CA . THR A 1 326 ? -30.199 0.866 18.144 1.00 95.94 326 THR A CA 1
ATOM 2624 C C . THR A 1 326 ? -29.477 2.067 18.755 1.00 95.94 326 THR A C 1
ATOM 2626 O O . THR A 1 326 ? -29.340 2.190 19.982 1.00 95.94 326 THR A O 1
ATOM 2629 N N . LEU A 1 327 ? -29.049 2.999 17.906 1.00 96.00 327 LEU A N 1
ATOM 2630 C CA . LEU A 1 327 ? -28.458 4.274 18.303 1.00 96.00 327 LEU A CA 1
ATOM 2631 C C . LEU A 1 327 ? -29.442 5.125 19.113 1.00 96.00 327 LEU A C 1
ATOM 2633 O O . LEU A 1 327 ? -29.028 5.797 20.055 1.00 96.00 327 LEU A O 1
ATOM 2637 N N . ASP A 1 328 ? -30.743 5.037 18.829 1.00 96.44 328 ASP A N 1
ATOM 2638 C CA . ASP A 1 328 ? -31.783 5.703 19.620 1.00 96.44 328 ASP A CA 1
ATOM 2639 C C . ASP A 1 328 ? -31.880 5.147 21.043 1.00 96.44 328 ASP A C 1
ATOM 2641 O O . ASP A 1 328 ? -32.032 5.912 21.999 1.00 96.44 328 ASP A O 1
ATOM 2645 N N . HIS A 1 329 ? -31.764 3.826 21.222 1.00 95.69 329 HIS A N 1
ATOM 2646 C CA . HIS A 1 329 ? -31.717 3.231 22.561 1.00 95.69 329 HIS A CA 1
ATOM 2647 C C . HIS A 1 329 ? -30.481 3.711 23.327 1.00 95.69 329 HIS A C 1
ATOM 2649 O O . HIS A 1 329 ? -30.588 4.062 24.504 1.00 95.69 329 HIS A O 1
ATOM 2655 N N . LEU A 1 330 ? -29.327 3.779 22.655 1.00 96.38 330 LEU A N 1
ATOM 2656 C CA . LEU A 1 330 ? -28.093 4.300 23.241 1.00 96.38 330 LEU A CA 1
ATOM 2657 C C . LEU A 1 330 ? -28.227 5.783 23.620 1.00 96.38 330 LEU A C 1
ATOM 2659 O O . LEU A 1 330 ? -27.836 6.169 24.723 1.00 96.38 330 LEU A O 1
ATOM 2663 N N . LYS A 1 331 ? -28.823 6.602 22.745 1.00 97.19 331 LYS A N 1
ATOM 2664 C CA . LYS A 1 331 ? -29.081 8.025 22.993 1.00 97.19 331 LYS A CA 1
ATOM 2665 C C . LYS A 1 331 ? -29.965 8.217 24.219 1.00 97.19 331 LYS A C 1
ATOM 2667 O O . LYS A 1 331 ? -29.575 8.932 25.135 1.00 97.19 331 LYS A O 1
ATOM 2672 N N . ARG A 1 332 ? -31.104 7.519 24.292 1.00 96.50 332 ARG A N 1
ATOM 2673 C CA . ARG A 1 332 ? -32.012 7.590 25.452 1.00 96.50 332 ARG A CA 1
ATOM 2674 C C . ARG A 1 332 ? -31.325 7.137 26.736 1.00 96.50 332 ARG A C 1
ATOM 2676 O O . ARG A 1 332 ? -31.537 7.736 27.790 1.00 96.50 332 ARG A O 1
ATOM 2683 N N . ALA A 1 333 ? -30.490 6.099 26.666 1.00 94.94 333 ALA A N 1
ATOM 2684 C CA . ALA A 1 333 ? -29.718 5.639 27.816 1.00 94.94 333 ALA A CA 1
ATOM 2685 C C . ALA A 1 333 ? -28.751 6.721 28.331 1.00 94.94 333 ALA A C 1
ATOM 2687 O O . ALA A 1 333 ? -28.641 6.907 29.543 1.00 94.94 333 ALA A O 1
ATOM 2688 N N . ALA A 1 334 ? -28.122 7.467 27.418 1.00 96.06 334 ALA A N 1
ATOM 2689 C CA . ALA A 1 334 ? -27.248 8.596 27.726 1.00 96.06 334 ALA A CA 1
ATOM 2690 C C . ALA A 1 334 ? -28.005 9.843 28.228 1.00 96.06 334 ALA A C 1
ATOM 2692 O O . ALA A 1 334 ? -27.509 10.535 29.110 1.00 96.06 334 ALA A O 1
ATOM 2693 N N . GLU A 1 335 ? -29.192 10.151 27.694 1.00 96.81 335 GLU A N 1
ATOM 2694 C CA . GLU A 1 335 ? -30.017 11.298 28.126 1.00 96.81 335 GLU A CA 1
ATOM 2695 C C . GLU A 1 335 ? -30.566 11.110 29.538 1.00 96.81 335 GLU A C 1
ATOM 2697 O O . GLU A 1 335 ? -30.575 12.040 30.338 1.00 96.81 335 GLU A O 1
ATOM 2702 N N . THR A 1 336 ? -31.015 9.892 29.836 1.00 95.69 336 THR A N 1
ATOM 2703 C CA . THR A 1 336 ? -31.650 9.546 31.116 1.00 95.69 336 THR A CA 1
ATOM 2704 C C . THR A 1 336 ? -30.655 9.131 32.193 1.00 95.69 336 THR A C 1
ATOM 2706 O O . THR A 1 336 ? -31.067 8.855 33.318 1.00 95.69 336 THR A O 1
ATOM 2709 N N . ASP A 1 337 ? -29.369 9.010 31.847 1.00 93.50 337 ASP A N 1
ATOM 2710 C CA . ASP A 1 337 ? -28.325 8.423 32.692 1.00 93.50 337 ASP A CA 1
ATOM 2711 C C . ASP A 1 337 ? -28.735 7.048 33.280 1.00 93.50 337 ASP A C 1
ATOM 2713 O O . ASP A 1 337 ? -28.280 6.634 34.348 1.00 93.50 337 ASP A O 1
ATOM 2717 N N . SER A 1 338 ? -29.603 6.305 32.575 1.00 92.69 338 SER A N 1
ATOM 2718 C CA . SER A 1 338 ? -30.112 5.000 33.031 1.00 92.69 338 SER A CA 1
ATOM 2719 C C . SER A 1 338 ? -29.040 3.906 33.021 1.00 92.69 338 SER A C 1
ATOM 2721 O O . SER A 1 338 ? -29.165 2.906 33.735 1.00 92.69 338 SER A O 1
ATOM 2723 N N . HIS A 1 339 ? -27.985 4.114 32.231 1.00 93.75 339 HIS A N 1
ATOM 2724 C CA . HIS A 1 339 ? -26.849 3.218 32.047 1.00 93.75 339 HIS A CA 1
ATOM 2725 C C . HIS A 1 339 ? -25.537 4.004 32.094 1.00 93.75 339 HIS A C 1
ATOM 2727 O O . HIS A 1 339 ? -25.523 5.198 31.821 1.00 93.75 339 HIS A O 1
ATOM 2733 N N . TYR A 1 340 ? -24.428 3.329 32.396 1.00 93.25 340 TYR A N 1
ATOM 2734 C CA . TYR A 1 340 ? -23.087 3.904 32.316 1.00 93.25 340 TYR A CA 1
ATOM 2735 C C . TYR A 1 340 ? -22.438 3.534 30.988 1.00 93.25 340 TYR A C 1
ATOM 2737 O O . TYR A 1 340 ? -22.166 2.358 30.734 1.00 93.25 340 TYR A O 1
ATOM 2745 N N . ILE A 1 341 ? -22.145 4.534 30.160 1.00 94.31 341 ILE A N 1
ATOM 2746 C CA . ILE A 1 341 ? -21.410 4.324 28.912 1.00 94.31 341 ILE A CA 1
ATOM 2747 C C . ILE A 1 341 ? -19.910 4.282 29.207 1.00 94.31 341 ILE A C 1
ATOM 2749 O O . ILE A 1 341 ? -19.339 5.202 29.788 1.00 94.31 341 ILE A O 1
ATOM 2753 N N . LEU A 1 342 ? -19.268 3.198 28.789 1.00 92.50 342 LEU A N 1
ATOM 2754 C CA . LEU A 1 342 ? -17.855 2.923 28.982 1.00 92.50 342 LEU A CA 1
ATOM 2755 C C . LEU A 1 342 ? -17.127 3.027 27.642 1.00 92.50 342 LEU A C 1
ATOM 2757 O O . LEU A 1 342 ? -17.359 2.240 26.726 1.00 92.50 342 LEU A O 1
ATOM 2761 N N . VAL A 1 343 ? -16.209 3.987 27.549 1.00 89.50 343 VAL A N 1
ATOM 2762 C CA . VAL A 1 343 ? -15.307 4.169 26.404 1.00 89.50 343 VAL A CA 1
ATOM 2763 C C . VAL A 1 343 ? -13.868 4.075 26.903 1.00 89.50 343 VAL A C 1
ATOM 2765 O O . VAL A 1 343 ? -13.546 4.542 28.000 1.00 89.50 343 VAL A O 1
ATOM 2768 N N . ASN A 1 344 ? -12.996 3.456 26.108 1.00 84.12 344 ASN A N 1
ATOM 2769 C CA . ASN A 1 344 ? -11.561 3.417 26.381 1.00 84.12 344 ASN A CA 1
ATOM 2770 C C . ASN A 1 344 ? -10.964 4.833 26.317 1.00 84.12 344 ASN A C 1
ATOM 2772 O O . ASN A 1 344 ? -11.136 5.531 25.317 1.00 84.12 344 ASN A O 1
ATOM 2776 N N . SER A 1 345 ? -10.240 5.236 27.363 1.00 80.69 345 SER A N 1
ATOM 2777 C CA . SER A 1 345 ? -9.605 6.554 27.461 1.00 80.69 345 SER A CA 1
ATOM 2778 C C . SER A 1 345 ? -8.572 6.835 26.363 1.00 80.69 345 SER A C 1
ATOM 2780 O O . SER A 1 345 ? -8.366 7.994 26.006 1.00 80.69 345 SER A O 1
ATOM 2782 N N . GLY A 1 346 ? -7.951 5.789 25.808 1.00 74.38 346 GLY A N 1
ATOM 2783 C CA . GLY A 1 346 ? -7.016 5.881 24.683 1.00 74.38 346 GLY A CA 1
ATOM 2784 C C . GLY A 1 346 ? -7.667 5.806 23.298 1.00 74.38 346 GLY A C 1
ATOM 2785 O O . GLY A 1 346 ? -6.964 5.943 22.302 1.00 74.38 346 GLY A O 1
ATOM 2786 N N . SER A 1 347 ? -8.981 5.571 23.211 1.00 78.25 347 SER A N 1
ATOM 2787 C CA . SER A 1 347 ? -9.699 5.488 21.931 1.00 78.25 347 SER A CA 1
ATOM 2788 C C . SER A 1 347 ? -9.945 6.873 21.333 1.00 78.25 347 SER A C 1
ATOM 2790 O O . SER A 1 347 ? -10.243 7.819 22.064 1.00 78.25 347 SER A O 1
ATOM 2792 N N . TYR A 1 348 ? -9.930 6.983 20.000 1.00 80.25 348 TYR A N 1
ATOM 2793 C CA . TYR A 1 348 ? -10.307 8.215 19.295 1.00 80.25 348 TYR A CA 1
ATOM 2794 C C . TYR A 1 348 ? -11.783 8.599 19.515 1.00 80.25 348 TYR A C 1
ATOM 2796 O O . TYR A 1 348 ? -12.143 9.770 19.395 1.00 80.25 348 TYR A O 1
ATOM 2804 N N . LEU A 1 349 ? -12.639 7.634 19.877 1.00 86.75 349 LEU A N 1
ATOM 2805 C CA . LEU A 1 349 ? -14.052 7.892 20.148 1.00 86.75 349 LEU A CA 1
ATOM 2806 C C . LEU A 1 349 ? -14.261 8.829 21.338 1.00 86.75 349 LEU A C 1
ATOM 2808 O O . LEU A 1 349 ? -15.202 9.616 21.340 1.00 86.75 349 LEU A O 1
ATOM 2812 N N . LEU A 1 350 ? -13.391 8.773 22.350 1.00 88.00 350 LEU A N 1
ATOM 2813 C CA . LEU A 1 350 ? -13.540 9.624 23.526 1.00 88.00 350 LEU A CA 1
ATOM 2814 C C . LEU A 1 350 ? -13.462 11.122 23.167 1.00 88.00 350 LEU A C 1
ATOM 2816 O O . LEU A 1 350 ? -14.416 11.843 23.462 1.00 88.00 350 LEU A O 1
ATOM 2820 N N . PRO A 1 351 ? -12.391 11.628 22.521 1.00 87.38 351 PRO A N 1
ATOM 2821 C CA . PRO A 1 351 ? -12.358 13.023 22.099 1.00 87.38 351 PRO A CA 1
ATOM 2822 C C . PRO A 1 351 ? -13.430 13.353 21.054 1.00 87.38 351 PRO A C 1
ATOM 2824 O O . PRO A 1 351 ? -13.891 14.492 21.051 1.00 87.38 351 PRO A O 1
ATOM 2827 N N . LEU A 1 352 ? -13.849 12.397 20.214 1.00 88.75 352 LEU A N 1
ATOM 2828 C CA . LEU A 1 352 ? -14.945 12.593 19.259 1.00 88.75 352 LEU A CA 1
ATOM 2829 C C . LEU A 1 352 ? -16.267 12.912 19.971 1.00 88.75 352 LEU A C 1
ATOM 2831 O O . LEU A 1 352 ? -16.911 13.902 19.639 1.00 88.75 352 LEU A O 1
ATOM 2835 N N . PHE A 1 353 ? -16.643 12.130 20.986 1.00 93.19 353 PHE A N 1
ATOM 2836 C CA . PHE A 1 353 ? -17.859 12.382 21.763 1.00 93.19 353 PHE A CA 1
ATOM 2837 C C . PHE A 1 353 ? -17.752 13.668 22.585 1.00 93.19 353 PHE A C 1
ATOM 2839 O O . PHE A 1 353 ? -18.656 14.499 22.563 1.00 93.19 353 PHE A O 1
ATOM 2846 N N . LEU A 1 354 ? -16.631 13.875 23.284 1.00 91.69 354 LEU A N 1
ATOM 2847 C CA . LEU A 1 354 ? -16.460 15.026 24.180 1.00 91.69 354 LEU A CA 1
ATOM 2848 C C . LEU A 1 354 ? -16.406 16.379 23.456 1.00 91.69 354 LEU A C 1
ATOM 2850 O O . LEU A 1 354 ? -16.671 17.401 24.086 1.00 91.69 354 LEU A O 1
ATOM 2854 N N . LYS A 1 355 ? -16.039 16.402 22.169 1.00 91.69 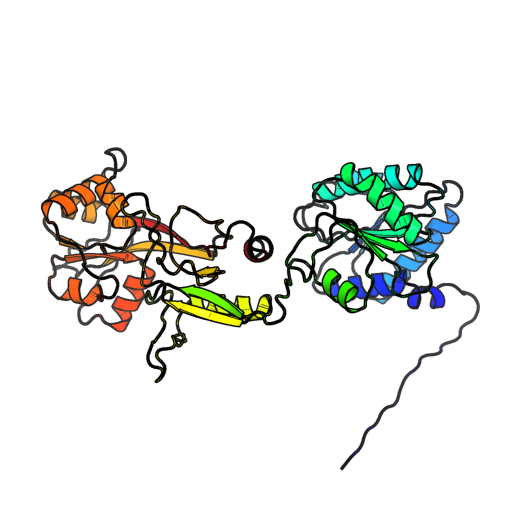355 LYS A N 1
ATOM 2855 C CA . LYS A 1 355 ? -15.901 17.629 21.364 1.00 91.69 355 LYS A CA 1
ATOM 2856 C C . LYS A 1 355 ? -16.967 17.771 20.276 1.00 91.69 355 LYS A C 1
ATOM 2858 O O . LYS A 1 355 ? -16.857 18.672 19.449 1.00 91.69 355 LYS A O 1
ATOM 2863 N N . SER A 1 356 ? -17.962 16.888 20.247 1.00 91.81 356 SER A N 1
ATOM 2864 C CA . SER A 1 356 ? -19.003 16.917 19.221 1.00 91.81 356 SER A CA 1
ATOM 2865 C C . SER A 1 356 ? -19.848 18.191 19.304 1.00 91.81 356 SER A C 1
ATOM 2867 O O . SER A 1 356 ? -20.251 18.607 20.393 1.00 91.81 356 SER A O 1
ATOM 2869 N N . SER A 1 357 ? -20.153 18.782 18.146 1.00 90.44 357 SER A N 1
ATOM 2870 C CA . SER A 1 357 ? -21.120 19.877 18.025 1.00 90.44 357 SER A CA 1
ATOM 2871 C C . SER A 1 357 ? -22.557 19.357 18.146 1.00 90.44 357 SER A C 1
ATOM 2873 O O . SER A 1 357 ? -22.808 18.149 18.096 1.00 90.44 357 SER A O 1
ATOM 2875 N N . SER A 1 358 ? -23.512 20.281 18.274 1.00 89.94 358 SER A N 1
ATOM 2876 C CA . SER A 1 358 ? -24.948 19.976 18.288 1.00 89.94 358 SER A CA 1
ATOM 2877 C C . SER A 1 358 ? -25.484 19.412 16.973 1.00 89.94 358 SER A C 1
ATOM 2879 O O . SER A 1 358 ? -26.560 18.823 16.964 1.00 89.94 358 SER A O 1
ATOM 2881 N N . GLU A 1 359 ? -24.742 19.553 15.872 1.00 88.69 359 GLU A N 1
ATOM 2882 C CA . GLU A 1 359 ? -25.104 18.969 14.574 1.00 88.69 359 GLU A CA 1
ATOM 2883 C C . GLU A 1 359 ? -25.065 17.436 14.610 1.00 88.69 359 GLU A C 1
ATOM 2885 O O . GLU A 1 359 ? -25.829 16.780 13.907 1.00 88.69 359 GLU A O 1
ATOM 2890 N N . ASN A 1 360 ? -24.234 16.850 15.481 1.00 90.75 360 ASN A N 1
ATOM 2891 C CA . ASN A 1 360 ? -24.247 15.419 15.765 1.00 90.75 360 ASN A CA 1
ATOM 2892 C C . ASN A 1 360 ? -24.818 15.173 17.167 1.00 90.75 360 ASN A C 1
ATOM 2894 O O . ASN A 1 360 ? -24.097 14.939 18.143 1.00 90.75 360 ASN A O 1
ATOM 2898 N N . ALA A 1 361 ? -26.150 15.248 17.246 1.00 93.62 361 ALA A N 1
ATOM 2899 C CA . ALA A 1 361 ? -26.901 15.156 18.494 1.00 93.62 361 ALA A CA 1
ATOM 2900 C C . ALA A 1 361 ? -26.577 13.882 19.296 1.00 93.62 361 ALA A C 1
ATOM 2902 O O . ALA A 1 361 ? -26.444 13.949 20.512 1.00 93.62 361 ALA A O 1
ATOM 2903 N N . LEU A 1 362 ? -26.398 12.728 18.638 1.00 95.31 362 LEU A N 1
ATOM 2904 C CA . LEU A 1 362 ? -26.044 11.476 19.317 1.00 95.31 362 LEU A CA 1
ATOM 2905 C C . LEU A 1 362 ? -24.699 11.591 20.044 1.00 95.31 362 LEU A C 1
ATOM 2907 O O . LEU A 1 362 ? -24.606 11.297 21.238 1.00 95.31 362 LEU A O 1
ATOM 2911 N N . TYR A 1 363 ? -23.652 12.016 19.335 1.00 95.81 363 TYR A N 1
ATOM 2912 C CA . TYR A 1 363 ? -22.305 12.099 19.901 1.00 95.81 363 TYR A CA 1
ATOM 2913 C C . TYR A 1 363 ? -22.216 13.167 20.983 1.00 95.81 363 TYR A C 1
ATOM 2915 O O . TYR A 1 363 ? -21.571 12.936 22.007 1.00 95.81 363 TYR A O 1
ATOM 2923 N N . GLN A 1 364 ? -22.899 14.298 20.793 1.00 96.62 364 GLN A N 1
ATOM 2924 C CA . GLN A 1 364 ? -22.987 15.344 21.804 1.00 96.62 364 GLN A CA 1
ATOM 2925 C C . GLN A 1 364 ? -23.645 14.817 23.084 1.00 96.62 364 GLN A C 1
ATOM 2927 O O . GLN A 1 364 ? -23.095 15.002 24.171 1.00 96.62 364 GLN A O 1
ATOM 2932 N N . THR A 1 365 ? -24.778 14.119 22.970 1.00 97.44 365 THR A N 1
ATOM 2933 C CA . THR A 1 365 ? -25.474 13.517 24.113 1.00 97.44 365 THR A CA 1
ATOM 2934 C C . THR A 1 365 ? -24.578 12.522 24.855 1.00 97.44 365 THR A C 1
ATOM 2936 O O . THR A 1 365 ? -24.472 12.586 26.083 1.00 97.44 365 THR A O 1
ATOM 2939 N N . ILE A 1 366 ? -23.879 11.638 24.134 1.00 96.38 366 ILE A N 1
ATOM 2940 C CA . ILE A 1 366 ? -22.920 10.697 24.737 1.00 96.38 366 ILE A CA 1
ATOM 2941 C C . ILE A 1 366 ? -21.780 11.461 25.426 1.00 96.38 366 ILE A C 1
ATOM 2943 O O . ILE A 1 366 ? -21.414 11.139 26.556 1.00 96.38 366 ILE A O 1
ATOM 2947 N N . GLY A 1 367 ? -21.238 12.504 24.795 1.00 95.56 367 GLY A N 1
ATOM 2948 C CA . GLY A 1 367 ? -20.189 13.346 25.370 1.00 95.56 367 GLY A CA 1
ATOM 2949 C C . GLY A 1 367 ? -20.620 14.036 26.665 1.00 95.56 367 GLY A C 1
ATOM 2950 O O . GLY A 1 367 ? -19.879 14.033 27.650 1.00 95.56 367 GLY A O 1
ATOM 2951 N N . GLN A 1 368 ? -21.839 14.577 26.706 1.00 96.25 368 GLN A N 1
ATOM 2952 C CA . GLN A 1 368 ? -22.422 15.158 27.915 1.00 96.25 368 GLN A CA 1
ATOM 2953 C C . GLN A 1 368 ? -22.611 14.104 29.013 1.00 96.25 368 GLN A C 1
ATOM 2955 O O . GLN A 1 368 ? -22.240 14.354 30.158 1.00 96.25 368 GLN A O 1
ATOM 2960 N N . HIS A 1 369 ? -23.111 12.914 28.668 1.00 96.19 369 HIS A N 1
ATOM 2961 C CA . HIS A 1 369 ? -23.239 11.790 29.597 1.00 96.19 369 HIS A CA 1
ATOM 2962 C C . HIS A 1 369 ? -21.886 11.379 30.200 1.00 96.19 369 HIS A C 1
ATOM 2964 O O . HIS A 1 369 ? -21.755 11.260 31.420 1.00 96.19 369 HIS A O 1
ATOM 2970 N N . LEU A 1 370 ? -20.849 11.222 29.372 1.00 94.12 370 LEU A N 1
ATOM 2971 C CA . LEU A 1 370 ? -19.486 10.918 29.826 1.00 94.12 370 LEU A CA 1
ATOM 2972 C C . LEU A 1 370 ? -18.939 12.030 30.734 1.00 94.12 370 LEU A C 1
ATOM 2974 O O . LEU A 1 370 ? -18.301 11.756 31.754 1.00 94.12 370 LEU A O 1
ATOM 2978 N N . ASN A 1 371 ? -19.232 13.292 30.409 1.00 93.69 371 ASN A N 1
ATOM 2979 C CA . ASN A 1 371 ? -18.862 14.436 31.236 1.00 93.69 371 ASN A CA 1
ATOM 2980 C C . ASN A 1 371 ? -19.583 14.463 32.587 1.00 93.69 371 ASN A C 1
ATOM 2982 O O . ASN A 1 371 ? -18.953 14.872 33.563 1.00 93.69 371 ASN A O 1
ATOM 2986 N N . ARG A 1 372 ? -20.852 14.045 32.662 1.00 94.31 372 ARG A N 1
ATOM 2987 C CA . ARG A 1 372 ? -21.614 13.967 33.919 1.00 94.31 372 ARG A CA 1
ATOM 2988 C C . ARG A 1 372 ? -21.165 12.793 34.782 1.00 94.31 372 ARG A C 1
ATOM 2990 O O . ARG A 1 372 ? -20.859 12.972 35.955 1.00 94.31 372 ARG A O 1
ATOM 2997 N N . THR A 1 373 ? -21.086 11.598 34.201 1.00 90.81 373 THR A N 1
ATOM 2998 C CA . THR A 1 373 ? -20.821 10.360 34.953 1.00 90.81 373 THR A CA 1
ATOM 2999 C C . THR A 1 373 ? -19.350 10.151 35.295 1.00 90.81 373 THR A C 1
ATOM 3001 O O . THR A 1 373 ? -19.043 9.403 36.224 1.00 90.81 373 THR A O 1
ATOM 3004 N N . LYS A 1 374 ? -18.430 10.768 34.535 1.00 85.31 374 LYS A N 1
ATOM 3005 C CA . LYS A 1 374 ? -16.968 10.598 34.648 1.00 85.31 374 LYS A CA 1
ATOM 3006 C C . LYS A 1 374 ? -16.501 9.137 34.572 1.00 85.31 374 LYS A C 1
ATOM 3008 O O . LYS A 1 374 ? -15.362 8.826 34.926 1.00 85.31 374 LYS A O 1
ATOM 3013 N N . LYS A 1 375 ? -17.352 8.222 34.100 1.00 78.00 375 LYS A N 1
ATOM 3014 C CA . LYS A 1 375 ? -17.005 6.813 33.919 1.00 78.00 375 LYS A CA 1
ATOM 3015 C C . LYS A 1 375 ? -16.211 6.671 32.626 1.00 78.00 375 LYS A C 1
ATOM 3017 O O . LYS A 1 375 ? -16.697 6.965 31.543 1.00 78.00 375 LYS A O 1
ATOM 3022 N N . THR A 1 376 ? -14.970 6.219 32.746 1.00 67.38 376 THR A N 1
ATOM 3023 C CA . THR A 1 376 ? -14.114 5.861 31.609 1.00 67.38 376 THR A CA 1
ATOM 3024 C C . THR A 1 376 ? -13.439 4.529 31.898 1.00 67.38 376 THR A C 1
ATOM 3026 O O . THR A 1 376 ? -13.215 4.178 33.061 1.00 67.38 376 THR A O 1
ATOM 3029 N N . MET A 1 377 ? -13.118 3.762 30.855 1.00 68.62 377 MET A N 1
ATOM 3030 C CA . MET A 1 377 ? -12.254 2.596 31.028 1.00 68.62 377 MET A CA 1
ATOM 3031 C C . MET A 1 377 ? -10.804 3.071 31.013 1.00 68.62 377 MET A C 1
ATOM 3033 O O . MET A 1 377 ? -10.329 3.617 30.020 1.00 68.62 377 MET A O 1
ATOM 3037 N N . VAL A 1 378 ? -10.117 2.874 32.137 1.00 56.41 378 VAL A N 1
ATOM 3038 C CA . VAL A 1 378 ? -8.787 3.447 32.399 1.00 56.41 378 VAL A CA 1
ATOM 3039 C C . VAL A 1 378 ? -7.658 2.705 31.659 1.00 56.41 378 VAL A C 1
ATOM 3041 O O . VAL A 1 378 ? -6.548 3.217 31.586 1.00 56.41 378 VAL A O 1
ATOM 3044 N N . SER A 1 379 ? -7.914 1.540 31.054 1.00 62.75 379 SER A N 1
ATOM 3045 C CA . SER A 1 379 ? -6.892 0.783 30.314 1.00 62.75 379 SER A CA 1
ATOM 3046 C C . SER A 1 379 ? -7.461 0.091 29.077 1.00 62.75 379 SER A C 1
ATOM 3048 O O . SER A 1 379 ? -8.507 -0.557 29.171 1.00 62.75 379 SER A O 1
ATOM 3050 N N . ALA A 1 380 ? -6.738 0.146 27.956 1.00 55.62 380 ALA A N 1
ATOM 3051 C CA . ALA A 1 380 ? -7.121 -0.530 26.715 1.00 55.62 380 ALA A CA 1
ATOM 3052 C C . ALA A 1 380 ? -7.095 -2.068 26.803 1.00 55.62 380 ALA A C 1
ATOM 3054 O O . ALA A 1 380 ? -7.791 -2.732 26.031 1.00 55.62 380 ALA A O 1
ATOM 3055 N N . ASP A 1 381 ? -6.354 -2.604 27.778 1.00 54.44 381 ASP A N 1
ATOM 3056 C CA . ASP A 1 381 ? -6.164 -4.044 28.006 1.00 54.44 381 ASP A CA 1
ATOM 3057 C C . ASP A 1 381 ? -7.262 -4.688 28.865 1.00 54.44 381 ASP A C 1
ATOM 3059 O O . ASP A 1 381 ? -7.253 -5.897 29.097 1.00 54.44 381 ASP A O 1
ATOM 3063 N N . ARG A 1 382 ? -8.232 -3.911 29.369 1.00 62.56 382 ARG A N 1
ATOM 3064 C CA . ARG A 1 382 ? -9.332 -4.491 30.149 1.00 62.56 382 ARG A CA 1
ATOM 3065 C C . ARG A 1 382 ? -10.371 -5.084 29.214 1.00 62.56 382 ARG A C 1
ATOM 3067 O O . ARG A 1 382 ? -10.946 -4.376 28.400 1.00 62.56 382 ARG A O 1
ATOM 3074 N N . ASN A 1 383 ? -10.635 -6.371 29.413 1.00 75.94 383 ASN A N 1
ATOM 3075 C CA . ASN A 1 383 ? -11.719 -7.108 28.784 1.00 75.94 383 ASN A CA 1
ATOM 3076 C C . ASN A 1 383 ? -13.068 -6.407 29.030 1.00 75.94 383 ASN A C 1
ATOM 3078 O O . ASN A 1 383 ? -13.586 -6.435 30.153 1.00 75.94 383 ASN A O 1
ATOM 3082 N N . GLU A 1 384 ? -13.625 -5.781 27.991 1.00 88.44 384 GLU A N 1
ATOM 3083 C CA . GLU A 1 384 ? -14.914 -5.083 27.999 1.00 88.44 384 GLU A CA 1
ATOM 3084 C C . GLU A 1 384 ? -16.030 -5.972 28.562 1.00 88.44 384 GLU A C 1
ATOM 3086 O O . GLU A 1 384 ? -16.880 -5.503 29.320 1.00 88.44 384 GLU A O 1
ATOM 3091 N N . VAL A 1 385 ? -15.962 -7.275 28.277 1.00 91.31 385 VAL A N 1
ATOM 3092 C CA . VAL A 1 385 ? -16.877 -8.295 28.801 1.00 91.31 385 VAL A CA 1
ATOM 3093 C C . VAL A 1 385 ? -16.932 -8.277 30.323 1.00 91.31 385 VAL A C 1
ATOM 3095 O O . VAL A 1 385 ? -18.017 -8.186 30.883 1.00 91.31 385 VAL A O 1
ATOM 3098 N N . ASN A 1 386 ? -15.789 -8.269 31.013 1.00 90.69 386 ASN A N 1
ATOM 3099 C CA . ASN A 1 386 ? -15.765 -8.289 32.479 1.00 90.69 386 ASN A CA 1
ATOM 3100 C C . ASN A 1 386 ? -16.424 -7.035 33.074 1.00 90.69 386 ASN A C 1
ATOM 3102 O O . ASN A 1 386 ? -17.089 -7.108 34.108 1.00 90.69 386 ASN A O 1
ATOM 3106 N N . GLN A 1 387 ? -16.248 -5.877 32.428 1.00 90.12 387 GLN A N 1
ATOM 3107 C CA . GLN A 1 387 ? -16.861 -4.628 32.883 1.00 90.12 387 GLN A CA 1
ATOM 3108 C C . GLN A 1 387 ? -18.378 -4.664 32.703 1.00 90.12 387 GLN A C 1
ATOM 3110 O O . GLN A 1 387 ? -19.107 -4.321 33.636 1.00 90.12 387 GLN A O 1
ATOM 3115 N N . VAL A 1 388 ? -18.857 -5.121 31.547 1.00 92.56 388 VAL A N 1
ATOM 3116 C CA . VAL A 1 388 ? -20.292 -5.262 31.271 1.00 92.56 388 VAL A CA 1
ATOM 3117 C C . VAL A 1 388 ? -20.923 -6.330 32.175 1.00 92.56 388 VAL A C 1
ATOM 3119 O O . VAL A 1 388 ? -22.000 -6.119 32.722 1.00 92.56 388 VAL A O 1
ATOM 3122 N N . GLU A 1 389 ? -20.234 -7.441 32.440 1.00 93.19 389 GLU A N 1
ATOM 3123 C CA . GLU A 1 389 ? -20.750 -8.513 33.299 1.00 93.19 389 GLU A CA 1
ATOM 3124 C C . GLU A 1 389 ? -20.819 -8.175 34.784 1.00 93.19 389 GLU A C 1
ATOM 3126 O O . GLU A 1 389 ? -21.679 -8.716 35.495 1.00 93.19 389 GLU A O 1
ATOM 3131 N N . SER A 1 390 ? -19.929 -7.292 35.240 1.00 91.94 390 SER A N 1
ATOM 3132 C CA . SER A 1 390 ? -19.885 -6.834 36.630 1.00 91.94 390 SER A CA 1
ATOM 3133 C C . SER A 1 390 ? -21.086 -5.965 37.010 1.00 91.94 390 SER A C 1
ATOM 3135 O O . SER A 1 390 ? -21.465 -5.924 38.178 1.00 91.94 390 SER A O 1
ATOM 3137 N N . ASN A 1 391 ? -21.708 -5.292 36.038 1.00 91.31 391 ASN A N 1
ATOM 3138 C CA . ASN A 1 391 ? -22.864 -4.436 36.263 1.00 91.31 391 ASN A CA 1
ATOM 3139 C C . ASN A 1 391 ? -23.711 -4.365 34.990 1.00 91.31 391 ASN A C 1
ATOM 3141 O O . ASN A 1 391 ? -23.279 -3.799 33.990 1.00 91.31 391 ASN A O 1
ATOM 3145 N N . SER A 1 392 ? -24.947 -4.861 35.051 1.00 91.31 392 SER A N 1
ATOM 3146 C CA . SER A 1 392 ? -25.870 -4.875 33.910 1.00 91.31 392 SER A CA 1
ATOM 3147 C C . SER A 1 392 ? -26.242 -3.483 33.390 1.00 91.31 392 SER A C 1
ATOM 3149 O O . SER A 1 392 ? -26.769 -3.379 32.288 1.00 91.31 392 SER A O 1
ATOM 3151 N N . LYS A 1 393 ? -25.968 -2.413 34.151 1.00 92.38 393 LYS A N 1
ATOM 3152 C CA . LYS A 1 393 ? -26.123 -1.026 33.691 1.00 92.38 393 LYS A CA 1
ATOM 3153 C C . LYS A 1 393 ? -24.952 -0.530 32.840 1.00 92.38 393 LYS A C 1
ATOM 3155 O O . LYS A 1 393 ? -25.026 0.581 32.328 1.00 92.38 393 LYS A O 1
ATOM 3160 N N . ASN A 1 394 ? -23.864 -1.283 32.705 1.00 93.38 394 ASN A N 1
ATOM 3161 C CA . ASN A 1 394 ? -22.721 -0.869 31.899 1.00 93.38 394 ASN A CA 1
ATOM 3162 C C . ASN A 1 394 ? -22.958 -1.166 30.412 1.00 93.38 394 ASN A C 1
ATOM 3164 O O . ASN A 1 394 ? -23.358 -2.268 30.038 1.00 93.38 394 ASN A O 1
ATOM 3168 N N . ILE A 1 395 ? -22.631 -0.191 29.567 1.00 94.44 395 ILE A N 1
ATOM 3169 C CA . ILE A 1 395 ? -22.606 -0.307 28.108 1.00 94.44 395 ILE A CA 1
ATOM 3170 C C . ILE A 1 395 ? -21.170 -0.067 27.667 1.00 94.44 395 ILE A C 1
ATOM 3172 O O . ILE A 1 395 ? -20.672 1.046 27.817 1.00 94.44 395 ILE A O 1
ATOM 3176 N N . ALA A 1 396 ? -20.492 -1.067 27.112 1.00 94.50 396 ALA A N 1
ATOM 3177 C CA . ALA A 1 396 ? -19.161 -0.854 26.545 1.00 94.50 396 ALA A CA 1
ATOM 3178 C C . ALA A 1 396 ? -19.259 -0.457 25.071 1.00 94.50 396 ALA A C 1
ATOM 3180 O O . ALA A 1 396 ? -19.972 -1.105 24.309 1.00 94.50 396 ALA A O 1
ATOM 3181 N N . ILE A 1 397 ? -18.525 0.581 24.666 1.00 93.94 397 ILE A N 1
ATOM 3182 C CA . ILE A 1 397 ? -18.349 0.967 23.262 1.00 93.94 397 ILE A CA 1
ATOM 3183 C C . ILE A 1 397 ? -16.919 0.633 22.840 1.00 93.94 397 ILE A C 1
ATOM 3185 O O . ILE A 1 397 ? -15.953 1.194 23.365 1.00 93.94 397 ILE A O 1
ATOM 3189 N N . ALA A 1 398 ? -16.787 -0.254 21.858 1.00 92.06 398 ALA A N 1
ATOM 3190 C CA . ALA A 1 398 ? -15.508 -0.617 21.259 1.00 92.06 398 ALA A CA 1
ATOM 3191 C C . ALA A 1 398 ? -15.707 -1.097 19.815 1.00 92.06 398 ALA A C 1
ATOM 3193 O O . ALA A 1 398 ? -16.821 -1.094 19.284 1.00 92.06 398 ALA A O 1
ATOM 3194 N N . SER A 1 399 ? -14.616 -1.493 19.158 1.00 90.88 399 SER A N 1
ATOM 3195 C CA . SER A 1 399 ? -14.722 -2.062 17.819 1.00 90.88 399 SER A CA 1
ATOM 3196 C C . SER A 1 399 ? -15.508 -3.375 17.841 1.00 90.88 399 SER A C 1
ATOM 3198 O O . SER A 1 399 ? -15.287 -4.241 18.687 1.00 90.88 399 SER A O 1
ATOM 3200 N N . ARG A 1 400 ? -16.421 -3.538 16.887 1.00 92.75 400 ARG A N 1
ATOM 3201 C CA . ARG A 1 400 ? -17.338 -4.673 16.768 1.00 92.75 400 ARG A CA 1
ATOM 3202 C C . ARG A 1 400 ? -16.592 -6.001 16.695 1.00 92.75 400 ARG A C 1
ATOM 3204 O O . ARG A 1 400 ? -17.008 -6.949 17.349 1.00 92.75 400 ARG A O 1
ATOM 3211 N N . LEU A 1 401 ? -15.472 -6.057 15.966 1.00 89.62 401 LEU A N 1
ATOM 3212 C CA . LEU A 1 401 ? -14.628 -7.254 15.902 1.00 89.62 401 LEU A CA 1
ATOM 3213 C C . LEU A 1 401 ? -14.057 -7.611 17.281 1.00 89.62 401 LEU A C 1
ATOM 3215 O O . LEU A 1 401 ? -14.156 -8.762 17.699 1.00 89.62 401 LEU A O 1
ATOM 3219 N N . LYS A 1 402 ? -13.526 -6.628 18.023 1.00 88.69 402 LYS A N 1
ATOM 3220 C CA . LYS A 1 402 ? -13.031 -6.845 19.391 1.00 88.69 402 LYS A CA 1
ATOM 3221 C C . LYS A 1 402 ? -14.145 -7.353 20.304 1.00 88.69 402 LYS A C 1
ATOM 3223 O O . LYS A 1 402 ? -13.958 -8.368 20.967 1.00 88.69 402 LYS A O 1
ATOM 3228 N N . LEU A 1 403 ? -15.307 -6.698 20.283 1.00 92.56 403 LEU A N 1
ATOM 3229 C CA . LEU A 1 403 ? -16.468 -7.099 21.081 1.00 92.56 403 LEU A CA 1
ATOM 3230 C C . LEU A 1 403 ? -16.936 -8.517 20.735 1.00 92.56 403 LEU A C 1
ATOM 3232 O O . LEU A 1 403 ? -17.235 -9.297 21.634 1.00 92.56 403 LEU A O 1
ATOM 3236 N N . PHE A 1 404 ? -16.967 -8.870 19.448 1.00 93.56 404 PHE A N 1
ATOM 3237 C CA . PHE A 1 404 ? -17.351 -10.201 18.983 1.00 93.56 404 PHE A CA 1
ATOM 3238 C C . PHE A 1 404 ? -16.399 -11.280 19.504 1.00 93.56 404 PHE A C 1
ATOM 3240 O O . PHE A 1 404 ? -16.856 -12.253 20.109 1.00 93.56 404 PHE A O 1
ATOM 3247 N N . VAL A 1 405 ? -15.089 -11.087 19.319 1.00 90.00 405 VAL A N 1
ATOM 3248 C CA . VAL A 1 405 ? -14.074 -12.054 19.756 1.00 90.00 405 VAL A CA 1
ATOM 3249 C C . VAL A 1 405 ? -14.066 -12.176 21.278 1.00 90.00 405 VAL A C 1
ATOM 3251 O O . VAL A 1 405 ? -14.087 -13.287 21.796 1.00 90.00 405 VAL A O 1
ATOM 3254 N N . GLN A 1 406 ? -14.102 -11.061 22.011 1.00 89.81 406 GLN A N 1
ATOM 3255 C CA . GLN A 1 406 ? -14.128 -11.098 23.473 1.00 89.81 406 GLN A CA 1
ATOM 3256 C C . GLN A 1 406 ? -15.395 -11.746 24.019 1.00 89.81 406 GLN A C 1
ATOM 3258 O O . GLN A 1 406 ? -15.309 -12.535 24.957 1.00 89.81 406 GLN A O 1
ATOM 3263 N N . ARG A 1 407 ? -16.564 -11.451 23.434 1.00 93.25 407 ARG A N 1
ATOM 3264 C CA . ARG A 1 407 ? -17.815 -12.115 23.808 1.00 93.25 407 ARG A CA 1
ATOM 3265 C C . ARG A 1 407 ? -17.682 -13.625 23.648 1.00 93.25 407 ARG A C 1
ATOM 3267 O O . ARG A 1 407 ? -18.053 -14.357 24.552 1.00 93.25 407 ARG A O 1
ATOM 3274 N N . HIS A 1 408 ? -17.153 -14.090 22.520 1.00 92.44 408 HIS A N 1
ATOM 3275 C CA . HIS A 1 408 ? -17.011 -15.522 22.275 1.00 92.44 408 HIS A CA 1
ATOM 3276 C C . HIS A 1 408 ? -15.971 -16.178 23.197 1.00 92.44 408 HIS A C 1
ATOM 3278 O O . HIS A 1 408 ? -16.193 -17.282 23.680 1.00 92.44 408 HIS A O 1
ATOM 3284 N N . ALA A 1 409 ? -14.858 -15.493 23.467 1.00 88.94 409 ALA A N 1
ATOM 3285 C CA . ALA A 1 409 ? -13.754 -16.042 24.249 1.00 88.94 409 ALA A CA 1
ATOM 3286 C C . ALA A 1 409 ? -13.969 -15.978 25.771 1.00 88.94 409 ALA A C 1
ATOM 3288 O O . ALA A 1 409 ? -13.443 -16.822 26.493 1.00 88.94 409 ALA A O 1
ATOM 3289 N N . TYR A 1 410 ? -14.687 -14.967 26.273 1.00 90.62 410 TYR A N 1
ATOM 3290 C CA . TYR A 1 410 ? -14.681 -14.632 27.701 1.00 90.62 410 TYR A CA 1
ATOM 3291 C C . TYR A 1 410 ? -16.059 -14.462 28.345 1.00 90.62 410 TYR A C 1
ATOM 3293 O O . TYR A 1 410 ? -16.113 -14.356 29.571 1.00 90.62 410 TYR A O 1
ATOM 3301 N N . ALA A 1 411 ? -17.153 -14.393 27.578 1.00 93.62 411 ALA A N 1
ATOM 3302 C CA . ALA A 1 411 ? -18.472 -14.176 28.169 1.00 93.62 411 ALA A CA 1
ATOM 3303 C C . ALA A 1 411 ? -18.926 -15.386 28.990 1.00 93.62 411 ALA A C 1
ATOM 3305 O O . ALA A 1 411 ? -18.899 -16.527 28.534 1.00 93.62 411 ALA A O 1
ATOM 3306 N N . ARG A 1 412 ? -19.375 -15.108 30.210 1.00 95.69 412 ARG A N 1
ATOM 3307 C CA . ARG A 1 412 ? -20.009 -16.045 31.146 1.00 95.69 412 ARG A CA 1
ATOM 3308 C C . ARG A 1 412 ? -21.519 -15.831 31.208 1.00 95.69 412 ARG A C 1
ATOM 3310 O O . ARG A 1 412 ? -22.249 -16.710 31.656 1.00 95.69 412 ARG A O 1
ATOM 3317 N N . LYS A 1 413 ? -21.989 -14.654 30.793 1.00 93.81 413 LYS A N 1
ATOM 3318 C CA . LYS A 1 413 ? -23.397 -14.265 30.691 1.00 93.81 413 LYS A CA 1
ATOM 3319 C C . LYS A 1 413 ? -23.773 -14.052 29.221 1.00 93.81 413 LYS A C 1
ATOM 3321 O O . LYS A 1 413 ? -22.901 -13.763 28.402 1.00 93.81 413 LYS A O 1
ATOM 3326 N N . PRO A 1 414 ? -25.063 -14.154 28.860 1.00 93.25 414 PRO A N 1
ATOM 3327 C CA . PRO A 1 414 ? -25.505 -13.779 27.524 1.00 93.25 414 PRO A CA 1
ATOM 3328 C C . PRO A 1 414 ? -25.256 -12.281 27.313 1.00 93.25 414 PRO A C 1
ATOM 3330 O O . PRO A 1 414 ? -25.843 -11.445 27.997 1.00 93.25 414 PRO A O 1
ATOM 3333 N N . LEU A 1 415 ? -24.366 -11.948 26.378 1.00 94.94 415 LEU A N 1
ATOM 3334 C CA . LEU A 1 415 ? -24.065 -10.571 25.997 1.00 94.94 415 LEU A CA 1
ATOM 3335 C C . LEU A 1 415 ? -24.605 -10.262 24.606 1.00 94.94 415 LEU A C 1
ATOM 3337 O O . LEU A 1 415 ? -24.470 -11.055 23.667 1.00 94.94 415 LEU A O 1
ATOM 3341 N N . HIS A 1 416 ? -25.152 -9.062 24.471 1.00 96.06 416 HIS A N 1
ATOM 3342 C CA . HIS A 1 416 ? -25.687 -8.534 23.228 1.00 96.06 416 HIS A CA 1
ATOM 3343 C C . HIS A 1 416 ? -24.730 -7.515 22.615 1.00 96.06 416 HIS A C 1
ATOM 3345 O O . HIS A 1 416 ? -24.254 -6.615 23.308 1.00 96.06 416 HIS A O 1
ATOM 3351 N N . ILE A 1 417 ? -24.466 -7.660 21.316 1.00 97.06 417 ILE A N 1
ATOM 3352 C CA . ILE A 1 417 ? -23.759 -6.663 20.508 1.00 97.06 417 ILE A CA 1
ATOM 3353 C C . ILE A 1 417 ? -24.808 -6.033 19.603 1.00 97.06 417 ILE A C 1
ATOM 3355 O O . ILE A 1 417 ? -25.446 -6.767 18.849 1.00 97.06 417 ILE A O 1
ATOM 3359 N N . ALA A 1 418 ? -24.963 -4.710 19.676 1.00 96.75 418 ALA A N 1
ATOM 3360 C CA . ALA A 1 418 ? -25.955 -3.982 18.886 1.00 96.75 418 ALA A CA 1
ATOM 3361 C C . ALA A 1 418 ? -25.879 -4.296 17.384 1.00 96.75 418 ALA A C 1
ATOM 3363 O O . ALA A 1 418 ? -24.802 -4.542 16.829 1.00 96.75 418 ALA A O 1
ATOM 3364 N N . SER A 1 419 ? -27.024 -4.282 16.712 1.00 94.38 419 SER A N 1
ATOM 3365 C CA . SER A 1 419 ? -27.121 -4.413 15.259 1.00 94.38 419 SER A CA 1
ATOM 3366 C C . SER A 1 419 ? -26.593 -3.161 14.549 1.00 94.38 419 SER A C 1
ATOM 3368 O O . SER A 1 419 ? -25.838 -3.293 13.583 1.00 94.38 419 SER A O 1
ATOM 3370 N N . GLU A 1 420 ? -26.892 -1.969 15.073 1.00 94.75 420 GLU A N 1
ATOM 3371 C CA . GLU A 1 420 ? -26.452 -0.690 14.508 1.00 94.75 420 GLU A CA 1
ATOM 3372 C C . GLU A 1 420 ? -25.007 -0.322 14.878 1.00 94.75 420 GLU A C 1
ATOM 3374 O O . GLU A 1 420 ? -24.472 -0.687 15.929 1.00 94.75 420 GLU A O 1
ATOM 3379 N N . MET A 1 421 ? -24.361 0.428 13.984 1.00 93.94 421 MET A N 1
ATOM 3380 C CA . MET A 1 421 ? -22.972 0.860 14.126 1.00 93.94 421 MET A CA 1
ATOM 3381 C C . MET A 1 421 ? -22.924 2.317 14.571 1.00 93.94 421 MET A C 1
ATOM 3383 O O . MET A 1 421 ? -23.594 3.170 13.999 1.00 93.94 421 MET A O 1
ATOM 3387 N N . ILE A 1 422 ? -22.098 2.608 15.573 1.00 93.38 422 ILE A N 1
ATOM 3388 C CA . ILE A 1 422 ? -21.953 3.963 16.121 1.00 93.38 422 ILE A CA 1
ATOM 3389 C C . ILE A 1 422 ? -21.075 4.811 15.209 1.00 93.38 422 ILE A C 1
ATOM 3391 O O . ILE A 1 422 ? -21.382 5.968 14.967 1.00 93.38 422 ILE A O 1
ATOM 3395 N N . ALA A 1 423 ? -19.966 4.238 14.743 1.00 90.56 423 ALA A N 1
ATOM 3396 C CA . ALA A 1 423 ? -18.964 4.924 13.944 1.00 90.56 423 ALA A CA 1
ATOM 3397 C C . ALA A 1 423 ? -18.224 3.931 13.045 1.00 90.56 423 ALA A C 1
ATOM 3399 O O . ALA A 1 423 ? -18.159 2.734 13.346 1.00 90.56 423 ALA A O 1
ATOM 3400 N N . ILE A 1 424 ? -17.627 4.457 11.980 1.00 87.62 424 ILE A N 1
ATOM 3401 C CA . ILE A 1 424 ? -16.706 3.741 11.100 1.00 87.62 424 ILE A CA 1
ATOM 3402 C C . ILE A 1 424 ? -15.360 4.456 11.175 1.00 87.62 424 ILE A C 1
ATOM 3404 O O . ILE A 1 424 ? -15.310 5.685 11.124 1.00 87.62 424 ILE A O 1
ATOM 3408 N N . ASP A 1 425 ? -14.291 3.684 11.300 1.00 83.38 425 ASP A N 1
ATOM 3409 C CA . ASP A 1 425 ? -12.913 4.142 11.179 1.00 83.38 425 ASP A CA 1
ATOM 3410 C C . ASP A 1 425 ? -12.179 3.316 10.124 1.00 83.38 425 ASP A C 1
ATOM 3412 O O . ASP A 1 425 ? -12.641 2.261 9.680 1.00 83.38 425 ASP A O 1
ATOM 3416 N N . ILE A 1 426 ? -11.029 3.810 9.706 1.00 80.62 426 ILE A N 1
ATOM 3417 C CA . ILE A 1 426 ? -10.214 3.257 8.640 1.00 80.62 426 ILE A CA 1
ATOM 3418 C C . ILE A 1 426 ? -8.830 2.955 9.203 1.00 80.62 426 ILE A C 1
ATOM 3420 O O . ILE A 1 426 ? -8.226 3.774 9.892 1.00 80.62 426 ILE A O 1
ATOM 3424 N N . VAL A 1 427 ? -8.302 1.783 8.863 1.00 77.00 427 VAL A N 1
ATOM 3425 C CA . VAL A 1 427 ? -6.948 1.372 9.227 1.00 77.00 427 VAL A CA 1
ATOM 3426 C C . VAL A 1 427 ? -6.068 1.373 7.989 1.00 77.00 427 VAL A C 1
ATOM 3428 O O . VAL A 1 427 ? -6.405 0.791 6.953 1.00 77.00 427 VAL A O 1
ATOM 3431 N N . ALA A 1 428 ? -4.912 2.008 8.126 1.00 81.44 428 ALA A N 1
ATOM 3432 C CA . ALA A 1 428 ? -3.866 2.032 7.120 1.00 81.44 428 ALA A CA 1
ATOM 3433 C C . ALA A 1 428 ? -2.498 1.893 7.796 1.00 81.44 428 ALA A C 1
ATOM 3435 O O . ALA A 1 428 ? -2.334 2.217 8.974 1.00 81.44 428 ALA A O 1
ATOM 3436 N N . ALA A 1 429 ? -1.502 1.411 7.052 1.00 80.06 429 ALA A N 1
ATOM 3437 C CA . ALA A 1 429 ? -0.130 1.420 7.539 1.00 80.06 429 ALA A CA 1
ATOM 3438 C C . ALA A 1 429 ? 0.412 2.848 7.441 1.00 80.06 429 ALA A C 1
ATOM 3440 O O . ALA A 1 429 ? 0.192 3.541 6.438 1.00 80.06 429 ALA A O 1
ATOM 3441 N N . MET A 1 430 ? 1.128 3.291 8.472 1.00 80.44 430 MET A N 1
ATOM 3442 C CA . MET A 1 430 ? 1.765 4.602 8.473 1.00 80.44 430 MET A CA 1
ATOM 3443 C C . MET A 1 430 ? 3.237 4.460 8.099 1.00 80.44 430 MET A C 1
ATOM 3445 O O . MET A 1 430 ? 3.994 3.720 8.736 1.00 80.44 430 MET A O 1
ATOM 3449 N N . LEU A 1 431 ? 3.654 5.221 7.090 1.00 78.94 431 LEU A N 1
ATOM 3450 C CA . LEU A 1 431 ? 5.030 5.237 6.609 1.00 78.94 431 LEU A CA 1
ATOM 3451 C C . LEU A 1 431 ? 5.661 6.631 6.783 1.00 78.94 431 LEU A C 1
ATOM 3453 O O . LEU A 1 431 ? 4.975 7.654 6.659 1.00 78.94 431 LEU A O 1
ATOM 3457 N N . PRO A 1 432 ? 6.983 6.715 7.040 1.00 75.69 432 PRO A N 1
ATOM 3458 C CA . PRO A 1 432 ? 7.718 7.972 7.024 1.00 75.69 432 PRO A CA 1
ATOM 3459 C C . PRO A 1 432 ? 7.487 8.757 5.731 1.00 75.69 432 PRO A C 1
ATOM 3461 O O . PRO A 1 432 ? 7.403 8.194 4.633 1.00 75.69 432 PRO A O 1
ATOM 3464 N N . LYS A 1 433 ? 7.447 10.090 5.841 1.00 72.81 433 LYS A N 1
ATOM 3465 C CA . LYS A 1 433 ? 7.419 10.965 4.664 1.00 72.81 433 LYS A CA 1
ATOM 3466 C C . LYS A 1 433 ? 8.639 10.633 3.794 1.00 72.81 433 LYS A C 1
ATOM 3468 O O . LYS A 1 433 ? 9.760 10.674 4.291 1.00 72.81 433 LYS A O 1
ATOM 3473 N N . ARG A 1 434 ? 8.416 10.325 2.509 1.00 76.50 434 ARG A N 1
ATOM 3474 C CA . ARG A 1 434 ? 9.438 9.856 1.542 1.00 76.50 434 ARG A CA 1
ATOM 3475 C C . ARG A 1 434 ? 9.959 8.424 1.756 1.00 76.50 434 ARG A C 1
ATOM 3477 O O . ARG A 1 434 ? 10.998 8.080 1.202 1.00 76.50 434 ARG A O 1
ATOM 3484 N N . SER A 1 435 ? 9.259 7.582 2.518 1.00 78.62 435 SER A N 1
ATOM 3485 C CA . SER A 1 435 ? 9.551 6.144 2.552 1.00 78.62 435 SER A CA 1
ATOM 3486 C C . SER A 1 435 ? 9.531 5.551 1.140 1.00 78.62 435 SER A C 1
ATOM 3488 O O . SER A 1 435 ? 8.605 5.814 0.370 1.00 78.62 435 SER A O 1
ATOM 3490 N N . LEU A 1 436 ? 10.529 4.718 0.827 1.00 74.88 436 LEU A N 1
ATOM 3491 C CA . LEU A 1 436 ? 10.579 3.946 -0.422 1.00 74.88 436 LEU A CA 1
ATOM 3492 C C . LEU A 1 436 ? 9.428 2.935 -0.519 1.00 74.88 436 LEU A C 1
ATOM 3494 O O . LEU A 1 436 ? 9.097 2.476 -1.601 1.00 74.88 436 LEU A O 1
ATOM 3498 N N . LEU A 1 437 ? 8.794 2.617 0.612 1.00 77.00 437 LEU A N 1
ATOM 3499 C CA . LEU A 1 437 ? 7.659 1.707 0.668 1.00 77.00 437 LEU A CA 1
ATOM 3500 C C . LEU A 1 437 ? 6.320 2.359 0.314 1.00 77.00 437 LEU A C 1
ATOM 3502 O O . LEU A 1 437 ? 5.347 1.641 0.129 1.00 77.00 437 LEU A O 1
ATOM 3506 N N . ASN A 1 438 ? 6.250 3.690 0.187 1.00 76.56 438 ASN A N 1
ATOM 3507 C CA . ASN A 1 438 ? 4.982 4.371 -0.098 1.00 76.56 438 ASN A CA 1
ATOM 3508 C C . ASN A 1 438 ? 4.369 3.912 -1.423 1.00 76.56 438 ASN A C 1
ATOM 3510 O O . ASN A 1 438 ? 3.191 3.581 -1.471 1.00 76.56 438 ASN A O 1
ATOM 3514 N N . LEU A 1 439 ? 5.176 3.874 -2.487 1.00 72.25 439 LEU A N 1
ATOM 3515 C CA . LEU A 1 439 ? 4.718 3.443 -3.804 1.00 72.25 439 LEU A CA 1
ATOM 3516 C C . LEU A 1 439 ? 4.235 1.980 -3.782 1.00 72.25 439 LEU A C 1
ATOM 3518 O O . LEU A 1 439 ? 3.071 1.756 -4.102 1.00 72.25 439 LEU A O 1
ATOM 3522 N N . PRO A 1 440 ? 5.042 0.986 -3.356 1.00 73.38 440 PRO A N 1
ATOM 3523 C CA . PRO A 1 440 ? 4.593 -0.404 -3.369 1.00 73.38 440 PRO A CA 1
ATOM 3524 C C . PRO A 1 440 ? 3.403 -0.658 -2.430 1.00 73.38 440 PRO A C 1
ATOM 3526 O O . PRO A 1 440 ? 2.498 -1.393 -2.810 1.00 73.38 440 PRO A O 1
ATOM 3529 N N . PHE A 1 441 ? 3.336 -0.026 -1.251 1.00 75.44 441 PHE A N 1
ATOM 3530 C CA . PHE A 1 441 ? 2.192 -0.197 -0.342 1.00 75.44 441 PHE A CA 1
ATOM 3531 C C . PHE A 1 441 ? 0.897 0.414 -0.885 1.00 75.44 441 PHE A C 1
ATOM 3533 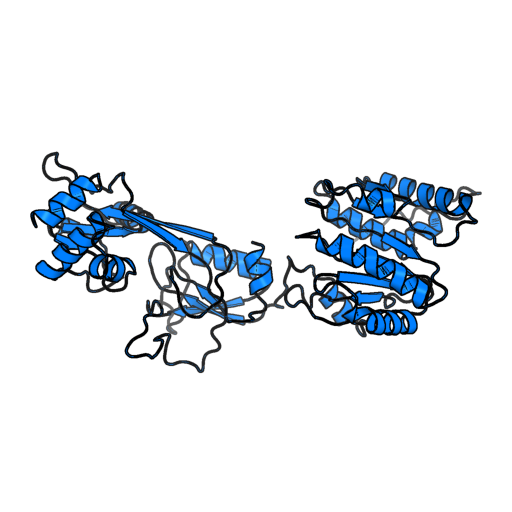O O . PHE A 1 441 ? -0.173 -0.101 -0.588 1.00 75.44 441 PHE A O 1
ATOM 3540 N N . ASN A 1 442 ? 0.971 1.479 -1.686 1.00 71.44 442 ASN A N 1
ATOM 3541 C CA . ASN A 1 442 ? -0.224 2.069 -2.290 1.00 71.44 442 ASN A CA 1
ATOM 3542 C C . ASN A 1 442 ? -0.789 1.243 -3.457 1.00 71.44 442 ASN A C 1
ATOM 3544 O O . ASN A 1 442 ? -1.923 1.468 -3.873 1.00 71.44 442 ASN A O 1
ATOM 3548 N N . HIS A 1 443 ? 0.000 0.304 -3.982 1.00 67.44 443 HIS A N 1
ATOM 3549 C CA . HIS A 1 443 ? -0.372 -0.611 -5.063 1.00 67.44 443 HIS A CA 1
ATOM 3550 C C . HIS A 1 443 ? -0.709 -2.030 -4.574 1.00 67.44 443 HIS A C 1
ATOM 3552 O O . HIS A 1 443 ? -0.803 -2.953 -5.391 1.00 67.44 443 HIS A O 1
ATOM 3558 N N . MET A 1 444 ? -0.820 -2.225 -3.255 1.00 66.44 444 MET A N 1
ATOM 3559 C CA . MET A 1 444 ? -1.526 -3.376 -2.685 1.00 66.44 444 MET A CA 1
ATOM 3560 C C . MET A 1 444 ? -3.021 -3.199 -2.880 1.00 66.44 444 MET A C 1
ATOM 3562 O O . MET A 1 444 ? -3.638 -4.218 -3.256 1.00 66.44 444 MET A O 1
#

pLDDT: mean 74.66, std 19.11, range [19.16, 97.44]

Organism: Blomia tropicalis (NCBI:txid40697)

Sequence (444 aa):
MFRLTMFSLCFTLAIVDGTWIGSFHDSTIGIELQMLCNKTLNQKMIKLVLIENNSSNELLIKNETYQIDTYLNQLNCPFELFTDMTAVIQSEEYFRYNMVQVIIKIDTPNYTTFLNLLQPLSSLYDQCSFCSPLIIIVNVPISTIAHWTHLAFDRLNNTFRSEIYSLTTRDQWSKVYVRPTSSGCRLLNSVVVPNSTNDLKMFSIPFNRCDLNSTMLNVAVNNIFPYCSIRTDDANGRPIPHYFSVEISLLNMLQDRYNFRSNMIDARQQWGVKKNGVKSMTNDTKISIRIIYGTMMFAALILTTIYCSIFYSTLTIPAQGKMIDTLDHLKRAAETDSHYILVNSGSYLLPLFLKSSSENALYQTIGQHLNRTKKTMVSADRNEVNQVESNSKNIAIASRLKLFVQRHAYARKPLHIASEMIAIDIVAAMLPKRSLLNLPFNHM

Foldseek 3Di:
DDDDDDDDDDDPDDDDDDPPLVVLCVAPNNVVLLVVQVVCVPDAEEEEEEEEPDPPCPVVVVVVVVSSVVSCVVSVGHYHYHDDVVVVVVVLVPQADGQYAYEYEYADPDLVVVLVVQLVVLVSQVSHPDYDAHEYEYQDAQVVVLVSCQVNLVSGPQRHWHWYAHPPDPDPQGIKTQQFQFQLLDGDNGIDRDPDPNSVVRRVRHVLQAAPPQAEAEEEEECAPPAWHWDLPPPVSATDGDPRHPVVVVVVVVCVSNVYHYRYDHQHLLLQDDDPNDRPRDPPPVDPHFKYFDLHDDDDFDFAPFDDKWFKWKKAACDPPDDPADLVSVLVCLQVVQAAEEEAPSDPLQCCLLVDDVVCVSSVSNNVSCVVVVHYDDDSPDLPQVVRVVDRRYMYMDTPVSSVVSCVPPHPHDMDIHPDTPDMGTTTMTGHDPRSCRSNRNVD

Mean predicted aligned error: 12.79 Å